Protein AF-A0A9N9LBV2-F1 (afdb_monomer)

Nearest PDB structures (foldseek):
  4kl0-assembly1_A  TM=8.426E-01  e=2.961E-15  Xanthomonas oryzae pv. oryzae KACC 10331
  4p5f-assembly1_A  TM=8.405E-01  e=2.815E-15  Xanthomonas oryzae pv. oryzae KACC 10331
  7jlu-assembly1_B  TM=8.138E-01  e=9.283E-14  Xanthomonas euvesicatoria
  7ehv-assembly1_A  TM=2.974E-01  e=4.743E+00  Homo sapiens
  9ita-assembly1_A  TM=1.921E-01  e=3.327E+00  Homo sapiens

Organism: NCBI:txid746836

Mean predicted aligned error: 8.31 Å

Secondary structure (DSSP, 8-state):
--------------PPPTT--HHHHHHHHS-TT--HHHHHHHHHHHHHHHHHHH-SS--PPPEEEEEE-TTSSSHHHHHHHHHHHHHHTTS-EEEEEEE-SSSHHHHHHHHHHHHHHTT-TT--EEE-----S-----GGGTB-TTTS-B-TTTGGGTTTGGG-TTEES-HHHHHHHHHHSTT--SEEEEE-S-SHHHHHHHHHHHHHHHHHHTT----HHHHHHHHHHHHH-HHHHT-THHHHTTTT--SSSGGGGEEEEEEES-EEEEEETTTTEEEEEE-S-HHHHHTHHHHHHHHHHHHHTT--EEEE-HHHHHHTPEETHHHHHHHTTTBHHHHHHHHHHHHHHHHHHHHHHSTTT-GGG--HHHHHHHHBSHHHHS-TTS-PPPP-GGGGGGGBEE--SHHHHHHHTT-HHHHHHTT-EEE-----TTS-----------SBTTB--------------S-----S-TT----EEE-HHHHHHHHHHHHHHHHHHHHHTT-SBGGGT-

Solvent-accessible surface area (backbone atoms only — not comparable to full-atom values): 28643 Å² total; per-residue (Å²): 140,81,84,76,79,81,77,70,79,66,77,86,78,72,72,72,71,89,84,67,51,74,68,53,52,50,57,74,70,50,45,73,95,58,53,73,71,32,46,48,47,53,53,50,52,52,48,48,51,51,49,34,74,68,36,92,65,74,56,74,61,30,32,33,41,38,35,32,42,45,48,69,61,64,34,51,54,53,19,50,43,35,47,52,31,38,32,75,69,56,39,23,41,77,68,31,39,26,19,28,40,68,63,17,71,61,34,27,45,41,51,48,29,53,34,43,32,58,68,42,68,80,56,32,31,14,25,36,46,49,51,53,90,81,79,82,73,56,69,68,42,66,36,46,85,91,67,81,48,63,45,58,60,53,59,83,43,78,92,60,60,94,67,45,87,38,58,38,92,37,22,58,62,52,50,49,53,48,66,68,35,84,88,46,61,48,32,28,40,37,35,55,23,55,32,40,52,59,30,50,46,50,46,53,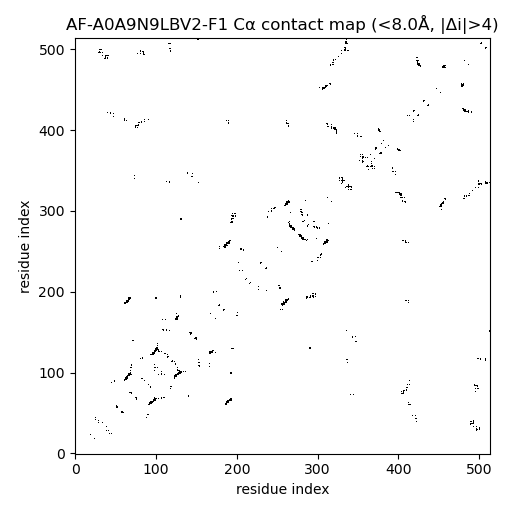46,50,52,53,49,52,47,62,70,71,68,62,90,70,57,75,65,56,54,52,50,54,50,45,51,45,66,75,33,69,80,66,57,66,50,66,68,63,54,62,76,43,54,86,54,64,80,78,44,67,54,72,34,42,55,30,38,31,27,31,28,58,60,44,79,42,77,40,84,88,80,72,42,75,44,46,40,67,42,89,32,69,27,32,60,56,23,46,71,31,28,33,48,40,42,42,50,33,62,58,58,60,37,27,37,39,46,40,35,74,48,52,21,57,70,45,44,34,60,50,62,57,39,54,55,32,26,73,45,45,17,41,67,22,43,47,48,39,55,51,48,53,56,51,54,48,50,54,49,52,24,17,63,40,83,93,56,22,68,93,72,39,38,45,66,52,45,39,69,73,42,30,48,48,54,80,79,48,50,94,84,74,76,75,78,80,68,58,79,75,59,44,55,87,32,31,37,48,62,49,55,31,37,58,31,45,57,53,58,42,31,68,69,53,42,58,70,56,42,28,52,34,70,51,86,68,62,45,97,81,75,43,74,68,71,76,81,80,67,82,58,66,62,55,101,85,57,46,66,57,60,50,54,55,88,88,85,88,82,89,88,76,95,72,95,69,74,76,73,91,81,81,72,56,56,27,39,72,27,42,70,42,40,48,45,47,51,52,32,38,40,40,32,33,39,32,42,20,35,75,74,73,18,36,43,36,86,83,64,113

Structure (mmCIF, N/CA/C/O backbone):
data_AF-A0A9N9LBV2-F1
#
_entry.id   AF-A0A9N9LBV2-F1
#
loop_
_atom_site.group_PDB
_atom_site.id
_atom_site.type_symbol
_atom_site.label_atom_id
_atom_site.label_alt_id
_atom_site.label_comp_id
_atom_site.label_asym_id
_atom_site.label_entity_id
_atom_site.label_seq_id
_atom_site.pdbx_PDB_ins_code
_atom_site.Cartn_x
_atom_site.Cartn_y
_atom_site.Cartn_z
_atom_site.occupancy
_atom_site.B_iso_or_equiv
_atom_site.auth_seq_id
_atom_site.auth_comp_id
_atom_site.auth_asym_id
_atom_site.auth_atom_id
_atom_site.pdbx_PDB_model_num
ATOM 1 N N . MET A 1 1 ? -40.713 15.749 5.839 1.00 37.59 1 MET A N 1
ATOM 2 C CA . MET A 1 1 ? -40.407 14.727 6.861 1.00 37.59 1 MET A CA 1
ATOM 3 C C . MET A 1 1 ? -40.162 13.405 6.146 1.00 37.59 1 MET A C 1
ATOM 5 O O . MET A 1 1 ? -41.070 12.594 6.047 1.00 37.59 1 MET A O 1
ATOM 9 N N . SER A 1 2 ? -38.978 13.228 5.556 1.00 34.62 2 SER A N 1
ATOM 10 C CA . SER A 1 2 ? -38.534 11.928 5.040 1.00 34.62 2 SER A CA 1
ATOM 11 C C . SER A 1 2 ? -37.669 11.291 6.120 1.00 34.62 2 SER A C 1
ATOM 13 O O . SER A 1 2 ? -36.619 11.825 6.469 1.00 34.62 2 SER A O 1
ATOM 15 N N . SER A 1 3 ? -38.153 10.195 6.690 1.00 34.09 3 SER A N 1
ATOM 16 C CA . SER A 1 3 ? -37.413 9.360 7.629 1.00 34.09 3 SER A CA 1
ATOM 17 C C . SER A 1 3 ? -36.220 8.736 6.904 1.00 34.09 3 SER A C 1
ATOM 19 O O . SER A 1 3 ? -36.395 7.786 6.141 1.00 34.09 3 SER A O 1
ATOM 21 N N . SER A 1 4 ? -35.021 9.282 7.114 1.00 36.53 4 SER A N 1
ATOM 22 C CA . SER A 1 4 ? -33.776 8.584 6.807 1.00 36.53 4 SER A CA 1
ATOM 23 C C . SER A 1 4 ? -33.725 7.355 7.706 1.00 36.53 4 SER A C 1
ATOM 25 O O . SER A 1 4 ? -33.626 7.480 8.927 1.00 36.53 4 SER A O 1
ATOM 27 N N . SER A 1 5 ? -33.890 6.178 7.110 1.00 38.62 5 SER A N 1
ATOM 28 C CA . SER A 1 5 ? -33.720 4.901 7.786 1.00 38.62 5 SER A CA 1
ATOM 29 C C . SER A 1 5 ? -32.302 4.838 8.330 1.00 38.62 5 SER A C 1
ATOM 31 O O . SER A 1 5 ? -31.339 4.751 7.569 1.00 38.62 5 SER A O 1
ATOM 33 N N . ASP A 1 6 ? -32.212 4.927 9.648 1.00 41.06 6 ASP A N 1
ATOM 34 C CA . ASP A 1 6 ? -31.010 4.730 10.433 1.00 41.06 6 ASP A CA 1
ATOM 35 C C . ASP A 1 6 ? -30.588 3.266 10.246 1.00 41.06 6 ASP A C 1
ATOM 37 O O . ASP A 1 6 ? -31.066 2.356 10.929 1.00 41.06 6 ASP A O 1
ATOM 41 N N . ALA A 1 7 ? -29.775 3.014 9.219 1.00 39.72 7 ALA A N 1
ATOM 42 C CA . ALA A 1 7 ? -29.123 1.736 8.982 1.00 39.72 7 ALA A CA 1
ATOM 43 C C . ALA A 1 7 ? -28.006 1.590 10.019 1.00 39.72 7 ALA A C 1
ATOM 45 O O . ALA A 1 7 ? -26.819 1.635 9.702 1.00 39.72 7 ALA A O 1
ATOM 46 N N . GLY A 1 8 ? -28.408 1.470 11.287 1.00 37.19 8 GLY A N 1
ATOM 47 C CA . GLY A 1 8 ? -27.522 1.125 12.380 1.00 37.19 8 GLY A CA 1
ATOM 48 C C . GLY A 1 8 ? -26.821 -0.167 12.002 1.00 37.19 8 GLY A C 1
ATOM 49 O O . GLY A 1 8 ? -27.459 -1.213 11.873 1.00 37.19 8 GLY A O 1
ATOM 50 N N . SER A 1 9 ? -25.517 -0.067 11.764 1.00 42.53 9 SER A N 1
ATOM 51 C CA . SER A 1 9 ? -24.643 -1.173 11.414 1.00 42.53 9 SER A CA 1
ATOM 52 C C . SER A 1 9 ? -24.706 -2.218 12.522 1.00 42.53 9 SER A C 1
ATOM 54 O O . SER A 1 9 ? -23.978 -2.130 13.516 1.00 42.53 9 SER A O 1
ATOM 56 N N . GLN A 1 10 ? -25.600 -3.198 12.382 1.00 42.84 10 GLN A N 1
ATOM 57 C CA . GLN A 1 10 ? -25.538 -4.380 13.219 1.00 42.84 10 GLN A CA 1
ATOM 58 C C . GLN A 1 10 ? -24.152 -5.003 13.009 1.00 42.84 10 GLN A C 1
ATOM 60 O O . GLN A 1 10 ? -23.660 -5.033 11.874 1.00 42.84 10 GLN A O 1
ATOM 65 N N . PRO A 1 11 ? -23.471 -5.445 14.082 1.00 46.94 11 PRO A N 1
ATOM 66 C CA . PRO A 1 11 ? -22.266 -6.243 13.915 1.00 46.94 11 PRO A CA 1
ATOM 67 C C . PRO A 1 11 ? -22.619 -7.381 12.958 1.00 46.94 11 PRO A C 1
ATOM 69 O O . PRO A 1 11 ? -23.676 -7.980 13.132 1.00 46.94 11 PRO A O 1
ATOM 72 N N . PHE A 1 12 ? -21.787 -7.614 11.936 1.00 49.03 12 PHE A N 1
ATOM 73 C CA . PHE A 1 12 ? -21.941 -8.693 10.954 1.00 49.03 12 PHE A CA 1
ATOM 74 C C . PHE A 1 12 ? -22.005 -10.045 11.685 1.00 49.03 12 PHE A C 1
ATOM 76 O O . PHE A 1 12 ? -21.015 -10.765 11.801 1.00 49.03 12 PHE A O 1
ATOM 83 N N . ALA A 1 13 ? -23.166 -10.378 12.235 1.00 49.78 13 ALA A N 1
ATOM 84 C CA . ALA A 1 13 ? -23.512 -11.696 12.711 1.00 49.78 13 ALA A CA 1
ATOM 85 C C . ALA A 1 13 ? -23.943 -12.462 11.469 1.00 49.78 13 ALA A C 1
ATOM 87 O O . ALA A 1 13 ? -25.122 -12.704 11.238 1.00 49.78 13 ALA A O 1
ATOM 88 N N . GLU A 1 14 ? -22.974 -12.748 10.606 1.00 57.75 14 GLU A N 1
ATOM 89 C CA . GLU A 1 14 ? -23.236 -13.651 9.507 1.00 57.75 14 GLU A CA 1
ATOM 90 C C . GLU A 1 14 ? -23.383 -15.055 10.071 1.00 57.75 14 GLU A C 1
ATOM 92 O O . GLU A 1 14 ? -22.428 -15.678 10.555 1.00 57.75 14 GLU A O 1
ATOM 97 N N . GLU A 1 15 ? -24.622 -15.526 10.029 1.00 65.06 15 GLU A N 1
ATOM 98 C CA . GLU A 1 15 ? -24.932 -16.930 10.184 1.00 65.06 15 GLU A CA 1
ATOM 99 C C . GLU A 1 15 ? -24.220 -17.680 9.061 1.00 65.06 15 GLU A C 1
ATOM 101 O O . GLU A 1 15 ? -24.372 -17.380 7.878 1.00 65.06 15 GLU A O 1
ATOM 106 N N . THR A 1 16 ? -23.369 -18.625 9.451 1.00 67.12 16 THR A N 1
ATOM 107 C CA . THR A 1 16 ? -22.731 -19.542 8.510 1.00 67.12 16 THR A CA 1
ATOM 108 C C . THR A 1 16 ? -23.841 -20.222 7.707 1.00 67.12 16 THR A C 1
ATOM 110 O O . THR A 1 16 ? -24.772 -20.720 8.350 1.00 67.12 16 THR A O 1
ATOM 113 N N . PRO A 1 17 ? -23.794 -20.225 6.356 1.00 72.75 17 PRO A N 1
ATOM 114 C CA . PRO A 1 17 ? -24.841 -20.832 5.546 1.00 72.75 17 PRO A CA 1
ATOM 115 C C . PRO A 1 17 ? -25.129 -22.243 6.072 1.00 72.75 17 PRO A C 1
ATOM 117 O O . PRO A 1 17 ? -24.198 -23.047 6.189 1.00 72.75 17 PRO A O 1
ATOM 120 N N . PRO A 1 18 ? -26.370 -22.549 6.484 1.00 81.19 18 PRO A N 1
ATOM 121 C CA . PRO A 1 18 ? -26.658 -23.822 7.119 1.00 81.19 18 PRO A CA 1
ATOM 122 C C . PRO A 1 18 ? -26.394 -24.960 6.129 1.00 81.19 18 PRO A C 1
ATOM 124 O O . PRO A 1 18 ? -27.080 -25.072 5.117 1.00 81.19 18 PRO A O 1
ATOM 127 N N . GLY A 1 19 ? -25.418 -25.817 6.443 1.00 83.75 19 GLY A N 1
ATOM 128 C CA . GLY A 1 19 ? -25.203 -27.088 5.746 1.00 83.75 19 GLY A CA 1
ATOM 129 C C . GLY A 1 19 ? -23.862 -27.277 5.036 1.00 83.75 19 GLY A C 1
ATOM 130 O O . GLY A 1 19 ? -23.616 -28.400 4.612 1.00 83.75 19 GLY A O 1
ATOM 131 N N . LEU A 1 20 ? -22.998 -26.261 4.940 1.00 84.50 20 LEU A N 1
ATOM 132 C CA . LEU A 1 20 ? -21.640 -26.448 4.411 1.00 84.50 20 LEU A CA 1
ATOM 133 C C . LEU A 1 20 ? -20.673 -26.887 5.515 1.00 84.50 20 LEU A C 1
ATOM 135 O O . LEU A 1 20 ? -20.678 -26.358 6.631 1.00 84.50 20 LEU A O 1
ATOM 139 N N . THR A 1 21 ? -19.835 -27.867 5.200 1.00 87.12 21 THR A N 1
ATOM 140 C CA . THR A 1 21 ? -18.676 -28.248 6.009 1.00 87.12 21 THR A CA 1
ATOM 141 C C . THR A 1 21 ? -17.603 -27.157 5.954 1.00 87.12 21 THR A C 1
ATOM 143 O O . THR A 1 21 ? -17.565 -26.340 5.036 1.00 87.12 21 THR A O 1
ATOM 146 N N . GLU A 1 22 ? -16.691 -27.139 6.932 1.00 80.75 22 GLU A N 1
ATOM 147 C CA . GLU A 1 22 ? -15.574 -26.179 6.924 1.00 80.75 22 GLU A CA 1
ATOM 148 C C . GLU A 1 22 ? -14.690 -26.319 5.673 1.00 80.75 22 GLU A C 1
ATOM 150 O O . GLU A 1 22 ? -14.146 -25.329 5.192 1.00 80.75 22 GLU A O 1
ATOM 155 N N . GLU A 1 23 ? -14.558 -27.539 5.151 1.00 84.38 23 GLU A N 1
ATOM 156 C CA . GLU A 1 23 ? -13.795 -27.833 3.938 1.00 84.38 23 GLU A CA 1
ATOM 157 C C . GLU A 1 23 ? -14.486 -27.265 2.694 1.00 84.38 23 GLU A C 1
ATOM 159 O O . GLU A 1 23 ? -13.830 -26.651 1.856 1.00 84.38 23 GLU A O 1
ATOM 164 N N . GLU A 1 24 ? -15.814 -27.379 2.611 1.00 88.00 24 GLU A N 1
ATOM 165 C CA . GLU A 1 24 ? -16.600 -26.779 1.528 1.00 88.00 24 GLU A CA 1
ATOM 166 C C . GLU A 1 24 ? -16.561 -25.248 1.581 1.00 88.00 24 GLU A C 1
ATOM 168 O O . GLU A 1 24 ? -16.383 -24.615 0.543 1.00 88.00 24 GLU A O 1
ATOM 173 N N . MET A 1 25 ? -16.634 -24.646 2.774 1.00 85.00 25 MET A N 1
ATOM 174 C CA . MET A 1 25 ? -16.474 -23.195 2.930 1.00 85.00 25 MET A CA 1
ATOM 175 C C . MET A 1 25 ? -15.091 -22.718 2.479 1.00 85.00 25 MET A C 1
ATOM 177 O O . MET A 1 25 ? -14.973 -21.708 1.791 1.00 85.00 25 MET A O 1
ATOM 181 N N . PHE A 1 26 ? -14.033 -23.435 2.867 1.00 88.88 26 PHE A N 1
ATOM 182 C CA . PHE A 1 26 ? -12.675 -23.104 2.445 1.00 88.88 26 PHE A CA 1
ATOM 183 C C . PHE A 1 26 ? -12.501 -23.247 0.927 1.00 88.88 26 PHE A C 1
ATOM 185 O O . PHE A 1 26 ? -11.902 -22.376 0.293 1.00 88.88 26 PHE A O 1
ATOM 192 N N . ALA A 1 27 ? -13.041 -24.317 0.340 1.00 88.12 27 ALA A N 1
ATOM 193 C CA . ALA A 1 27 ? -12.996 -24.550 -1.098 1.00 88.12 27 ALA A CA 1
ATOM 194 C C . ALA A 1 27 ? -13.757 -23.467 -1.881 1.00 88.12 27 ALA A C 1
ATOM 196 O O . ALA A 1 27 ? -13.264 -23.011 -2.907 1.00 88.12 27 ALA A O 1
ATOM 197 N N . GLU A 1 28 ? -14.913 -23.017 -1.386 1.00 90.50 28 GLU A N 1
ATOM 198 C CA . GLU A 1 28 ? -15.698 -21.937 -1.999 1.00 90.50 28 GLU A CA 1
ATOM 199 C C . GLU A 1 28 ? -14.993 -20.573 -1.909 1.00 90.50 28 GLU A C 1
ATOM 201 O O . GLU A 1 28 ? -15.086 -19.745 -2.823 1.00 90.50 28 GLU A O 1
ATOM 206 N N . GLU A 1 29 ? -14.273 -20.333 -0.810 1.00 90.06 29 GLU A N 1
ATOM 207 C CA . GLU A 1 29 ? -13.537 -19.092 -0.579 1.00 90.06 29 GLU A CA 1
ATOM 208 C C . GLU A 1 29 ? -12.185 -19.030 -1.295 1.00 90.06 29 GLU A C 1
ATOM 210 O O . GLU A 1 29 ? -11.678 -17.921 -1.495 1.00 90.06 29 GLU A O 1
ATOM 215 N N . THR A 1 30 ? -11.599 -20.172 -1.660 1.00 95.88 30 THR A N 1
ATOM 216 C CA . THR A 1 30 ? -10.292 -20.249 -2.323 1.00 95.88 30 THR A CA 1
ATOM 217 C C . THR A 1 30 ? -10.455 -20.063 -3.832 1.00 95.88 30 THR A C 1
ATOM 219 O O . THR A 1 30 ? -11.103 -20.889 -4.475 1.00 95.88 30 THR A O 1
ATOM 222 N N . PRO A 1 31 ? -9.855 -19.021 -4.433 1.00 96.25 31 PRO A N 1
ATOM 223 C CA . PRO A 1 31 ? -9.943 -18.807 -5.874 1.00 96.25 31 PRO A CA 1
ATOM 224 C C . PRO A 1 31 ? -9.320 -19.974 -6.661 1.00 96.25 31 PRO A C 1
ATOM 226 O O . PRO A 1 31 ? -8.301 -20.532 -6.235 1.00 96.25 31 PRO A O 1
ATOM 229 N N . PRO A 1 32 ? -9.876 -20.356 -7.822 1.00 95.25 32 PRO A N 1
ATOM 230 C CA . PRO A 1 32 ? -9.256 -21.373 -8.658 1.00 95.25 32 PRO A CA 1
ATOM 231 C C . PRO A 1 32 ? -8.016 -20.842 -9.382 1.00 95.25 32 PRO A C 1
ATOM 233 O O . PRO A 1 32 ? -7.650 -19.673 -9.300 1.00 95.25 32 PRO A O 1
ATOM 236 N N . GLY A 1 33 ? -7.314 -21.738 -10.079 1.00 95.06 33 GLY A N 1
ATOM 237 C CA . GLY A 1 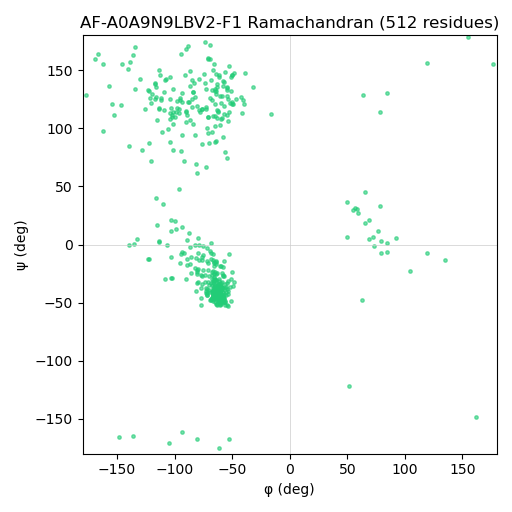33 ? -6.103 -21.389 -10.833 1.00 95.06 33 GLY A CA 1
ATOM 238 C C . GLY A 1 33 ? -4.863 -21.103 -9.973 1.00 95.06 33 GLY A C 1
ATOM 239 O O . GLY A 1 33 ? -3.788 -20.860 -10.520 1.00 95.06 33 GLY A O 1
ATOM 240 N N . LEU A 1 34 ? -4.985 -21.170 -8.644 1.00 97.31 34 LEU A N 1
ATOM 241 C CA . LEU A 1 34 ? -3.860 -21.084 -7.715 1.00 97.31 34 LEU A CA 1
ATOM 242 C C . LEU A 1 34 ? -3.033 -22.381 -7.705 1.00 97.31 34 LEU A C 1
ATOM 244 O O . LEU A 1 34 ? -3.580 -23.484 -7.857 1.00 97.31 34 LEU A O 1
ATOM 248 N N . THR A 1 35 ? -1.717 -22.255 -7.506 1.00 97.50 35 THR A N 1
ATOM 249 C CA . THR A 1 35 ? -0.837 -23.406 -7.239 1.00 97.50 35 THR A CA 1
ATOM 250 C C . THR A 1 35 ? -1.115 -23.995 -5.856 1.00 97.50 35 THR A C 1
ATOM 252 O O . THR A 1 35 ? -1.870 -23.437 -5.062 1.00 97.50 35 THR A O 1
ATOM 255 N N . GLU A 1 36 ? -0.508 -25.139 -5.545 1.00 97.12 36 GLU A N 1
ATOM 256 C CA . GLU A 1 36 ? -0.695 -25.765 -4.235 1.00 97.12 36 GLU A CA 1
ATOM 257 C C . GLU A 1 36 ? -0.101 -24.926 -3.098 1.00 97.12 36 GLU A C 1
ATOM 259 O O . GLU A 1 36 ? -0.720 -24.757 -2.050 1.00 97.12 36 GLU A O 1
ATOM 264 N N . GLU A 1 37 ? 1.062 -24.323 -3.328 1.00 97.62 37 GLU A N 1
ATOM 265 C CA . GLU A 1 37 ? 1.708 -23.415 -2.384 1.00 97.62 37 GLU A CA 1
ATOM 266 C C . GLU A 1 37 ? 0.867 -22.150 -2.163 1.00 97.62 37 GLU A C 1
ATOM 268 O O . GLU A 1 37 ? 0.699 -21.704 -1.029 1.00 97.62 37 GLU A O 1
ATOM 273 N N . GLU A 1 38 ? 0.284 -21.598 -3.233 1.00 97.88 38 GLU A N 1
ATOM 274 C CA . GLU A 1 38 ? -0.621 -20.447 -3.153 1.00 97.88 38 GLU A CA 1
ATOM 275 C C . GLU A 1 38 ? -1.918 -20.802 -2.408 1.00 97.88 38 GLU A C 1
ATOM 277 O O . GLU A 1 38 ? -2.385 -20.017 -1.583 1.00 97.88 38 GLU A O 1
ATOM 282 N N . ARG A 1 39 ? -2.477 -22.003 -2.608 1.00 96.94 39 ARG A N 1
ATOM 283 C CA . ARG A 1 39 ? -3.605 -22.506 -1.800 1.00 96.94 39 ARG A CA 1
ATOM 284 C C . ARG A 1 39 ? -3.240 -22.650 -0.321 1.00 96.94 39 ARG A C 1
ATOM 286 O O . ARG A 1 39 ? -4.063 -22.335 0.540 1.00 96.94 39 ARG A O 1
ATOM 293 N N . GLY A 1 40 ? -2.004 -23.045 -0.020 1.00 97.00 40 GLY A N 1
ATOM 294 C CA . GLY A 1 40 ? -1.474 -23.081 1.344 1.00 97.00 40 GLY A CA 1
ATOM 295 C C . GLY A 1 40 ? -1.530 -21.718 2.046 1.00 97.00 40 GLY A C 1
ATOM 296 O O . GLY A 1 40 ? -1.886 -21.649 3.223 1.00 97.00 40 GLY A O 1
ATOM 297 N N . VAL A 1 41 ? -1.281 -20.617 1.324 1.00 97.81 41 VAL A N 1
ATOM 298 C CA . VAL A 1 41 ? -1.453 -19.247 1.853 1.00 97.81 41 VAL A CA 1
ATOM 299 C C . VAL A 1 41 ? -2.901 -19.017 2.290 1.00 97.81 41 VAL A C 1
ATOM 301 O O . VAL A 1 41 ? -3.141 -18.575 3.414 1.00 97.81 41 VAL A O 1
ATOM 304 N N . TYR A 1 42 ? -3.876 -19.358 1.443 1.00 97.94 42 TYR A N 1
ATOM 305 C CA . TYR A 1 42 ? -5.299 -19.208 1.769 1.00 97.94 42 TYR A CA 1
ATOM 306 C C . TYR A 1 42 ? -5.704 -20.055 2.973 1.00 97.94 42 TYR A C 1
ATOM 308 O O . TYR A 1 42 ? -6.447 -19.577 3.832 1.00 97.94 42 TYR A O 1
ATOM 316 N N . GLN A 1 43 ? -5.194 -21.283 3.076 1.00 96.31 43 GLN A N 1
ATOM 317 C CA . GLN A 1 43 ? -5.468 -22.159 4.215 1.00 96.31 43 GLN A CA 1
ATOM 318 C C . GLN A 1 43 ? -4.975 -21.539 5.527 1.00 96.31 43 GLN A C 1
ATOM 320 O O . GLN A 1 43 ? -5.716 -21.489 6.514 1.00 96.31 43 GLN A O 1
ATOM 325 N N . THR A 1 44 ? -3.758 -20.994 5.525 1.00 96.81 44 THR A N 1
ATOM 326 C CA . THR A 1 44 ? -3.193 -20.269 6.670 1.00 96.81 44 THR A CA 1
ATOM 327 C C . THR A 1 44 ? -4.050 -19.061 7.046 1.00 96.81 44 THR A C 1
ATOM 329 O O . THR A 1 44 ? -4.394 -18.872 8.214 1.00 96.81 44 THR A O 1
ATOM 332 N N . LEU A 1 45 ? -4.465 -18.259 6.065 1.00 96.56 45 LEU A N 1
ATOM 333 C CA . LEU A 1 45 ? -5.306 -17.081 6.290 1.00 96.56 45 LEU A CA 1
ATOM 334 C C . LEU A 1 45 ? -6.699 -17.430 6.829 1.00 96.56 45 LEU A C 1
ATOM 336 O O . LEU A 1 45 ? -7.211 -16.755 7.730 1.00 96.56 45 LEU A O 1
ATOM 340 N N . TYR A 1 46 ? -7.296 -18.509 6.326 1.00 95.31 46 TYR A N 1
ATOM 341 C CA . TYR A 1 46 ? -8.556 -19.042 6.831 1.00 95.31 46 TYR A CA 1
ATOM 342 C C . TYR A 1 46 ? -8.429 -19.450 8.304 1.00 95.31 46 TYR A C 1
ATOM 344 O O . TYR A 1 46 ? -9.298 -19.115 9.118 1.00 95.31 46 TYR A O 1
ATOM 352 N N . GLN A 1 47 ? -7.317 -20.092 8.678 1.00 94.75 47 GLN A N 1
ATOM 353 C CA . GLN A 1 47 ? -7.047 -20.449 10.068 1.00 94.75 47 GLN A CA 1
ATOM 354 C C . GLN A 1 47 ? -6.910 -19.207 10.960 1.00 94.75 47 GLN A C 1
ATOM 356 O O . GLN A 1 47 ? -7.543 -19.154 12.014 1.00 94.75 47 GLN A O 1
ATOM 361 N N . VAL A 1 48 ? -6.198 -18.161 10.519 1.00 94.62 48 VAL A N 1
ATOM 362 C CA . VAL A 1 48 ? -6.107 -16.890 11.269 1.00 94.62 48 VAL A CA 1
ATOM 363 C C . VAL A 1 48 ? -7.494 -16.292 11.511 1.00 94.62 48 VAL A C 1
ATOM 365 O O . VAL A 1 48 ? -7.822 -15.876 12.627 1.00 94.62 48 VAL A O 1
ATOM 368 N N . ARG A 1 49 ? -8.351 -16.275 10.487 1.00 93.75 49 ARG A N 1
ATOM 369 C CA . ARG A 1 49 ? -9.732 -15.789 10.610 1.00 93.75 49 ARG A CA 1
ATOM 370 C C . ARG A 1 49 ? -10.542 -16.617 11.613 1.00 93.75 49 ARG A C 1
ATOM 372 O O . ARG A 1 49 ? -11.264 -16.044 12.435 1.00 93.75 49 ARG A O 1
ATOM 379 N N . LYS A 1 50 ? -10.406 -17.946 11.583 1.00 91.94 50 LYS A N 1
ATOM 380 C CA . LYS A 1 50 ? -11.044 -18.865 12.539 1.00 91.94 50 LYS A CA 1
ATOM 381 C C . LYS A 1 50 ? -10.577 -18.588 13.969 1.00 91.94 50 LYS A C 1
ATOM 383 O O . LYS A 1 50 ? -11.404 -18.472 14.876 1.00 91.94 50 LYS A O 1
ATOM 388 N N . ASP A 1 51 ? -9.279 -18.391 14.161 1.00 92.44 51 ASP A N 1
ATOM 389 C CA . ASP A 1 51 ? -8.691 -18.095 15.467 1.00 92.44 51 ASP A CA 1
ATOM 390 C C . ASP A 1 51 ? -9.181 -16.753 16.022 1.00 92.44 51 ASP A C 1
ATOM 392 O O . ASP A 1 51 ? -9.477 -16.647 17.214 1.00 92.44 51 ASP A O 1
ATOM 396 N N . ARG A 1 52 ? -9.363 -15.734 15.171 1.00 92.81 52 ARG A N 1
ATOM 397 C CA . ARG A 1 52 ? -9.974 -14.454 15.577 1.00 92.81 52 ARG A CA 1
ATOM 398 C C . ARG A 1 52 ? -11.406 -14.626 16.073 1.00 92.81 52 ARG A C 1
ATOM 400 O O . ARG A 1 52 ? -11.756 -14.027 17.089 1.00 92.81 52 ARG A O 1
ATOM 407 N N . LYS A 1 53 ? -12.210 -15.447 15.388 1.00 89.88 53 LYS A N 1
ATOM 408 C CA . LYS A 1 53 ? -13.605 -15.740 15.765 1.00 89.88 53 LYS A CA 1
ATOM 409 C C . LYS A 1 53 ? -13.693 -16.506 17.090 1.00 89.88 53 LYS A C 1
ATOM 411 O O . LYS A 1 53 ? -14.602 -16.257 17.874 1.00 89.88 53 LYS A O 1
ATOM 416 N N . ASN A 1 54 ? -12.742 -17.405 17.344 1.00 89.81 54 ASN A N 1
ATOM 417 C CA . ASN A 1 54 ? -12.721 -18.265 18.532 1.00 89.81 54 ASN A CA 1
ATOM 418 C C . ASN A 1 54 ? -11.986 -17.655 19.739 1.00 89.81 54 ASN A C 1
ATOM 420 O O . ASN A 1 54 ? -12.071 -18.187 20.850 1.00 89.81 54 ASN A O 1
ATOM 424 N N . SER A 1 55 ? -11.244 -16.564 19.547 1.00 88.06 55 SER A N 1
ATOM 425 C CA . SER A 1 55 ? -10.494 -15.911 20.617 1.00 88.06 55 SER A CA 1
ATOM 426 C C . SER A 1 55 ? -11.427 -15.351 21.697 1.00 88.06 55 SER A C 1
ATOM 428 O O . SER A 1 55 ? -12.377 -14.627 21.411 1.00 88.06 55 SER A O 1
ATOM 430 N N . ARG A 1 56 ? -11.109 -15.634 22.971 1.00 79.06 56 ARG A N 1
ATOM 431 C CA . ARG A 1 56 ? -11.843 -15.100 24.139 1.00 79.06 56 ARG A CA 1
ATOM 432 C C . ARG A 1 56 ? -11.789 -13.577 24.231 1.00 79.06 56 ARG A C 1
ATOM 434 O O . ARG A 1 56 ? -12.697 -12.969 24.785 1.00 79.06 56 ARG A O 1
ATOM 441 N N . ILE A 1 57 ? -10.709 -12.986 23.724 1.00 68.75 57 ILE A N 1
ATOM 442 C CA . ILE A 1 57 ? -10.581 -11.546 23.518 1.00 68.75 57 ILE A CA 1
ATOM 443 C C . ILE A 1 57 ? -10.878 -11.330 22.036 1.00 68.75 57 ILE A C 1
ATOM 445 O O . ILE A 1 57 ? -10.059 -11.776 21.224 1.00 68.75 57 ILE A O 1
ATOM 449 N N . PRO A 1 58 ? -12.018 -10.721 21.662 1.00 64.06 58 PRO A N 1
ATOM 450 C CA . PRO A 1 58 ? -12.348 -10.486 20.265 1.00 64.06 58 PRO A CA 1
ATOM 451 C C . PRO A 1 58 ? -11.196 -9.743 19.590 1.00 64.06 58 PRO A C 1
ATOM 453 O O . PRO A 1 58 ? -10.958 -8.563 19.843 1.00 64.06 58 PRO A O 1
ATOM 456 N N . LYS A 1 59 ? -10.434 -10.446 18.749 1.00 73.56 59 LYS A N 1
ATOM 457 C CA . LYS A 1 59 ? -9.433 -9.793 17.913 1.00 73.56 59 LYS A CA 1
ATOM 458 C C . LYS A 1 59 ? -10.212 -9.038 16.847 1.00 73.56 59 LYS A C 1
ATOM 460 O O . LYS A 1 59 ? -10.710 -9.637 15.897 1.00 73.56 59 LYS A O 1
ATOM 465 N N . HIS A 1 60 ? -10.369 -7.731 17.038 1.00 84.56 60 HIS A N 1
ATOM 466 C CA . HIS A 1 60 ? -11.094 -6.900 16.088 1.00 84.56 60 HIS A CA 1
ATOM 467 C C . HIS A 1 60 ? -10.412 -6.945 14.721 1.00 84.56 60 HIS A C 1
ATOM 469 O O . HIS A 1 60 ? -9.209 -6.681 14.619 1.00 84.56 60 HIS A O 1
ATOM 475 N N . VAL A 1 61 ? -11.200 -7.252 13.688 1.00 92.94 61 VAL A N 1
ATOM 476 C CA . VAL A 1 61 ? -10.809 -7.107 12.284 1.00 92.94 61 VAL A CA 1
ATOM 477 C C . VAL A 1 61 ? -10.417 -5.639 12.056 1.00 92.94 61 VAL A C 1
ATOM 479 O O . VAL A 1 61 ? -11.255 -4.763 12.303 1.00 92.94 61 VAL A O 1
ATOM 482 N N . PRO A 1 62 ? -9.168 -5.345 11.649 1.00 94.81 62 PRO A N 1
ATOM 483 C CA . PRO A 1 62 ? -8.719 -3.981 11.397 1.00 94.81 62 PRO A CA 1
ATOM 484 C C . PRO A 1 62 ? -9.629 -3.260 10.406 1.00 94.81 62 PRO A C 1
ATOM 486 O O . PRO A 1 62 ? -10.006 -3.823 9.379 1.00 94.81 62 PRO A O 1
ATOM 489 N N . ARG A 1 63 ? -9.977 -2.010 10.710 1.00 96.31 63 ARG A N 1
ATOM 490 C CA . ARG A 1 63 ? -10.780 -1.155 9.832 1.00 96.31 63 ARG A CA 1
ATOM 491 C C . ARG A 1 63 ? -9.855 -0.167 9.154 1.00 96.31 63 ARG A C 1
ATOM 493 O O . ARG A 1 63 ? -9.204 0.597 9.854 1.00 96.31 63 ARG A O 1
ATOM 500 N N . VAL A 1 64 ? -9.751 -0.223 7.837 1.00 98.06 64 VAL A N 1
ATOM 501 C CA . VAL A 1 64 ? -8.652 0.402 7.101 1.00 98.06 64 VAL A CA 1
ATOM 502 C C . VAL A 1 64 ? -9.162 1.575 6.273 1.00 98.06 64 VAL A C 1
ATOM 504 O O . VAL A 1 64 ? -10.061 1.402 5.449 1.00 98.06 64 VAL A O 1
ATOM 507 N N . ILE A 1 65 ? -8.576 2.753 6.490 1.00 98.25 65 ILE A N 1
ATOM 508 C CA . ILE A 1 65 ? -8.631 3.892 5.562 1.00 98.25 65 ILE A CA 1
ATOM 509 C C . ILE A 1 65 ? -7.302 3.928 4.816 1.00 98.25 65 ILE A C 1
ATOM 511 O O . ILE A 1 65 ? -6.246 3.824 5.442 1.00 98.25 65 ILE A O 1
ATOM 515 N N . VAL A 1 66 ? -7.354 4.084 3.497 1.00 98.62 66 VAL A N 1
ATOM 516 C CA . VAL A 1 66 ? -6.164 4.129 2.638 1.00 98.62 66 VAL A CA 1
ATOM 517 C C . VAL A 1 66 ? -5.968 5.547 2.116 1.00 98.62 66 VAL A C 1
ATOM 519 O O . VAL A 1 66 ? -6.919 6.127 1.600 1.00 98.62 66 VAL A O 1
ATOM 522 N N . ILE A 1 67 ? -4.756 6.093 2.219 1.00 98.50 67 ILE A N 1
ATOM 523 C CA . ILE A 1 67 ? -4.358 7.357 1.584 1.00 98.50 67 ILE A CA 1
ATOM 524 C C . ILE A 1 67 ? -3.299 7.053 0.518 1.00 98.50 67 ILE A C 1
ATOM 526 O O . ILE A 1 67 ? -2.222 6.553 0.850 1.00 98.50 67 ILE A O 1
ATOM 530 N N . THR A 1 68 ? -3.601 7.342 -0.748 1.00 98.19 68 THR A N 1
ATOM 531 C CA . THR A 1 68 ? -2.881 6.840 -1.940 1.00 98.19 68 THR A CA 1
ATOM 532 C C . THR A 1 68 ? -2.726 7.917 -3.023 1.00 98.19 68 THR A C 1
ATOM 534 O O . THR A 1 68 ? -3.594 8.784 -3.145 1.00 98.19 68 THR A O 1
ATOM 537 N N . ASP A 1 69 ? -1.664 7.849 -3.831 1.00 96.38 69 ASP A N 1
ATOM 538 C CA . ASP A 1 69 ? -1.426 8.676 -5.025 1.00 96.38 69 ASP A CA 1
ATOM 539 C C . ASP A 1 69 ? -1.540 7.865 -6.328 1.00 96.38 69 ASP A C 1
ATOM 541 O O . ASP A 1 69 ? -0.886 8.160 -7.334 1.00 96.38 69 ASP A O 1
ATOM 545 N N . ILE A 1 70 ? -2.460 6.892 -6.320 1.00 95.62 70 ILE A N 1
ATOM 546 C CA . ILE A 1 70 ? -2.754 5.957 -7.411 1.00 95.62 70 ILE A CA 1
ATOM 547 C C . ILE A 1 70 ? -2.703 6.565 -8.820 1.00 95.62 70 ILE A C 1
ATOM 549 O O . ILE A 1 70 ? -3.071 7.721 -9.054 1.00 95.62 70 ILE A O 1
ATOM 553 N N . ALA A 1 71 ? -2.289 5.727 -9.776 1.00 92.38 71 ALA A N 1
ATOM 554 C CA . ALA A 1 71 ? -2.024 6.022 -11.189 1.00 92.38 71 ALA A CA 1
ATOM 555 C C . ALA A 1 71 ? -0.677 6.705 -11.479 1.00 92.38 71 ALA A C 1
ATOM 557 O O . ALA A 1 71 ? -0.284 6.810 -12.640 1.00 92.38 71 ALA A O 1
ATOM 558 N N . LYS A 1 72 ? 0.075 7.120 -10.454 1.00 91.19 72 LYS A N 1
ATOM 559 C CA . LYS A 1 72 ? 1.438 7.636 -10.639 1.00 91.19 72 LYS A CA 1
ATOM 560 C C . LYS A 1 72 ? 2.360 6.545 -11.184 1.00 91.19 72 LYS A C 1
ATOM 562 O O . LYS A 1 72 ? 2.984 6.703 -12.234 1.00 91.19 72 LYS A O 1
ATOM 567 N N . ASP A 1 73 ? 2.354 5.394 -10.530 1.00 92.50 73 ASP A N 1
ATOM 568 C CA . ASP A 1 73 ? 2.984 4.156 -10.974 1.00 92.50 73 ASP A CA 1
ATOM 569 C C . ASP A 1 73 ? 2.031 2.969 -10.731 1.00 92.50 73 ASP A C 1
ATOM 571 O O . ASP A 1 73 ? 0.814 3.154 -10.614 1.00 92.50 73 ASP A O 1
ATOM 575 N N . TYR A 1 74 ? 2.548 1.741 -10.782 1.00 95.25 74 TYR A N 1
ATOM 576 C CA . TYR A 1 74 ? 1.747 0.535 -10.586 1.00 95.25 74 TYR A CA 1
ATOM 577 C C . TYR A 1 74 ? 1.573 0.130 -9.111 1.00 95.25 74 TYR A C 1
ATOM 579 O O . TYR A 1 74 ? 0.754 -0.751 -8.841 1.00 95.25 74 TYR A O 1
ATOM 587 N N . ASP A 1 75 ? 2.300 0.726 -8.162 1.00 95.94 75 ASP A N 1
ATOM 588 C CA . ASP A 1 75 ? 2.411 0.198 -6.795 1.00 95.94 75 ASP A CA 1
ATOM 589 C C . ASP A 1 75 ? 1.103 0.316 -6.009 1.00 95.94 75 ASP A C 1
ATOM 591 O O . ASP A 1 75 ? 0.613 -0.686 -5.470 1.00 95.94 75 ASP A O 1
ATOM 595 N N . ASP A 1 76 ? 0.469 1.490 -6.036 1.00 97.81 76 ASP A N 1
ATOM 596 C CA . ASP A 1 76 ? -0.825 1.729 -5.391 1.00 97.81 76 ASP A CA 1
ATOM 597 C C . ASP A 1 76 ? -1.933 0.813 -5.930 1.00 97.81 76 ASP A C 1
ATOM 599 O O . ASP A 1 76 ? -2.786 0.333 -5.177 1.00 97.81 76 ASP A O 1
ATOM 603 N N . LEU A 1 77 ? -1.941 0.557 -7.247 1.00 97.94 77 LEU A N 1
ATOM 604 C CA . LEU A 1 77 ? -2.946 -0.309 -7.865 1.00 97.94 77 LEU A CA 1
ATOM 605 C C . LEU A 1 77 ? -2.763 -1.759 -7.405 1.00 97.94 77 LEU A C 1
ATOM 607 O O . LEU A 1 77 ? -3.741 -2.439 -7.089 1.00 97.94 77 LEU A O 1
ATOM 611 N N . VAL A 1 78 ? -1.518 -2.230 -7.315 1.00 98.38 78 VAL A N 1
ATOM 612 C CA . VAL A 1 78 ? -1.217 -3.561 -6.777 1.00 98.38 78 VAL A CA 1
ATOM 613 C C . VAL A 1 78 ? -1.624 -3.655 -5.304 1.00 98.38 78 VAL A C 1
ATOM 615 O O . VAL A 1 78 ? -2.264 -4.631 -4.903 1.00 98.38 78 VAL A O 1
ATOM 618 N N . ALA A 1 79 ? -1.334 -2.627 -4.501 1.00 98.56 79 ALA A N 1
ATOM 619 C CA . ALA A 1 79 ? -1.781 -2.554 -3.113 1.00 98.56 79 ALA A CA 1
ATOM 620 C C . ALA A 1 79 ? -3.316 -2.606 -3.004 1.00 98.56 79 ALA A C 1
ATOM 622 O O . ALA A 1 79 ? -3.847 -3.358 -2.186 1.00 98.56 79 ALA A O 1
ATOM 623 N N . MET A 1 80 ? -4.042 -1.882 -3.860 1.00 98.62 80 MET A N 1
ATOM 624 C CA . MET A 1 80 ? -5.509 -1.896 -3.915 1.00 98.62 80 MET A CA 1
ATOM 625 C C . MET A 1 80 ? -6.076 -3.291 -4.218 1.00 98.62 80 MET A C 1
ATOM 627 O O . MET A 1 80 ? -7.011 -3.725 -3.539 1.00 98.62 80 MET A O 1
ATOM 631 N N . ILE A 1 81 ? -5.504 -4.012 -5.188 1.00 98.69 81 ILE A N 1
ATOM 632 C CA . ILE A 1 81 ? -5.918 -5.385 -5.531 1.00 98.69 81 ILE A CA 1
ATOM 633 C C . ILE A 1 81 ? -5.714 -6.321 -4.332 1.00 98.69 81 ILE A C 1
ATOM 635 O O . ILE A 1 81 ? -6.617 -7.084 -3.981 1.00 98.69 81 ILE A O 1
ATOM 639 N N . LEU A 1 82 ? -4.567 -6.227 -3.650 1.00 98.69 82 LEU A N 1
ATOM 640 C CA . LEU A 1 82 ? -4.300 -7.020 -2.447 1.00 98.69 82 LEU A CA 1
ATOM 641 C C . LEU A 1 82 ? -5.295 -6.693 -1.323 1.00 98.69 82 LEU A C 1
ATOM 643 O O . LEU A 1 82 ? -5.831 -7.597 -0.678 1.00 98.69 82 LEU A O 1
ATOM 647 N N . LEU A 1 83 ? -5.576 -5.409 -1.090 1.00 98.69 83 LEU A N 1
ATOM 648 C CA . LEU A 1 83 ? -6.517 -4.962 -0.060 1.00 98.69 83 LEU A CA 1
ATOM 649 C C . LEU A 1 83 ? -7.943 -5.448 -0.327 1.00 98.69 83 LEU A C 1
ATOM 651 O O . LEU A 1 83 ? -8.630 -5.834 0.622 1.00 98.69 83 LEU A O 1
ATOM 655 N N . LYS A 1 84 ? -8.381 -5.478 -1.594 1.00 98.19 84 LYS A N 1
ATOM 656 C CA . LYS A 1 84 ? -9.666 -6.082 -1.981 1.00 98.19 84 LYS A CA 1
ATOM 657 C C . LYS A 1 84 ? -9.751 -7.525 -1.504 1.00 98.19 84 LYS A C 1
ATOM 659 O O . LYS A 1 84 ? -10.771 -7.929 -0.948 1.00 98.19 84 LYS A O 1
ATOM 664 N N . GLU A 1 85 ? -8.682 -8.294 -1.669 1.00 98.31 85 GLU A N 1
ATOM 665 C CA . GLU A 1 85 ? -8.689 -9.702 -1.289 1.00 98.31 85 GLU A CA 1
ATOM 666 C C . GLU A 1 85 ? -8.653 -9.907 0.223 1.00 98.31 85 GLU A C 1
ATOM 668 O O . GLU A 1 85 ? -9.437 -10.691 0.759 1.00 98.31 85 GLU A O 1
ATOM 673 N N . LEU A 1 86 ? -7.840 -9.133 0.948 1.00 98.12 86 LEU A N 1
ATOM 674 C CA . LEU A 1 86 ? -7.873 -9.133 2.413 1.00 98.12 86 LEU A CA 1
ATOM 675 C C . LEU A 1 86 ? -9.255 -8.732 2.957 1.00 98.12 86 LEU A C 1
ATOM 677 O O . LEU A 1 86 ? -9.691 -9.251 3.991 1.00 98.12 86 LEU A O 1
ATOM 681 N N . HIS A 1 87 ? -9.943 -7.813 2.274 1.00 97.31 87 HIS A N 1
ATOM 682 C CA . HIS A 1 87 ? -11.294 -7.394 2.620 1.00 97.31 87 HIS A CA 1
ATOM 683 C C . HIS A 1 87 ? -12.317 -8.509 2.389 1.00 97.31 87 HIS A C 1
ATOM 685 O O . HIS A 1 87 ? -13.084 -8.823 3.303 1.00 97.31 87 HIS A O 1
ATOM 691 N N . ARG A 1 88 ? -12.277 -9.163 1.220 1.00 96.69 88 ARG A N 1
ATOM 692 C CA . ARG A 1 88 ? -13.123 -10.322 0.887 1.00 96.69 88 ARG A CA 1
ATOM 693 C C . ARG A 1 88 ? -12.942 -11.457 1.895 1.00 96.69 88 ARG A C 1
ATOM 695 O O . ARG A 1 88 ? -13.920 -12.011 2.391 1.00 96.69 88 ARG A O 1
ATOM 702 N N . LEU A 1 89 ? -11.693 -11.740 2.267 1.00 96.12 89 LEU A N 1
ATOM 703 C CA . LEU A 1 89 ? -11.333 -12.739 3.277 1.00 96.12 89 LEU A CA 1
ATOM 704 C C . LEU A 1 89 ? -11.671 -12.308 4.714 1.00 96.12 89 LEU A C 1
ATOM 706 O O . LEU A 1 89 ? -11.486 -13.091 5.644 1.00 96.12 89 LEU A O 1
ATOM 710 N N . ARG A 1 90 ? -12.181 -11.086 4.931 1.00 95.94 90 ARG A N 1
ATOM 711 C CA . ARG A 1 90 ? -12.527 -10.523 6.254 1.00 95.94 90 ARG A CA 1
ATOM 712 C C . ARG A 1 90 ? -11.344 -10.459 7.214 1.00 95.94 90 ARG A C 1
ATOM 714 O O . ARG A 1 90 ? -11.505 -10.485 8.437 1.00 95.94 90 ARG A O 1
ATOM 721 N N . LEU A 1 91 ? -10.143 -10.360 6.660 1.00 95.94 91 LEU A N 1
ATOM 722 C CA . LEU A 1 91 ? -8.931 -10.092 7.421 1.00 95.94 91 LEU A CA 1
ATOM 723 C C . LEU A 1 91 ? -8.798 -8.603 7.722 1.00 95.94 91 LEU A C 1
ATOM 725 O O . LEU A 1 91 ? -8.201 -8.258 8.740 1.00 95.94 91 LEU A O 1
ATOM 729 N N . ILE A 1 92 ? -9.413 -7.756 6.891 1.00 96.81 92 ILE A N 1
ATOM 730 C CA . ILE A 1 92 ? -9.619 -6.324 7.114 1.00 96.81 92 ILE A CA 1
ATOM 731 C C . ILE A 1 92 ? -11.050 -5.916 6.737 1.00 96.81 92 ILE A C 1
ATOM 733 O O . ILE A 1 92 ? -11.754 -6.608 5.999 1.00 96.81 92 ILE A O 1
ATOM 737 N N . LYS A 1 93 ? -11.475 -4.743 7.200 1.00 96.56 93 LYS A N 1
ATOM 738 C CA . LYS A 1 93 ? -12.650 -4.030 6.699 1.00 96.56 93 LYS A CA 1
ATOM 739 C C . LYS A 1 93 ? -12.189 -2.726 6.062 1.00 96.56 93 LYS A C 1
ATOM 741 O O . LYS A 1 93 ? -11.812 -1.809 6.787 1.00 96.56 93 LYS A O 1
ATOM 746 N N . LEU A 1 94 ? -12.227 -2.634 4.738 1.00 97.88 94 LEU A N 1
ATOM 747 C CA . LEU A 1 94 ? -11.977 -1.368 4.054 1.00 97.88 94 LEU A CA 1
ATOM 748 C C . LEU A 1 94 ? -13.114 -0.387 4.359 1.00 97.88 94 LEU A C 1
ATOM 750 O O . LEU A 1 94 ? -14.287 -0.763 4.340 1.00 97.88 94 LEU A O 1
ATOM 754 N N . LEU A 1 95 ? -12.753 0.846 4.705 1.00 97.25 95 LEU A N 1
ATOM 755 C CA . LEU A 1 95 ? -13.698 1.937 4.949 1.00 97.25 95 LEU A CA 1
ATOM 756 C C . LEU A 1 95 ? -13.781 2.902 3.763 1.00 97.25 95 LEU A C 1
ATOM 758 O O . LEU A 1 95 ? -14.824 3.517 3.566 1.00 97.25 95 LEU A O 1
ATOM 762 N N . GLY A 1 96 ? -12.699 3.027 2.996 1.00 97.44 96 GLY A N 1
ATOM 763 C CA . GLY A 1 96 ? -12.620 3.825 1.777 1.00 97.44 96 GLY A CA 1
ATOM 764 C C . GLY A 1 96 ? -11.194 4.273 1.469 1.00 97.44 96 GLY A C 1
ATOM 765 O O . GLY A 1 96 ? -10.254 3.988 2.221 1.00 97.44 96 GLY A O 1
ATOM 766 N N . PHE A 1 97 ? -11.062 4.985 0.356 1.00 98.31 97 PHE A N 1
ATOM 767 C CA . PHE A 1 97 ? -9.802 5.504 -0.169 1.00 98.31 97 PHE A CA 1
ATOM 768 C C . PHE A 1 97 ? -9.832 7.033 -0.200 1.00 98.31 97 PHE A C 1
ATOM 770 O O . PHE A 1 97 ? -10.837 7.630 -0.580 1.00 98.31 97 PHE A O 1
ATOM 777 N N . VAL A 1 98 ? -8.723 7.666 0.171 1.00 98.12 98 VAL A N 1
ATOM 778 C CA . VAL A 1 98 ? -8.463 9.096 -0.010 1.00 98.12 98 VAL A CA 1
ATOM 779 C C . VAL A 1 98 ? -7.327 9.232 -1.012 1.00 98.12 98 VAL A C 1
ATOM 781 O O . VAL A 1 98 ? -6.217 8.767 -0.765 1.00 98.12 98 VAL A O 1
ATOM 784 N N . VAL A 1 99 ? -7.618 9.841 -2.154 1.00 97.00 99 VAL A N 1
ATOM 785 C CA . VAL A 1 99 ? -6.678 9.937 -3.269 1.00 97.00 99 VAL A CA 1
ATOM 786 C C . VAL A 1 99 ? -6.053 11.321 -3.311 1.00 97.00 99 VAL A C 1
ATOM 788 O O . VAL A 1 99 ? -6.736 12.292 -3.642 1.00 97.00 99 VAL A O 1
ATOM 791 N N . ASN A 1 100 ? -4.771 11.412 -2.985 1.00 95.38 100 ASN A N 1
ATOM 792 C CA . ASN A 1 100 ? -4.018 12.661 -3.000 1.00 95.38 100 ASN A CA 1
ATOM 793 C C . ASN A 1 100 ? -3.080 12.730 -4.213 1.00 95.38 100 ASN A C 1
ATOM 795 O O . ASN A 1 100 ? -3.212 11.930 -5.139 1.00 95.38 100 ASN A O 1
ATOM 799 N N . LEU A 1 101 ? -2.208 13.744 -4.234 1.00 91.94 101 LEU A N 1
ATOM 800 C CA . LEU A 1 101 ? -1.350 14.119 -5.360 1.00 91.94 101 LEU A CA 1
ATOM 801 C C . LEU A 1 101 ? -2.140 14.574 -6.595 1.00 91.94 101 LEU A C 1
ATOM 803 O O . LEU A 1 101 ? -3.049 13.921 -7.107 1.00 91.94 101 LEU A O 1
ATOM 807 N N . GLN A 1 102 ? -1.785 15.732 -7.137 1.00 90.56 102 GLN A N 1
ATOM 808 C CA . GLN A 1 102 ? -2.448 16.226 -8.340 1.00 90.56 102 GLN A CA 1
ATOM 809 C C . GLN A 1 102 ? -2.209 15.315 -9.564 1.00 90.56 102 GLN A C 1
ATOM 811 O O . GLN A 1 102 ? -1.139 14.715 -9.690 1.00 90.56 102 GLN A O 1
ATOM 816 N N . PRO A 1 103 ? -3.192 15.196 -10.480 1.00 92.06 103 PRO A N 1
ATOM 817 C CA . PRO A 1 103 ? -4.555 15.732 -10.428 1.00 92.06 103 PRO A CA 1
ATOM 818 C C . PRO A 1 103 ? -5.499 14.810 -9.633 1.00 92.06 103 PRO A C 1
ATOM 820 O O . PRO A 1 103 ? -5.984 13.801 -10.147 1.00 92.06 103 PRO A O 1
ATOM 823 N N . THR A 1 104 ? -5.828 15.190 -8.394 1.00 91.06 104 THR A N 1
ATOM 824 C CA . THR A 1 104 ? -6.520 14.312 -7.427 1.00 91.06 104 THR A CA 1
ATOM 825 C C . THR A 1 104 ? -7.877 13.817 -7.919 1.00 91.06 104 THR A C 1
ATOM 827 O O . THR A 1 104 ? -8.214 12.655 -7.724 1.00 91.06 104 THR A O 1
ATOM 830 N N . LYS A 1 105 ? -8.635 14.659 -8.634 1.00 90.19 105 LYS A N 1
ATOM 831 C CA . LYS A 1 105 ? -9.927 14.279 -9.234 1.00 90.19 105 LYS A CA 1
ATOM 832 C C . LYS A 1 105 ? -9.795 13.211 -10.321 1.00 90.19 105 LYS A C 1
ATOM 834 O O . LYS A 1 105 ? -10.645 12.335 -10.437 1.00 90.19 105 LYS A O 1
ATOM 839 N N . THR A 1 106 ? -8.756 13.282 -11.149 1.00 89.00 106 THR A N 1
ATOM 840 C CA . THR A 1 106 ? -8.529 12.269 -12.191 1.00 89.00 106 THR A CA 1
ATOM 841 C C . THR A 1 106 ? -8.070 10.962 -11.555 1.00 89.00 106 THR A C 1
ATOM 843 O O . THR A 1 106 ? -8.584 9.901 -11.903 1.00 89.00 106 THR A O 1
ATOM 846 N N . ARG A 1 107 ? -7.175 11.031 -10.562 1.00 92.38 107 ARG A N 1
ATOM 847 C CA . ARG A 1 107 ? -6.742 9.854 -9.797 1.00 92.38 107 ARG A CA 1
ATOM 848 C C . ARG A 1 107 ? -7.893 9.212 -9.020 1.00 92.38 107 ARG A C 1
ATOM 850 O O . ARG A 1 107 ? -7.995 7.991 -8.986 1.00 92.38 107 ARG A O 1
ATOM 857 N N . SER A 1 108 ? -8.811 9.997 -8.450 1.00 92.69 108 SER A N 1
ATOM 858 C CA . SER A 1 108 ? -9.987 9.453 -7.759 1.00 92.69 108 SER A CA 1
ATOM 859 C C . SER A 1 108 ? -10.922 8.718 -8.719 1.00 92.69 108 SER A C 1
ATOM 861 O O . SER A 1 108 ? -11.446 7.665 -8.368 1.00 92.69 108 SER A O 1
ATOM 863 N N . LYS A 1 109 ? -11.086 9.212 -9.953 1.00 90.56 109 LYS A N 1
ATOM 864 C CA . LYS A 1 109 ? -11.810 8.485 -11.010 1.00 90.56 109 LYS A CA 1
ATOM 865 C C . LYS A 1 109 ? -11.100 7.196 -11.411 1.00 90.56 109 LYS A C 1
ATOM 867 O O . LYS A 1 109 ? -11.754 6.174 -11.581 1.00 90.56 109 LYS A O 1
ATOM 872 N N . TYR A 1 110 ? -9.770 7.221 -11.498 1.00 92.38 110 TYR A N 1
ATOM 873 C CA . TYR A 1 110 ? -8.971 6.018 -11.732 1.00 92.38 110 TYR A CA 1
ATOM 874 C C . TYR A 1 110 ? -9.184 4.974 -10.630 1.00 92.38 110 TYR A C 1
ATOM 876 O O . TYR A 1 110 ? -9.513 3.829 -10.937 1.00 92.38 110 TYR A O 1
ATOM 884 N N . ALA A 1 111 ? -9.087 5.372 -9.357 1.00 94.56 111 ALA A N 1
ATOM 885 C CA . ALA A 1 111 ? -9.388 4.501 -8.222 1.00 94.56 111 ALA A CA 1
ATOM 886 C C . ALA A 1 111 ? -10.815 3.949 -8.290 1.00 94.56 111 ALA A C 1
ATOM 888 O O . ALA A 1 111 ? -11.022 2.751 -8.106 1.00 94.56 111 ALA A O 1
ATOM 889 N N . ARG A 1 112 ? -11.799 4.806 -8.584 1.00 94.25 112 ARG A N 1
ATOM 890 C CA . ARG A 1 112 ? -13.204 4.409 -8.692 1.00 94.25 112 ARG A CA 1
ATOM 891 C C . ARG A 1 112 ? -13.413 3.361 -9.784 1.00 94.25 112 ARG A C 1
ATOM 893 O O . ARG A 1 112 ? -14.037 2.334 -9.515 1.00 94.25 112 ARG A O 1
ATOM 900 N N . GLY A 1 113 ? -12.860 3.593 -10.975 1.00 92.56 113 GLY A N 1
ATOM 901 C CA . GLY A 1 113 ? -12.901 2.653 -12.095 1.00 92.56 113 GLY A CA 1
ATOM 902 C C . GLY A 1 113 ? -12.252 1.316 -11.741 1.00 92.56 113 GLY A C 1
ATOM 903 O O . GLY A 1 113 ? -12.878 0.273 -11.915 1.00 92.56 113 GLY A O 1
ATOM 90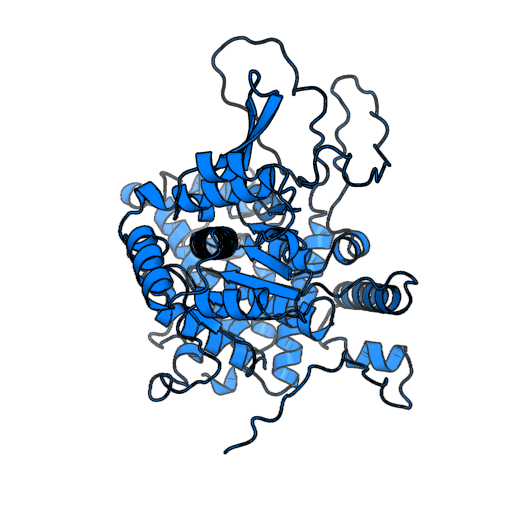4 N N . ALA A 1 114 ? -11.052 1.337 -11.151 1.00 95.06 114 ALA A N 1
ATOM 905 C CA . ALA A 1 114 ? -10.362 0.126 -10.706 1.00 95.06 114 ALA A CA 1
ATOM 906 C C . ALA A 1 114 ? -11.189 -0.667 -9.679 1.00 95.06 114 ALA A C 1
ATOM 908 O O . ALA A 1 114 ? -11.415 -1.863 -9.858 1.00 95.06 114 ALA A O 1
ATOM 909 N N . LEU A 1 115 ? -11.730 -0.006 -8.652 1.00 96.12 115 LEU A N 1
ATOM 910 C CA . LEU A 1 115 ? -12.585 -0.648 -7.650 1.00 96.12 115 LEU A CA 1
ATOM 911 C C . LEU A 1 115 ? -13.879 -1.217 -8.253 1.00 96.12 115 LEU A C 1
ATOM 913 O O . LEU A 1 115 ? -14.321 -2.279 -7.822 1.00 96.12 115 LEU A O 1
ATOM 917 N N . ASN A 1 116 ? -14.468 -0.560 -9.258 1.00 94.06 116 ASN A N 1
ATOM 918 C CA . ASN A 1 116 ? -15.637 -1.088 -9.972 1.00 94.06 116 ASN A CA 1
ATOM 919 C C . ASN A 1 116 ? -15.294 -2.382 -10.716 1.00 94.06 116 ASN A C 1
ATOM 921 O O . ASN A 1 116 ? -16.057 -3.342 -10.648 1.00 94.06 116 ASN A O 1
ATOM 925 N N . THR A 1 117 ? -14.125 -2.443 -11.365 1.00 95.38 117 THR A N 1
ATOM 926 C CA . THR A 1 117 ? -13.664 -3.682 -12.019 1.00 95.38 117 THR A CA 1
ATOM 927 C C . THR A 1 117 ? -13.387 -4.806 -11.020 1.00 95.38 117 THR A C 1
ATOM 929 O O . THR A 1 117 ? -13.491 -5.968 -11.373 1.00 95.38 117 THR A O 1
ATOM 932 N N . LEU A 1 118 ? -13.112 -4.468 -9.757 1.00 96.69 118 LEU A N 1
ATOM 933 C CA . LEU A 1 118 ? -12.892 -5.417 -8.664 1.00 96.69 118 LEU A CA 1
ATOM 934 C C . LEU A 1 118 ? -14.176 -5.828 -7.914 1.00 96.69 118 LEU A C 1
ATOM 936 O O . LEU A 1 118 ? -14.077 -6.528 -6.903 1.00 96.69 118 LEU A O 1
ATOM 940 N N . GLY A 1 119 ? -15.356 -5.368 -8.348 1.00 96.19 119 GLY A N 1
ATOM 941 C CA . GLY A 1 119 ? -16.640 -5.641 -7.683 1.00 96.19 119 GLY A CA 1
ATOM 942 C C . GLY A 1 119 ? -16.895 -4.822 -6.409 1.00 96.19 119 GLY A C 1
ATOM 943 O O . GLY A 1 119 ? -17.827 -5.101 -5.660 1.00 96.19 119 GLY A O 1
ATOM 944 N N . LEU A 1 120 ? -16.085 -3.795 -6.131 1.00 96.56 120 LEU A N 1
ATOM 945 C CA . LEU A 1 120 ? -16.184 -2.951 -4.932 1.00 96.56 120 LEU A CA 1
ATOM 946 C C . LEU A 1 120 ? -16.978 -1.660 -5.190 1.00 96.56 120 LEU A C 1
ATOM 948 O O . LEU A 1 120 ? -16.540 -0.570 -4.817 1.00 96.56 120 LEU A O 1
ATOM 952 N N . TYR A 1 121 ? -18.148 -1.768 -5.823 1.00 94.19 121 TYR A N 1
ATOM 953 C CA . TYR A 1 121 ? -18.961 -0.629 -6.282 1.00 94.19 121 TYR A CA 1
ATOM 954 C C . TYR A 1 121 ? -19.300 0.385 -5.182 1.00 94.19 121 TYR A C 1
ATOM 956 O O . TYR A 1 121 ? -19.242 1.589 -5.416 1.00 94.19 121 TYR A O 1
ATOM 964 N N . ASP A 1 122 ? -19.571 -0.098 -3.968 1.00 94.69 122 ASP A N 1
ATOM 965 C CA . ASP A 1 122 ? -19.990 0.731 -2.830 1.00 94.69 122 ASP A CA 1
ATOM 966 C C . ASP A 1 122 ? -18.824 1.322 -2.025 1.00 94.69 122 ASP A C 1
ATOM 968 O O . ASP A 1 122 ? -19.034 2.041 -1.049 1.00 94.69 122 ASP A O 1
ATOM 972 N N . MET A 1 123 ? -17.578 1.002 -2.385 1.00 96.44 123 MET A N 1
ATOM 973 C CA . MET A 1 123 ? -16.408 1.427 -1.617 1.00 96.44 123 MET A CA 1
ATOM 974 C C . MET A 1 123 ? -16.151 2.928 -1.796 1.00 96.44 123 MET A C 1
ATOM 976 O O . MET A 1 123 ? -15.820 3.321 -2.909 1.00 96.44 123 MET A O 1
ATOM 980 N N . PRO A 1 124 ? -16.231 3.783 -0.764 1.00 96.50 124 PRO A N 1
ATOM 981 C CA . PRO A 1 124 ? -16.060 5.219 -0.952 1.00 96.50 124 PRO A CA 1
ATOM 982 C C . PRO A 1 124 ? -14.664 5.592 -1.462 1.00 96.50 124 PRO A C 1
ATOM 984 O O . P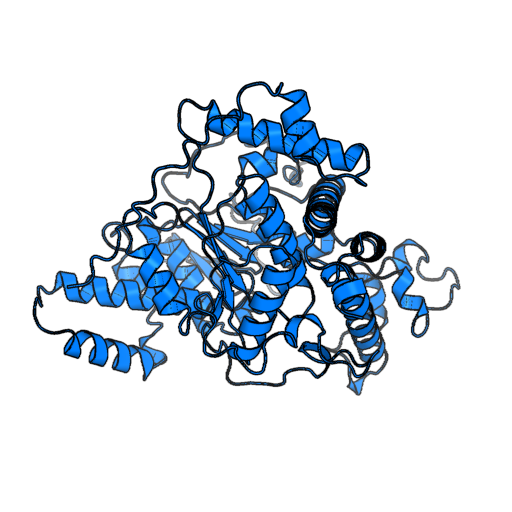RO A 1 124 ? -13.653 5.085 -0.967 1.00 96.50 124 PRO A O 1
ATOM 987 N N . VAL A 1 125 ? -14.611 6.531 -2.406 1.00 96.31 125 VAL A N 1
ATOM 988 C CA . VAL A 1 125 ? -13.377 7.150 -2.899 1.00 96.31 125 VAL A CA 1
ATOM 989 C C . VAL A 1 125 ? -13.509 8.655 -2.759 1.00 96.31 125 VAL A C 1
ATOM 991 O O . VAL A 1 125 ? -14.353 9.274 -3.394 1.00 96.31 125 VAL A O 1
ATOM 994 N N . ALA A 1 126 ? -12.665 9.264 -1.943 1.00 96.38 126 ALA A 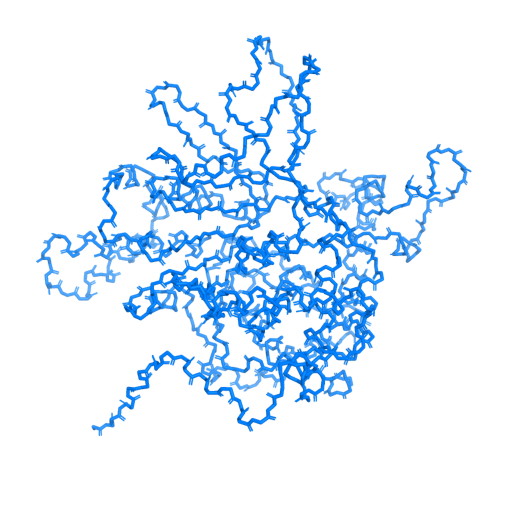N 1
ATOM 995 C CA . ALA A 1 126 ? -12.623 10.703 -1.782 1.00 96.38 126 ALA A CA 1
ATOM 996 C C . ALA A 1 126 ? -11.373 11.278 -2.451 1.00 96.38 126 ALA A C 1
ATOM 998 O O . ALA A 1 126 ? -10.305 10.675 -2.366 1.00 96.38 126 ALA A O 1
ATOM 999 N N . TRP A 1 127 ? -11.464 12.448 -3.086 1.00 94.19 127 TRP A N 1
ATOM 1000 C CA . TRP A 1 127 ? -10.250 13.158 -3.501 1.00 94.19 127 TRP A CA 1
ATOM 1001 C C . TRP A 1 127 ? -9.696 13.982 -2.329 1.00 94.19 127 TRP A C 1
ATOM 1003 O O . TRP A 1 127 ? -10.431 14.683 -1.626 1.00 94.19 127 TRP A O 1
ATOM 1013 N N . GLY A 1 128 ? -8.400 13.840 -2.090 1.00 95.25 128 GLY A N 1
ATOM 1014 C CA . GLY A 1 128 ? -7.647 14.484 -1.024 1.00 95.25 128 GLY A CA 1
ATOM 1015 C C . GLY A 1 128 ? -6.981 15.787 -1.455 1.00 95.25 128 GLY A C 1
ATOM 1016 O O . GLY A 1 128 ? -7.343 16.410 -2.464 1.00 95.25 128 GLY A O 1
ATOM 1017 N N . GLU A 1 129 ? -5.996 16.190 -0.663 1.00 91.25 129 GLU A N 1
ATOM 1018 C CA . GLU A 1 129 ? -5.199 17.395 -0.859 1.00 91.25 129 GLU A CA 1
ATOM 1019 C C . GLU A 1 129 ? -4.234 17.273 -2.050 1.00 91.25 129 GLU A C 1
ATOM 1021 O O . GLU A 1 129 ? -3.887 16.192 -2.533 1.00 91.25 129 GLU A O 1
ATOM 1026 N N . LYS A 1 130 ? -3.771 18.422 -2.552 1.00 88.38 130 LYS A N 1
ATOM 1027 C CA . LYS A 1 130 ? -2.872 18.475 -3.718 1.00 88.38 130 LYS A CA 1
ATOM 1028 C C . LYS A 1 130 ? -1.494 17.854 -3.472 1.00 88.38 130 LYS A C 1
ATOM 1030 O O . LYS A 1 130 ? -0.856 17.435 -4.435 1.00 88.38 130 LYS A O 1
ATOM 1035 N N . ALA A 1 131 ? -1.055 17.822 -2.213 1.00 83.69 131 ALA A N 1
ATOM 1036 C CA . ALA A 1 131 ? 0.289 17.487 -1.741 1.00 83.69 131 ALA A CA 1
ATOM 1037 C C . ALA A 1 131 ? 1.417 18.433 -2.219 1.00 83.69 131 ALA A C 1
ATOM 1039 O O . ALA A 1 131 ? 2.188 18.903 -1.390 1.00 83.69 131 ALA A O 1
ATOM 1040 N N . THR A 1 132 ? 1.499 18.778 -3.509 1.00 78.62 132 THR A N 1
ATOM 1041 C CA . THR A 1 132 ? 2.473 19.745 -4.060 1.00 78.62 132 THR A CA 1
ATOM 1042 C C . THR A 1 132 ? 1.859 20.680 -5.098 1.00 78.62 132 THR A C 1
ATOM 1044 O O . THR A 1 132 ? 0.877 20.342 -5.753 1.00 78.62 132 THR A O 1
ATOM 1047 N N . GLU A 1 133 ? 2.484 21.847 -5.291 1.00 65.81 133 GLU A N 1
ATOM 1048 C CA . GLU A 1 133 ? 2.154 22.794 -6.374 1.00 65.81 133 GLU A CA 1
ATOM 1049 C C . GLU A 1 133 ? 2.779 22.399 -7.730 1.00 65.81 133 GLU A C 1
ATOM 1051 O O . GLU A 1 133 ? 2.282 22.800 -8.782 1.00 65.81 133 GLU A O 1
ATOM 1056 N N . ALA A 1 134 ? 3.873 21.623 -7.730 1.00 59.81 134 ALA A N 1
ATOM 1057 C CA . ALA A 1 134 ? 4.564 21.203 -8.949 1.00 59.81 134 ALA A CA 1
ATOM 1058 C C . ALA A 1 134 ? 3.824 20.034 -9.626 1.00 59.81 134 ALA A C 1
ATOM 1060 O O . ALA A 1 134 ? 3.730 18.950 -9.055 1.00 59.81 134 ALA A O 1
ATOM 1061 N N . ASN A 1 135 ? 3.314 20.278 -10.837 1.00 59.03 135 ASN A N 1
ATOM 1062 C CA . ASN A 1 135 ? 2.474 19.363 -11.613 1.00 59.03 135 ASN A CA 1
ATOM 1063 C C . ASN A 1 135 ? 3.109 19.019 -12.963 1.00 59.03 135 ASN A C 1
ATOM 1065 O O . ASN A 1 135 ? 2.597 19.430 -14.005 1.00 59.03 135 ASN A O 1
ATOM 1069 N N . ASP A 1 136 ? 4.170 18.221 -12.953 1.00 67.00 136 ASP A N 1
ATOM 1070 C CA . ASP A 1 136 ? 4.562 17.495 -14.160 1.00 67.00 136 ASP A CA 1
ATOM 1071 C C . ASP A 1 136 ? 3.936 16.103 -14.081 1.00 67.00 136 ASP A C 1
ATOM 1073 O O . ASP A 1 136 ? 4.573 15.140 -13.661 1.00 67.00 136 ASP A O 1
ATOM 1077 N N . VAL A 1 137 ? 2.645 16.023 -14.428 1.00 77.19 137 VAL A N 1
ATOM 1078 C CA . VAL A 1 137 ? 1.984 14.734 -14.664 1.00 77.19 137 VAL A CA 1
ATOM 1079 C C . VAL A 1 137 ? 2.696 14.103 -15.838 1.00 77.19 137 VAL A C 1
ATOM 1081 O O . VAL A 1 137 ? 2.657 14.641 -16.951 1.00 77.19 137 VAL A O 1
ATOM 1084 N N . ALA A 1 138 ? 3.376 12.991 -15.603 1.00 76.44 138 ALA A N 1
ATOM 1085 C CA . ALA A 1 138 ? 4.071 12.355 -16.696 1.00 76.44 138 ALA A CA 1
ATOM 1086 C C . ALA A 1 138 ? 3.039 11.776 -17.684 1.00 76.44 138 ALA A C 1
ATOM 1088 O O . ALA A 1 138 ? 2.022 11.238 -17.240 1.00 76.44 138 ALA A O 1
ATOM 1089 N N . PRO A 1 139 ? 3.273 11.844 -19.011 1.00 73.00 139 PRO A N 1
ATOM 1090 C CA . PRO A 1 139 ? 2.300 11.374 -20.005 1.00 73.00 139 PRO A CA 1
ATOM 1091 C C . PRO A 1 139 ? 1.825 9.942 -19.737 1.00 73.00 139 PRO A C 1
ATOM 1093 O O . PRO A 1 139 ? 0.642 9.633 -19.845 1.00 73.00 139 PRO A O 1
ATOM 1096 N N . TYR A 1 140 ? 2.745 9.094 -19.267 1.00 74.44 140 TYR A N 1
ATOM 1097 C CA . TYR A 1 140 ? 2.464 7.702 -18.970 1.00 74.44 140 TYR A CA 1
ATOM 1098 C C . TYR A 1 140 ? 1.435 7.522 -17.831 1.00 74.44 140 TYR A C 1
ATOM 1100 O O . TYR A 1 140 ? 0.772 6.496 -17.816 1.00 74.44 140 TYR A O 1
ATOM 1108 N N . GLU A 1 141 ? 1.253 8.456 -16.889 1.00 79.19 141 GLU A N 1
ATOM 1109 C CA . GLU A 1 141 ? 0.350 8.299 -15.722 1.00 79.19 141 GLU A CA 1
ATOM 1110 C C . GLU A 1 141 ? -1.099 7.953 -16.075 1.00 79.19 141 GLU A C 1
ATOM 1112 O O . GLU A 1 141 ? -1.703 7.083 -15.448 1.00 79.19 141 GLU A O 1
ATOM 1117 N N . PHE A 1 142 ? -1.647 8.581 -17.113 1.00 76.81 142 PHE A N 1
ATOM 1118 C CA . PHE A 1 142 ? -3.038 8.359 -17.525 1.00 76.81 142 PHE A CA 1
ATOM 1119 C C . PHE A 1 142 ? -3.175 7.903 -18.981 1.00 76.81 142 PHE A C 1
ATOM 1121 O O . PHE A 1 142 ? -4.252 7.442 -19.377 1.00 76.81 142 PHE A O 1
ATOM 1128 N N . GLU A 1 143 ? -2.105 7.999 -19.772 1.00 67.75 143 GLU A N 1
ATOM 1129 C CA . GLU A 1 143 ? -2.083 7.598 -21.175 1.00 67.75 143 GLU A CA 1
ATOM 1130 C C . GLU A 1 143 ? -1.190 6.366 -21.356 1.00 67.75 143 GLU A C 1
ATOM 1132 O O . GLU A 1 143 ? -0.020 6.356 -20.975 1.00 67.75 143 GLU A O 1
ATOM 1137 N N . SER A 1 144 ? -1.724 5.305 -21.968 1.00 57.09 144 SER A N 1
ATOM 1138 C CA . SER A 1 144 ? -0.878 4.226 -22.478 1.00 57.09 144 SER A CA 1
ATOM 1139 C C . SER A 1 144 ? -0.424 4.589 -23.893 1.00 57.09 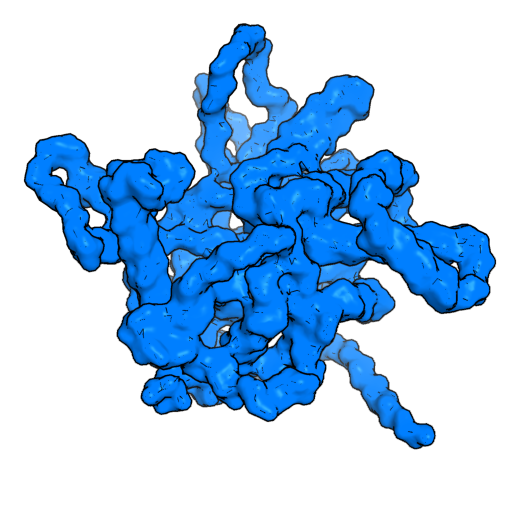144 SER A C 1
ATOM 1141 O O . SER A 1 144 ? -1.215 4.515 -24.840 1.00 57.09 144 SER A O 1
ATOM 1143 N N . GLU A 1 145 ? 0.852 4.944 -24.062 1.00 48.59 145 GLU A N 1
ATOM 1144 C CA . GLU A 1 145 ? 1.440 5.209 -25.387 1.00 48.59 145 GLU A CA 1
ATOM 1145 C C . GLU A 1 145 ? 1.303 4.002 -26.331 1.00 48.59 145 GLU A C 1
ATOM 1147 O O . GLU A 1 145 ? 1.200 4.163 -27.546 1.00 48.59 145 GLU A O 1
ATOM 1152 N N . PHE A 1 146 ? 1.231 2.787 -25.777 1.00 43.19 146 PHE A N 1
ATOM 1153 C CA . PHE A 1 146 ? 1.244 1.550 -26.554 1.00 43.19 146 PHE A CA 1
ATOM 1154 C C . PHE A 1 146 ? -0.071 1.234 -27.288 1.00 43.19 146 PHE A C 1
ATOM 1156 O O . PHE A 1 146 ? -0.085 0.337 -28.126 1.00 43.19 146 PHE A O 1
ATOM 1163 N N . ASN A 1 147 ? -1.164 1.971 -27.039 1.00 43.88 147 ASN A N 1
ATOM 1164 C CA . ASN A 1 147 ? -2.443 1.703 -27.713 1.00 43.88 147 ASN A CA 1
ATOM 1165 C C . ASN A 1 147 ? -3.257 2.928 -28.154 1.00 43.88 147 ASN A C 1
ATOM 1167 O O . ASN A 1 147 ? -4.334 2.737 -28.716 1.00 43.88 147 ASN A O 1
ATOM 1171 N N . ALA A 1 148 ? -2.809 4.169 -27.909 1.00 51.50 148 ALA A N 1
ATOM 1172 C CA . ALA A 1 148 ? -3.587 5.402 -28.159 1.00 51.50 148 ALA A CA 1
ATOM 1173 C C . ALA A 1 148 ? -5.027 5.399 -27.577 1.00 51.50 148 ALA A C 1
ATOM 1175 O O . ALA A 1 148 ? -5.808 6.321 -27.814 1.00 51.50 148 ALA A O 1
ATOM 1176 N N . LYS A 1 149 ? -5.390 4.366 -26.807 1.00 59.22 149 LYS A N 1
ATOM 1177 C CA . LYS A 1 149 ? -6.650 4.219 -26.099 1.00 59.22 149 LYS A CA 1
ATOM 1178 C C . LYS A 1 149 ? -6.409 4.725 -24.685 1.00 59.22 149 LYS A C 1
ATOM 1180 O O . LYS A 1 149 ? -5.481 4.301 -24.001 1.00 59.22 149 LYS A O 1
ATOM 1185 N N . LYS A 1 150 ? -7.254 5.661 -24.267 1.00 66.38 150 LYS A N 1
ATOM 1186 C CA . LYS A 1 150 ? -7.379 6.093 -22.876 1.00 66.38 150 LYS A CA 1
ATOM 1187 C C . LYS A 1 150 ? -7.540 4.861 -21.983 1.00 66.38 150 LYS A C 1
ATOM 1189 O O . LYS A 1 150 ? -8.167 3.898 -22.423 1.00 66.38 150 LYS A O 1
ATOM 1194 N N . CYS A 1 151 ? -6.994 4.899 -20.764 1.00 72.62 151 CYS A N 1
ATOM 1195 C CA . CYS A 1 151 ? -7.157 3.834 -19.773 1.00 72.62 151 CYS A CA 1
ATOM 1196 C C . CYS A 1 151 ? -8.610 3.320 -19.787 1.00 72.62 151 CYS A C 1
ATOM 1198 O O . CYS A 1 151 ? -9.547 4.076 -19.520 1.00 72.62 151 CYS A O 1
ATOM 1200 N N . THR A 1 152 ? -8.812 2.067 -20.201 1.00 70.25 152 THR A N 1
ATOM 1201 C CA . THR A 1 152 ? -10.128 1.584 -20.655 1.00 70.25 152 THR A CA 1
ATOM 1202 C C . THR A 1 152 ? -11.154 1.592 -19.527 1.00 70.25 152 THR A C 1
ATOM 1204 O O . THR A 1 152 ? -12.303 1.977 -19.743 1.00 70.25 152 THR A O 1
ATOM 1207 N N . PHE A 1 153 ? -10.721 1.315 -18.295 1.00 80.06 153 PHE A N 1
ATOM 1208 C CA . PHE A 1 153 ? -11.559 1.407 -17.097 1.00 80.06 153 PHE A CA 1
ATOM 1209 C C . PHE A 1 153 ? -11.703 2.830 -16.528 1.00 80.06 153 PHE A C 1
ATOM 1211 O O . PHE A 1 153 ? -12.577 3.055 -15.695 1.00 80.06 153 PHE A O 1
ATOM 1218 N N . LEU A 1 154 ? -10.910 3.806 -16.991 1.00 77.50 154 LEU A N 1
ATOM 1219 C CA . LEU A 1 154 ? -11.118 5.233 -16.694 1.00 77.50 154 LEU A CA 1
ATOM 1220 C C . LEU A 1 154 ? -12.283 5.812 -17.521 1.00 77.50 154 LEU A C 1
ATOM 1222 O O . LEU A 1 154 ? -12.908 6.789 -17.122 1.00 77.50 154 LEU A O 1
ATOM 1226 N N . SER A 1 155 ? -12.556 5.222 -18.692 1.00 54.12 155 SER A N 1
ATOM 1227 C CA . SER A 1 155 ? -13.429 5.800 -19.723 1.00 54.12 155 SER A CA 1
ATOM 1228 C C . SER A 1 155 ? -14.924 5.503 -19.574 1.00 54.12 155 SER A C 1
ATOM 1230 O O . SER A 1 155 ? -15.738 6.209 -20.164 1.00 54.12 155 SER A O 1
ATOM 1232 N N . LEU A 1 156 ? -15.318 4.510 -18.769 1.00 56.53 156 LEU A N 1
ATOM 1233 C CA . LEU A 1 156 ? -16.722 4.081 -18.694 1.00 56.53 156 LEU A CA 1
ATOM 1234 C C . LEU A 1 156 ? -17.679 5.131 -18.102 1.00 56.53 156 LEU A C 1
ATOM 1236 O O . LEU A 1 156 ? -18.893 4.976 -18.238 1.00 56.53 156 LEU A O 1
ATOM 1240 N N . HIS A 1 157 ? -17.172 6.196 -17.474 1.00 55.00 157 HIS A N 1
ATOM 1241 C CA . HIS A 1 157 ? -18.019 7.093 -16.687 1.00 55.00 157 HIS A CA 1
ATOM 1242 C C . HIS A 1 157 ? -17.839 8.603 -16.941 1.00 55.00 157 HIS A C 1
ATOM 1244 O O . HIS A 1 157 ? -18.534 9.422 -16.332 1.00 55.00 157 HIS A O 1
ATOM 1250 N N . GLU A 1 158 ? -17.010 9.006 -17.913 1.00 58.22 158 GLU A N 1
ATOM 1251 C CA . GLU A 1 158 ? -16.642 10.420 -18.102 1.00 58.22 158 GLU A CA 1
ATOM 1252 C C . GLU A 1 158 ? -17.813 11.381 -18.360 1.00 58.22 158 GLU A C 1
ATOM 1254 O O . GLU A 1 158 ? -17.697 12.565 -18.047 1.00 58.22 158 GLU A O 1
ATOM 1259 N N . GLU A 1 159 ? -18.945 10.894 -18.874 1.00 56.53 159 GLU A N 1
ATOM 1260 C CA . GLU A 1 159 ? -20.103 11.737 -19.198 1.00 56.53 159 GLU A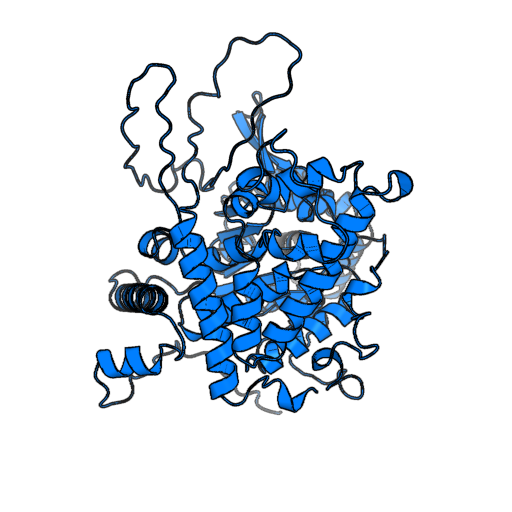 CA 1
ATOM 1261 C C . GLU A 1 159 ? -21.156 11.845 -18.075 1.00 56.53 159 GLU A C 1
ATOM 1263 O O . GLU A 1 159 ? -22.088 12.639 -18.210 1.00 56.53 159 GLU A O 1
ATOM 1268 N N . LYS A 1 160 ? -21.039 11.093 -16.964 1.00 55.09 160 LYS A N 1
ATOM 1269 C CA . LYS A 1 160 ? -22.033 11.108 -15.856 1.00 55.09 160 LYS A CA 1
ATOM 1270 C C . LYS A 1 160 ? -21.453 11.158 -14.432 1.00 55.09 160 LYS A C 1
ATOM 1272 O O . LYS A 1 160 ? -22.207 11.212 -13.467 1.00 55.09 160 LYS A O 1
ATOM 1277 N N . ASP A 1 161 ? -20.132 11.187 -14.292 1.00 53.34 161 ASP A N 1
ATOM 1278 C CA . ASP A 1 161 ? -19.410 11.025 -13.019 1.00 53.34 161 ASP A CA 1
ATOM 1279 C C . ASP A 1 161 ? -19.577 12.117 -11.953 1.00 53.34 161 ASP A C 1
ATOM 1281 O O . ASP A 1 161 ? -19.093 11.936 -10.838 1.00 53.34 161 ASP A O 1
ATOM 1285 N N . SER A 1 162 ? -20.229 13.252 -12.234 1.00 57.16 162 SER A N 1
ATOM 1286 C CA . SER A 1 162 ? -20.574 14.176 -11.138 1.00 57.16 162 SER A CA 1
ATOM 1287 C C . SER A 1 162 ? -21.553 13.557 -10.139 1.00 57.16 162 SER A C 1
ATOM 1289 O O . SER A 1 162 ? -21.702 14.088 -9.042 1.00 57.16 162 SER A O 1
ATOM 1291 N N . ASP A 1 163 ? -22.200 12.450 -10.517 1.00 68.25 163 ASP A N 1
ATOM 1292 C CA . ASP A 1 163 ? -23.325 11.880 -9.789 1.00 68.25 163 ASP A CA 1
ATOM 1293 C C . ASP A 1 163 ? -23.012 10.512 -9.158 1.00 68.25 163 ASP A C 1
ATOM 1295 O O . ASP A 1 163 ? -23.919 9.924 -8.568 1.00 68.25 163 ASP A O 1
ATOM 1299 N N . ASP A 1 164 ? -21.781 9.979 -9.259 1.00 77.25 164 ASP A N 1
ATOM 1300 C CA . ASP A 1 164 ? -21.431 8.754 -8.522 1.00 77.25 164 ASP A CA 1
ATOM 1301 C C . ASP A 1 164 ? -21.445 9.065 -7.013 1.00 77.25 164 ASP A C 1
ATOM 1303 O O . ASP A 1 164 ? -20.571 9.790 -6.525 1.00 77.25 164 ASP A O 1
ATOM 1307 N N . PRO A 1 165 ? -22.415 8.530 -6.243 1.00 79.69 165 PRO A N 1
ATOM 1308 C CA . PRO A 1 165 ? -22.570 8.866 -4.830 1.00 79.69 165 PRO A CA 1
ATOM 1309 C C . PRO A 1 165 ? -21.395 8.383 -3.971 1.00 79.69 165 PRO A C 1
ATOM 1311 O O . PRO A 1 165 ? -21.247 8.827 -2.829 1.00 79.69 165 PRO A O 1
ATOM 1314 N N . ASN A 1 166 ? -20.567 7.480 -4.501 1.00 83.12 166 ASN A N 1
ATOM 1315 C CA . ASN A 1 166 ? -19.411 6.925 -3.816 1.00 83.12 166 ASN A CA 1
ATOM 1316 C C . ASN A 1 166 ? -18.127 7.717 -4.102 1.00 83.12 166 ASN A C 1
ATOM 1318 O O . ASN A 1 166 ? -17.114 7.456 -3.448 1.00 83.12 166 ASN A O 1
ATOM 1322 N N . VAL A 1 167 ? -18.154 8.695 -5.019 1.00 80.44 167 VAL A N 1
ATOM 1323 C CA . VAL A 1 167 ? -17.072 9.674 -5.188 1.00 80.44 167 VAL A CA 1
ATOM 1324 C C . VAL A 1 167 ? -17.344 10.881 -4.291 1.00 80.44 167 VAL A C 1
ATOM 1326 O O . VAL A 1 167 ? -18.210 11.710 -4.556 1.00 80.44 167 VAL A O 1
ATOM 1329 N N . ILE A 1 168 ? -16.596 10.985 -3.194 1.00 83.44 168 ILE A N 1
ATOM 1330 C CA . ILE A 1 168 ? -16.792 12.021 -2.178 1.00 83.44 168 ILE A CA 1
ATOM 1331 C C . ILE A 1 168 ? -15.884 13.217 -2.464 1.00 83.44 168 ILE A C 1
ATOM 1333 O O . ILE A 1 168 ? -14.669 13.092 -2.603 1.00 83.44 168 ILE A O 1
ATOM 1337 N N . GLU A 1 169 ? -16.462 14.416 -2.457 1.00 81.81 169 GLU A N 1
ATOM 1338 C CA . GLU A 1 169 ? -15.749 15.636 -2.848 1.00 81.81 169 GLU A CA 1
ATOM 1339 C C . GLU A 1 169 ? -14.650 16.111 -1.881 1.00 81.81 169 GLU A C 1
ATOM 1341 O O . GLU A 1 169 ? -13.995 17.123 -2.121 1.00 81.81 169 GLU A O 1
ATOM 1346 N N . SER A 1 170 ? -14.475 15.479 -0.725 1.00 92.38 170 SER A N 1
ATOM 1347 C CA . SER A 1 170 ? -13.465 15.914 0.239 1.00 92.38 170 SER A CA 1
ATOM 1348 C C . SER A 1 170 ? -12.994 14.752 1.097 1.00 92.38 170 SER A C 1
ATOM 1350 O O . SER A 1 170 ? -13.733 14.272 1.962 1.00 92.38 170 SER A O 1
ATOM 1352 N N . GLY A 1 171 ? -11.737 14.351 0.891 1.00 94.06 171 GLY A N 1
ATOM 1353 C CA . GLY A 1 171 ? -11.039 13.343 1.692 1.00 94.06 171 GLY A CA 1
ATOM 1354 C C . GLY A 1 171 ? -11.071 13.651 3.181 1.00 94.06 171 GLY A C 1
ATOM 1355 O O . GLY A 1 171 ? -11.394 12.788 3.994 1.00 94.06 171 GLY A O 1
ATOM 1356 N N . ILE A 1 172 ? -10.854 14.914 3.538 1.00 94.81 172 ILE A N 1
ATOM 1357 C CA . ILE A 1 172 ? -10.914 15.376 4.924 1.00 94.81 172 ILE A CA 1
ATOM 1358 C C . ILE A 1 172 ? -12.311 15.207 5.521 1.00 94.81 172 ILE A C 1
ATOM 1360 O O . ILE A 1 172 ? -12.439 14.585 6.573 1.00 94.81 172 ILE A O 1
ATOM 1364 N N . LYS A 1 173 ? -13.372 15.694 4.860 1.00 93.62 173 LYS A N 1
ATOM 1365 C CA . LYS A 1 173 ? -14.747 15.533 5.376 1.00 93.62 173 LYS A CA 1
ATOM 1366 C C . LYS A 1 173 ? -15.129 14.058 5.507 1.00 93.62 173 LYS A C 1
ATOM 1368 O O . LYS A 1 173 ? -15.801 13.681 6.465 1.00 93.62 173 LYS A O 1
ATOM 1373 N N . PHE A 1 174 ? -14.687 13.228 4.565 1.00 95.50 174 PHE A N 1
ATOM 1374 C CA . PHE A 1 174 ? -14.877 11.783 4.615 1.00 95.50 174 PHE A CA 1
ATOM 1375 C C . PHE A 1 174 ? -14.215 11.159 5.854 1.00 95.50 174 PHE A C 1
ATOM 1377 O O . PHE A 1 174 ? -14.890 10.480 6.630 1.00 95.50 174 PHE A O 1
ATOM 1384 N N . MET A 1 175 ? -12.932 11.439 6.095 1.00 96.38 175 MET A N 1
ATOM 1385 C CA . MET A 1 175 ? -12.219 10.916 7.264 1.00 96.38 175 MET A CA 1
ATOM 1386 C C . MET A 1 175 ? -12.784 11.459 8.583 1.00 96.38 175 MET A C 1
ATOM 1388 O O . MET A 1 175 ? -12.941 10.701 9.537 1.00 96.38 175 MET A O 1
ATOM 1392 N N . GLU A 1 176 ? -13.154 12.740 8.642 1.00 94.00 176 GLU A N 1
ATOM 1393 C CA . GLU A 1 176 ? -13.796 13.344 9.815 1.00 94.00 176 GLU A CA 1
ATOM 1394 C C . GLU A 1 176 ? -15.139 12.682 10.138 1.00 94.00 176 GLU A C 1
ATOM 1396 O O . GLU A 1 176 ? -15.433 12.429 11.308 1.00 94.00 176 GLU A O 1
ATOM 1401 N N . LYS A 1 177 ? -15.941 12.351 9.118 1.00 93.69 177 LYS A N 1
ATOM 1402 C CA . LYS A 1 177 ? -17.193 11.607 9.299 1.00 93.69 177 LYS A CA 1
ATOM 1403 C C . LYS A 1 177 ? -16.931 10.236 9.919 1.00 93.69 177 LYS A C 1
ATOM 1405 O O . LYS A 1 177 ? -17.633 9.864 10.850 1.00 93.69 177 LYS A O 1
ATOM 1410 N N . ILE A 1 178 ? -15.913 9.512 9.450 1.00 93.69 178 ILE A N 1
ATOM 1411 C CA . ILE A 1 178 ? -15.568 8.198 10.012 1.00 93.69 178 ILE A CA 1
ATOM 1412 C C . ILE A 1 178 ? -15.097 8.340 11.462 1.00 93.69 178 ILE A C 1
ATOM 1414 O O . ILE A 1 178 ? -15.590 7.639 12.333 1.00 93.69 178 ILE A O 1
ATOM 1418 N N . VAL A 1 179 ? -14.165 9.254 11.732 1.00 91.81 179 VAL A N 1
ATOM 1419 C CA . VAL A 1 179 ? -13.579 9.452 13.070 1.00 91.81 179 VAL A CA 1
ATOM 1420 C C . VAL A 1 179 ? -14.604 9.969 14.090 1.00 91.81 179 VAL A C 1
ATOM 1422 O O . VAL A 1 179 ? -14.491 9.694 15.284 1.00 91.81 179 VAL A O 1
ATOM 1425 N N . SER A 1 180 ? -15.590 10.752 13.649 1.00 89.00 180 SER A N 1
ATOM 1426 C CA . SER A 1 180 ? -16.634 11.291 14.533 1.00 89.00 180 SER A CA 1
ATOM 1427 C C . SER A 1 180 ? -17.738 10.288 14.858 1.00 89.00 180 SER A C 1
ATOM 1429 O O . SER A 1 180 ? -18.415 10.442 15.877 1.00 89.00 180 SER A O 1
ATOM 1431 N N . ASP A 1 181 ? -17.908 9.259 14.036 1.00 88.19 181 ASP A N 1
ATOM 1432 C CA . ASP A 1 181 ? -18.886 8.210 14.264 1.00 88.19 181 ASP A CA 1
ATOM 1433 C C . ASP A 1 181 ? -18.361 7.223 15.323 1.00 88.19 181 ASP A C 1
ATOM 1435 O O . ASP A 1 181 ? -17.378 6.506 15.140 1.00 88.19 181 ASP A O 1
ATOM 1439 N N . SER A 1 182 ? -19.043 7.196 16.472 1.00 77.50 182 SER A N 1
ATOM 1440 C CA . SER A 1 182 ? -18.667 6.403 17.649 1.00 77.50 182 SER A CA 1
ATOM 1441 C C . SER A 1 182 ? -18.699 4.893 17.418 1.00 77.50 182 SER A C 1
ATOM 1443 O O . SER A 1 182 ? -18.142 4.137 18.221 1.00 77.50 182 SER A O 1
ATOM 1445 N N . THR A 1 183 ? -19.322 4.439 16.328 1.00 82.56 183 THR A N 1
ATOM 1446 C CA . THR A 1 183 ? -19.256 3.041 15.909 1.00 82.56 183 THR A CA 1
ATOM 1447 C C . THR A 1 183 ? -17.871 2.683 15.373 1.00 82.56 183 THR A C 1
ATOM 1449 O O . THR A 1 183 ? -17.508 1.502 15.414 1.00 82.56 183 THR A O 1
ATOM 1452 N N . PHE A 1 184 ? -17.072 3.665 14.931 1.00 77.56 184 PHE A N 1
ATOM 1453 C CA . PHE A 1 184 ? -15.705 3.527 14.427 1.00 77.56 184 PHE A CA 1
ATOM 1454 C C . PHE A 1 184 ? -14.656 3.929 15.465 1.00 77.56 184 PHE A C 1
ATOM 1456 O O . PHE A 1 184 ? -14.051 4.993 15.413 1.00 77.56 184 PHE A O 1
ATOM 1463 N N . ASN A 1 185 ? -14.368 2.997 16.370 1.00 82.44 185 ASN A N 1
ATOM 1464 C CA . ASN A 1 185 ? -13.106 2.999 17.106 1.00 82.44 185 ASN A CA 1
ATOM 1465 C C . ASN A 1 185 ? -12.095 2.083 16.395 1.00 82.44 185 ASN A C 1
ATOM 1467 O O . ASN A 1 185 ? -12.477 1.250 15.565 1.00 82.44 185 ASN A O 1
ATOM 1471 N N . ASP A 1 186 ? -10.816 2.227 16.737 1.00 89.31 186 ASP A N 1
ATOM 1472 C CA . ASP A 1 186 ? -9.726 1.349 16.299 1.00 89.31 186 ASP A CA 1
ATOM 1473 C C . ASP A 1 186 ? -9.416 1.350 14.786 1.00 89.31 186 ASP A C 1
ATOM 1475 O O . ASP A 1 186 ? -9.193 0.304 14.162 1.00 89.31 186 ASP A O 1
ATOM 1479 N N . ILE A 1 187 ? -9.362 2.538 14.185 1.00 95.25 187 ILE A N 1
ATOM 1480 C CA . ILE A 1 187 ? -9.059 2.736 12.764 1.00 95.25 187 ILE A CA 1
ATOM 1481 C C . ILE A 1 187 ? -7.568 2.484 12.500 1.00 95.25 187 ILE A C 1
ATOM 1483 O O . ILE A 1 187 ? -6.692 2.953 13.224 1.00 95.25 187 ILE A O 1
ATOM 1487 N N . THR A 1 188 ? -7.274 1.732 11.447 1.00 96.25 188 THR A N 1
ATOM 1488 C CA . THR A 1 188 ? -5.941 1.590 10.862 1.00 96.25 188 THR A CA 1
ATOM 1489 C C . THR A 1 188 ? -5.830 2.524 9.663 1.00 96.25 188 THR A C 1
ATOM 1491 O O . THR A 1 188 ? -6.633 2.431 8.737 1.00 96.25 188 THR A O 1
ATOM 1494 N N . PHE A 1 189 ? -4.838 3.407 9.664 1.00 97.69 189 PHE A N 1
ATOM 1495 C CA . PHE A 1 189 ? -4.514 4.215 8.487 1.00 97.69 189 PHE A CA 1
ATOM 1496 C C . PHE A 1 189 ? -3.394 3.536 7.702 1.00 97.69 189 PHE A C 1
ATOM 1498 O O . PHE A 1 189 ? -2.341 3.254 8.270 1.00 97.69 189 PHE A O 1
ATOM 1505 N N . LEU A 1 190 ? -3.624 3.274 6.417 1.00 98.25 190 LEU A N 1
ATOM 1506 C CA . LEU A 1 190 ? -2.591 2.882 5.463 1.00 98.25 190 LEU A CA 1
ATOM 1507 C C . LEU A 1 190 ? -2.173 4.118 4.669 1.00 98.25 190 LEU A C 1
ATOM 1509 O O . LEU A 1 190 ? -2.977 4.675 3.924 1.00 98.25 190 LEU A O 1
ATOM 1513 N N . LEU A 1 191 ? -0.931 4.547 4.851 1.00 98.00 191 LEU A N 1
ATOM 1514 C CA . LEU A 1 191 ? -0.364 5.752 4.259 1.00 98.00 191 LEU A CA 1
ATOM 1515 C C . LEU A 1 191 ? 0.680 5.327 3.224 1.00 98.00 191 LEU A C 1
ATOM 1517 O O . LEU A 1 191 ? 1.808 4.992 3.582 1.00 98.00 191 LEU A O 1
ATOM 1521 N N . ILE A 1 192 ? 0.282 5.285 1.957 1.00 97.88 192 ILE A N 1
ATOM 1522 C CA . ILE A 1 192 ? 1.129 4.846 0.833 1.00 97.88 192 ILE A CA 1
ATOM 1523 C C . ILE A 1 192 ? 1.409 5.983 -0.155 1.00 97.88 192 ILE A C 1
ATOM 1525 O O . ILE A 1 192 ? 1.864 5.761 -1.258 1.00 97.88 192 ILE A O 1
ATOM 1529 N N . SER A 1 193 ? 1.181 7.221 0.280 1.00 97.12 193 SER A N 1
ATOM 1530 C CA . SER A 1 193 ? 1.382 8.444 -0.497 1.00 97.12 193 SER A CA 1
ATOM 1531 C C . SER A 1 193 ? 1.796 9.597 0.423 1.00 97.12 193 SER A C 1
ATOM 1533 O O . SER A 1 193 ? 2.156 9.380 1.585 1.00 97.12 193 SER A O 1
ATOM 1535 N N . SER A 1 194 ? 1.733 10.842 -0.064 1.00 95.81 194 SER A N 1
ATOM 1536 C CA . SER A 1 194 ? 1.975 12.039 0.754 1.00 95.81 194 SER A CA 1
ATOM 1537 C C . SER A 1 194 ? 1.169 12.044 2.063 1.00 95.81 194 SER A C 1
ATOM 1539 O O . SER A 1 194 ? 0.016 11.622 2.121 1.00 95.81 194 SER A O 1
ATOM 1541 N N . LEU A 1 195 ? 1.756 12.606 3.124 1.00 96.06 195 LEU A N 1
ATOM 1542 C CA . LEU A 1 195 ? 1.141 12.687 4.454 1.00 96.06 195 LEU A CA 1
ATOM 1543 C C . LEU A 1 195 ? 0.265 13.936 4.666 1.00 96.06 195 LEU A C 1
ATOM 1545 O O . LEU A 1 195 ? -0.168 14.200 5.788 1.00 96.06 195 LEU A O 1
ATOM 1549 N N . SER A 1 196 ? -0.018 14.693 3.602 1.00 95.12 196 SER A N 1
ATOM 1550 C CA . SER A 1 196 ? -0.747 15.971 3.645 1.00 95.12 196 SER A CA 1
ATOM 1551 C C . SER A 1 196 ? -2.188 15.850 4.166 1.00 95.12 196 SER A C 1
ATOM 1553 O O . SER A 1 196 ? -2.585 16.599 5.065 1.00 95.12 196 SER A O 1
ATOM 1555 N N . ASP A 1 197 ? -2.963 14.873 3.689 1.00 96.44 197 ASP A N 1
ATOM 1556 C CA . ASP A 1 197 ? -4.330 14.630 4.175 1.00 96.44 197 ASP A CA 1
ATOM 1557 C C . ASP A 1 197 ? -4.361 14.189 5.646 1.00 96.44 197 ASP A C 1
ATOM 1559 O O . ASP A 1 197 ? -5.208 14.644 6.419 1.00 96.44 197 ASP A O 1
ATOM 1563 N N . MET A 1 198 ? -3.411 13.344 6.064 1.00 96.56 198 MET A N 1
ATOM 1564 C CA . MET A 1 198 ? -3.298 12.910 7.460 1.00 96.56 198 MET A CA 1
ATOM 1565 C C . MET A 1 198 ? -2.912 14.079 8.377 1.00 96.56 198 MET A C 1
ATOM 1567 O O . MET A 1 198 ? -3.517 14.253 9.437 1.00 96.56 198 MET A O 1
ATOM 1571 N N . ALA A 1 199 ? -1.955 14.918 7.964 1.00 95.06 199 ALA A N 1
ATOM 1572 C CA . ALA A 1 199 ? -1.579 16.127 8.697 1.00 95.06 199 ALA A CA 1
ATOM 1573 C C . ALA A 1 199 ? -2.779 17.069 8.868 1.00 95.06 199 ALA A C 1
ATOM 1575 O O . ALA A 1 199 ? -3.068 17.525 9.977 1.00 95.06 199 ALA A O 1
ATOM 1576 N N . THR A 1 200 ? -3.528 17.290 7.787 1.00 93.38 200 THR A N 1
ATOM 1577 C CA . THR A 1 200 ? -4.724 18.140 7.786 1.00 93.38 200 THR A CA 1
ATOM 1578 C C . THR A 1 200 ? -5.816 17.578 8.701 1.00 93.38 200 THR A C 1
ATOM 1580 O O . THR A 1 200 ? -6.414 18.324 9.480 1.00 93.38 200 THR A O 1
ATOM 1583 N N . LEU A 1 201 ? -6.053 16.260 8.686 1.00 94.88 201 LEU A N 1
ATOM 1584 C CA . LEU A 1 201 ? -7.004 15.605 9.589 1.00 94.88 201 LEU A CA 1
ATOM 1585 C C . LEU A 1 201 ? -6.616 15.790 11.065 1.00 94.88 201 LEU A C 1
ATOM 1587 O O . LEU A 1 201 ? -7.474 16.109 11.897 1.00 94.88 201 LEU A O 1
ATOM 1591 N N . VAL A 1 202 ? -5.331 15.616 11.395 1.00 93.44 202 VAL A N 1
ATOM 1592 C CA . VAL A 1 202 ? -4.798 15.832 12.750 1.00 93.44 202 VAL A CA 1
ATOM 1593 C C . VAL A 1 202 ? -5.041 17.278 13.189 1.00 93.44 202 VAL A C 1
ATOM 1595 O O . VAL A 1 202 ? -5.644 17.496 14.243 1.00 93.44 202 VAL A O 1
ATOM 1598 N N . GLN A 1 203 ? -4.653 18.257 12.368 1.00 89.81 203 GLN A N 1
ATOM 1599 C CA . GLN A 1 203 ? -4.803 19.689 12.664 1.00 89.81 203 GLN A CA 1
ATOM 1600 C C . GLN A 1 203 ? -6.264 20.081 12.896 1.00 89.81 203 GLN A C 1
ATOM 1602 O O . GLN A 1 203 ? -6.593 20.720 13.897 1.00 89.81 203 GLN A O 1
ATOM 1607 N N . ARG A 1 204 ? -7.173 19.659 12.010 1.00 89.50 204 ARG A N 1
ATOM 1608 C CA . ARG A 1 204 ? -8.602 19.998 12.117 1.00 89.50 204 ARG A CA 1
ATOM 1609 C C . ARG A 1 204 ? -9.250 19.364 13.339 1.00 89.50 204 ARG A C 1
ATOM 1611 O O . ARG A 1 204 ? -10.013 20.018 14.051 1.00 89.50 204 ARG A O 1
ATOM 1618 N N . THR A 1 205 ? -8.895 18.116 13.641 1.00 89.81 205 THR A N 1
ATOM 1619 C CA . THR A 1 205 ? -9.365 17.446 14.860 1.00 89.81 205 THR A CA 1
ATOM 1620 C C . THR A 1 205 ? -8.872 18.179 16.112 1.00 89.81 205 THR A C 1
ATOM 1622 O O . THR A 1 205 ? -9.633 18.378 17.059 1.00 89.81 205 THR A O 1
ATOM 1625 N N . GLN A 1 206 ? -7.618 18.637 16.122 1.00 85.69 206 GLN A N 1
ATOM 1626 C CA . GLN A 1 206 ? -7.053 19.420 17.225 1.00 85.69 206 GLN A CA 1
ATOM 1627 C C . GLN A 1 206 ? -7.740 20.777 17.398 1.00 85.69 206 GLN A C 1
ATOM 1629 O O . GLN A 1 206 ? -8.117 21.121 18.521 1.00 85.69 206 GLN A O 1
ATOM 1634 N N . ALA A 1 207 ? -7.954 21.516 16.307 1.00 84.69 207 ALA A N 1
ATOM 1635 C CA . ALA A 1 207 ? -8.639 22.806 16.327 1.00 84.69 207 ALA A CA 1
ATOM 1636 C C . ALA A 1 207 ? -10.044 22.686 16.942 1.00 84.69 207 ALA A C 1
ATOM 1638 O O . ALA A 1 207 ? -10.384 23.421 17.871 1.00 84.69 207 ALA A O 1
ATOM 1639 N N . ARG A 1 208 ? -10.823 21.678 16.525 1.00 85.06 208 ARG A N 1
ATOM 1640 C CA . ARG A 1 208 ? -12.157 21.402 17.089 1.00 85.06 208 ARG A CA 1
ATOM 1641 C C . ARG A 1 208 ? -12.134 21.087 18.578 1.00 85.06 208 ARG A C 1
ATOM 1643 O O . ARG A 1 208 ? -12.985 21.563 19.326 1.00 85.06 208 ARG A O 1
ATOM 1650 N N . ASN A 1 209 ? -11.160 20.304 19.032 1.00 84.12 209 ASN A N 1
ATOM 1651 C CA . ASN A 1 209 ? -11.029 19.988 20.453 1.00 84.12 209 ASN A CA 1
ATOM 1652 C C . ASN A 1 209 ? -10.686 21.219 21.296 1.00 84.12 209 ASN A C 1
ATOM 1654 O O . ASN A 1 209 ? -11.212 21.359 22.400 1.00 84.12 209 ASN A O 1
ATOM 1658 N N . ARG A 1 210 ? -9.841 22.121 20.778 1.00 82.12 210 ARG A N 1
ATOM 1659 C CA . ARG A 1 210 ? -9.540 23.400 21.435 1.00 82.12 210 ARG A CA 1
ATOM 1660 C C . ARG A 1 210 ? -10.802 24.249 21.556 1.00 82.12 210 ARG A C 1
ATOM 1662 O O . ARG A 1 210 ? -11.111 24.689 22.659 1.00 82.12 210 ARG A O 1
ATOM 1669 N N . MET A 1 211 ? -11.575 24.390 20.478 1.00 80.81 211 MET A N 1
ATOM 1670 C CA . MET A 1 211 ? -12.835 25.146 20.498 1.00 80.81 211 MET A CA 1
ATOM 1671 C C . MET A 1 211 ? -13.829 24.598 21.532 1.00 80.81 211 MET A C 1
ATOM 1673 O O . MET A 1 211 ? -14.363 25.365 22.331 1.00 80.81 211 MET A O 1
ATOM 1677 N N . ARG A 1 212 ? -13.992 23.269 21.611 1.00 83.06 212 ARG A N 1
ATOM 1678 C CA . ARG A 1 212 ? -14.843 22.624 22.631 1.00 83.06 212 ARG A CA 1
ATOM 1679 C C . ARG A 1 212 ? -14.370 22.882 24.063 1.00 83.06 212 ARG A C 1
ATOM 1681 O O . ARG A 1 212 ? -15.194 22.984 24.965 1.00 83.06 212 ARG A O 1
ATOM 1688 N N . HIS A 1 213 ? -13.060 22.981 24.291 1.00 81.62 213 HIS A N 1
ATOM 1689 C CA . HIS A 1 213 ? -12.513 23.230 25.626 1.00 81.62 213 HIS A CA 1
ATOM 1690 C C . HIS A 1 213 ? -12.779 24.659 26.125 1.00 81.62 213 HIS A C 1
ATOM 1692 O O . HIS A 1 213 ? -12.975 24.853 27.322 1.00 81.62 213 HIS A O 1
ATOM 1698 N N . TYR A 1 214 ? -12.834 25.647 25.227 1.00 80.81 214 TYR A N 1
ATOM 1699 C CA . TYR A 1 214 ? -13.080 27.048 25.589 1.00 80.81 214 TYR A CA 1
ATOM 1700 C C . TYR A 1 214 ? -14.558 27.389 25.846 1.00 80.81 214 TYR A C 1
ATOM 1702 O O . TYR A 1 214 ? -14.872 28.549 26.099 1.00 80.81 214 TYR A O 1
ATOM 1710 N N . GLY A 1 215 ? -15.466 26.403 25.836 1.00 70.81 215 GLY A N 1
ATOM 1711 C CA . GLY A 1 215 ? -16.870 26.599 26.225 1.00 70.81 215 GLY A CA 1
ATOM 1712 C C . GLY A 1 215 ? -17.660 27.526 25.297 1.00 70.81 215 GLY A C 1
ATOM 1713 O O . GLY A 1 215 ? -18.697 28.053 25.694 1.00 70.81 215 GLY A O 1
ATOM 1714 N N . SER A 1 216 ? -17.168 27.745 24.075 1.00 60.72 216 SER A N 1
ATOM 1715 C CA . SER A 1 216 ? -17.907 28.446 23.031 1.00 60.72 216 SER A CA 1
ATOM 1716 C C . SER A 1 216 ? -18.956 27.497 22.460 1.00 60.72 216 SER A C 1
ATOM 1718 O O . SER A 1 216 ? -18.711 26.825 21.463 1.00 60.72 216 SER A O 1
ATOM 1720 N N . ASP A 1 217 ? -20.132 27.453 23.086 1.00 62.59 217 ASP A N 1
ATOM 1721 C CA . ASP A 1 217 ? -21.338 26.856 22.492 1.00 62.59 217 ASP A CA 1
ATOM 1722 C C . ASP A 1 217 ? -21.868 27.693 21.297 1.00 62.59 217 ASP A C 1
ATOM 1724 O O . ASP A 1 217 ? -22.896 27.357 20.713 1.00 62.59 217 ASP A O 1
ATOM 1728 N N . SER A 1 218 ? -21.189 28.792 20.931 1.00 54.59 218 SER A N 1
ATOM 1729 C CA . SER A 1 218 ? -21.614 29.751 19.907 1.00 54.59 218 SER A CA 1
ATOM 1730 C C . SER A 1 218 ? -20.853 29.624 18.576 1.00 54.59 218 SER A C 1
ATOM 1732 O O . SER A 1 218 ? -19.673 29.973 18.481 1.00 54.59 218 SER A O 1
ATOM 1734 N N . ASP A 1 219 ? -21.634 29.210 17.576 1.00 58.88 219 ASP A N 1
ATOM 1735 C CA . ASP A 1 219 ? -21.583 29.498 16.136 1.00 58.88 219 ASP A CA 1
ATOM 1736 C C . ASP A 1 219 ? -20.558 28.756 15.254 1.00 58.88 219 ASP A C 1
ATOM 1738 O O . ASP A 1 219 ? -19.353 29.002 15.294 1.00 58.88 219 ASP A O 1
ATOM 1742 N N . ASP A 1 220 ? -21.094 27.919 14.347 1.00 67.94 220 ASP A N 1
ATOM 1743 C CA . ASP A 1 220 ? -20.406 27.276 13.209 1.00 67.94 220 ASP A CA 1
ATOM 1744 C C . ASP A 1 220 ? -19.597 28.279 12.351 1.00 67.94 220 ASP A C 1
ATOM 1746 O O . ASP A 1 220 ? -18.634 27.902 11.678 1.00 67.94 220 ASP A O 1
ATOM 1750 N N . GLU A 1 221 ? -19.959 29.569 12.386 1.00 71.56 221 GLU A N 1
ATOM 1751 C CA . GLU A 1 221 ? -19.241 30.652 11.701 1.00 71.56 221 GLU A CA 1
ATOM 1752 C C . GLU A 1 221 ? -17.809 30.831 12.237 1.00 71.56 221 GLU A C 1
ATOM 1754 O O . GLU A 1 221 ? -16.880 30.971 11.439 1.00 71.56 221 GLU A O 1
ATOM 1759 N N . ASN A 1 222 ? -17.594 30.708 13.555 1.00 70.69 222 ASN A N 1
ATOM 1760 C CA . ASN A 1 222 ? -16.258 30.808 14.158 1.00 70.69 222 ASN A CA 1
ATOM 1761 C C . ASN A 1 222 ? -15.374 29.604 13.802 1.00 70.69 222 ASN A C 1
ATOM 1763 O O . ASN A 1 222 ? -14.165 29.754 13.620 1.00 70.69 222 ASN A O 1
ATOM 1767 N N . GLU A 1 223 ? -15.962 28.405 13.679 1.00 71.75 223 GLU A N 1
ATOM 1768 C CA . GLU A 1 223 ? -15.226 27.226 13.209 1.00 71.75 223 GLU A CA 1
ATOM 1769 C C . GLU A 1 223 ? -14.756 27.439 11.768 1.00 71.75 223 GLU A C 1
ATOM 1771 O O . GLU A 1 223 ? -13.599 27.157 11.458 1.00 71.75 223 GLU A O 1
ATOM 1776 N N . SER A 1 224 ? -15.615 27.971 10.896 1.00 73.94 224 SER A N 1
ATOM 1777 C CA . SER A 1 224 ? -15.239 28.228 9.506 1.00 73.94 224 SER A CA 1
ATOM 1778 C C . SER A 1 224 ? -14.144 29.289 9.381 1.00 73.94 224 SER A C 1
ATOM 1780 O O . SER A 1 224 ? -13.261 29.118 8.544 1.00 73.94 224 SER A O 1
ATOM 1782 N N . GLU A 1 225 ? -14.175 30.354 10.184 1.00 78.81 225 GLU A N 1
ATOM 1783 C CA . GLU A 1 225 ? -13.171 31.427 10.142 1.00 78.81 225 GLU A CA 1
ATOM 1784 C C . GLU A 1 225 ? -11.820 30.970 10.709 1.00 78.81 225 GLU A C 1
ATOM 1786 O O . GLU A 1 225 ? -10.793 31.168 10.065 1.00 78.81 225 GLU A O 1
ATOM 1791 N N . LEU A 1 226 ? -11.805 30.249 11.836 1.00 72.50 226 LEU A N 1
ATOM 1792 C CA . LEU A 1 226 ? -10.572 29.683 12.399 1.00 72.50 226 LEU A CA 1
ATOM 1793 C C . LEU A 1 226 ? -9.970 28.610 11.481 1.00 72.50 226 LEU A C 1
ATOM 1795 O O . LEU A 1 226 ? -8.753 28.526 11.311 1.00 72.50 226 LEU A O 1
ATOM 1799 N N . LEU A 1 227 ? -10.815 27.766 10.882 1.00 71.00 227 LEU A N 1
ATOM 1800 C CA . LEU A 1 227 ? -10.366 26.803 9.881 1.00 71.00 227 LEU A CA 1
ATOM 1801 C C . LEU A 1 227 ? -9.846 27.515 8.635 1.00 71.00 227 LEU A C 1
ATOM 1803 O O . LEU A 1 227 ? -8.839 27.072 8.096 1.00 71.00 227 LEU A O 1
ATOM 1807 N N . ALA A 1 228 ? -10.486 28.597 8.188 1.00 76.94 228 ALA A N 1
ATOM 1808 C CA . ALA A 1 228 ? -9.992 29.406 7.079 1.00 76.94 228 ALA A CA 1
ATOM 1809 C C . ALA A 1 228 ? -8.635 30.035 7.419 1.00 76.94 228 ALA A C 1
ATOM 1811 O O . ALA A 1 228 ? -7.713 29.901 6.626 1.00 76.94 228 ALA A O 1
ATOM 1812 N N . GLU A 1 229 ? -8.455 30.589 8.619 1.00 77.81 229 GLU A N 1
ATOM 1813 C CA . GLU A 1 229 ? -7.179 31.146 9.088 1.00 77.81 229 GLU A CA 1
ATOM 1814 C C . GLU A 1 229 ? -6.070 30.080 9.123 1.00 77.81 229 GLU A C 1
ATOM 1816 O O . GLU A 1 229 ? -4.988 30.274 8.560 1.00 77.81 229 GLU A O 1
ATOM 1821 N N . LEU A 1 230 ? -6.363 28.906 9.699 1.00 67.50 230 LEU A N 1
ATOM 1822 C CA . LEU A 1 230 ? -5.464 27.749 9.663 1.00 67.50 230 LEU A CA 1
ATOM 1823 C C . LEU A 1 230 ? -5.184 27.302 8.224 1.00 67.50 230 LEU A C 1
ATOM 1825 O O . LEU A 1 230 ? -4.098 26.809 7.926 1.00 67.50 230 LEU A O 1
ATOM 1829 N N . MET A 1 231 ? -6.141 27.440 7.308 1.00 65.19 231 MET A N 1
ATOM 1830 C CA . MET A 1 231 ? -5.952 27.049 5.916 1.00 65.19 231 MET A CA 1
ATOM 1831 C C . MET A 1 231 ? -5.179 28.082 5.092 1.00 65.19 231 MET A C 1
ATOM 1833 O O . MET A 1 231 ? -4.438 27.663 4.204 1.00 65.19 231 MET A O 1
ATOM 1837 N N . GLU A 1 232 ? -5.304 29.370 5.394 1.00 72.12 232 GLU A N 1
ATOM 1838 C CA . GLU A 1 232 ? -4.678 30.483 4.673 1.00 72.12 232 GLU A CA 1
ATOM 1839 C C . GLU A 1 232 ? -3.227 30.733 5.092 1.00 72.12 232 GLU A C 1
ATOM 1841 O O . GLU A 1 232 ? -2.464 31.322 4.325 1.00 72.12 232 GLU A O 1
ATOM 1846 N N . ASN A 1 233 ? -2.810 30.261 6.271 1.00 66.19 233 ASN A N 1
ATOM 1847 C CA . ASN A 1 233 ? -1.473 30.521 6.790 1.00 66.19 233 ASN A CA 1
ATOM 1848 C C . ASN A 1 233 ? -0.705 29.209 7.068 1.00 66.19 233 ASN A C 1
ATOM 1850 O O . ASN A 1 233 ? -0.718 28.705 8.195 1.00 66.19 233 ASN A O 1
ATOM 1854 N N . PRO A 1 234 ? 0.008 28.645 6.068 1.00 57.47 234 PRO A N 1
ATOM 1855 C CA . PRO A 1 234 ? 0.753 27.383 6.189 1.00 57.47 234 PRO A CA 1
ATOM 1856 C C . PRO A 1 234 ? 1.734 27.353 7.370 1.00 57.47 234 PRO A C 1
ATOM 1858 O O . PRO A 1 234 ? 1.940 26.314 7.989 1.00 57.47 234 PRO A O 1
ATOM 1861 N N . SER A 1 235 ? 2.283 28.515 7.729 1.00 51.44 235 SER A N 1
ATOM 1862 C CA . SER A 1 235 ? 3.148 28.734 8.894 1.00 51.44 235 SER A CA 1
ATOM 1863 C C . SER A 1 235 ? 2.451 28.432 10.229 1.00 51.44 235 SER A C 1
ATOM 1865 O O . SER A 1 235 ? 3.099 27.997 11.175 1.00 51.44 235 SER A O 1
ATOM 1867 N N . THR A 1 236 ? 1.134 28.650 10.311 1.00 58.12 236 THR A N 1
ATOM 1868 C CA . THR A 1 236 ? 0.318 28.321 11.494 1.00 58.12 236 THR A CA 1
ATOM 1869 C C . THR A 1 236 ? -0.182 26.874 11.498 1.00 58.12 236 THR A C 1
ATOM 1871 O O . THR A 1 236 ? -0.394 26.329 12.579 1.00 58.12 236 THR A O 1
ATOM 1874 N N . ARG A 1 237 ? -0.300 26.216 10.327 1.00 57.19 237 ARG A N 1
ATOM 1875 C CA . ARG A 1 237 ? -0.729 24.803 10.217 1.00 57.19 237 ARG A CA 1
ATOM 1876 C C . ARG A 1 237 ? 0.167 23.853 11.005 1.00 57.19 237 ARG A C 1
ATOM 1878 O O . ARG A 1 237 ? -0.319 22.914 11.624 1.00 57.19 237 ARG A O 1
ATOM 1885 N N . LEU A 1 238 ? 1.477 24.079 10.967 1.00 61.00 238 LEU A N 1
ATOM 1886 C CA . LEU A 1 238 ? 2.481 23.109 11.410 1.00 61.00 238 LEU A CA 1
ATOM 1887 C C . LEU A 1 238 ? 3.282 23.627 12.604 1.00 61.00 238 LEU A C 1
ATOM 1889 O O . LEU A 1 238 ? 4.497 23.445 12.668 1.00 61.00 238 LEU A O 1
ATOM 1893 N N . ASN A 1 239 ? 2.620 24.292 13.554 1.00 71.75 239 ASN A N 1
ATOM 1894 C CA . ASN A 1 239 ? 3.300 24.677 14.782 1.00 71.75 239 ASN A CA 1
ATOM 1895 C C . ASN A 1 239 ? 3.579 23.423 15.628 1.00 71.75 239 ASN A C 1
ATOM 1897 O O . ASN A 1 239 ? 2.716 22.954 16.369 1.00 71.75 239 ASN A O 1
ATOM 1901 N N . LEU A 1 240 ? 4.787 22.874 15.507 1.00 70.00 240 LEU A N 1
ATOM 1902 C CA . LEU A 1 240 ? 5.232 21.692 16.243 1.00 70.00 240 LEU A CA 1
ATOM 1903 C C . LEU A 1 240 ? 5.155 21.887 17.766 1.00 70.00 240 LEU A C 1
ATOM 1905 O O . LEU A 1 240 ? 4.968 20.892 18.466 1.00 70.00 240 LEU A O 1
ATOM 1909 N N . ASP A 1 241 ? 5.232 23.122 18.268 1.00 74.75 241 ASP A N 1
ATOM 1910 C CA . ASP A 1 241 ? 5.122 23.429 19.702 1.00 74.75 241 ASP A CA 1
ATOM 1911 C C . ASP A 1 241 ? 3.726 23.073 20.235 1.00 74.75 241 ASP A C 1
ATOM 1913 O O . ASP A 1 241 ? 3.565 22.640 21.375 1.00 74.75 241 ASP A O 1
ATOM 1917 N N . THR A 1 242 ? 2.697 23.164 19.382 1.00 72.12 242 THR A N 1
ATOM 1918 C CA . THR A 1 242 ? 1.328 22.791 19.768 1.00 72.12 242 THR A CA 1
ATOM 1919 C C . THR A 1 242 ? 1.162 21.298 20.025 1.00 72.12 242 THR A C 1
ATOM 1921 O O . THR A 1 242 ? 0.282 20.926 20.799 1.00 72.12 242 THR A O 1
ATOM 1924 N N . LEU A 1 243 ? 1.992 20.443 19.413 1.00 76.44 243 LEU A N 1
ATOM 1925 C CA . LEU A 1 243 ? 1.985 19.008 19.700 1.00 76.44 243 LEU A CA 1
ATOM 1926 C C . LEU A 1 243 ? 2.586 18.727 21.079 1.00 76.44 243 LEU A C 1
ATOM 1928 O O . LEU A 1 243 ? 2.039 17.907 21.812 1.00 76.44 243 LEU A O 1
ATOM 1932 N N . ASP A 1 244 ? 3.638 19.442 21.474 1.00 75.12 244 ASP A N 1
ATOM 1933 C CA . ASP A 1 244 ? 4.310 19.219 22.761 1.00 75.12 244 ASP A CA 1
ATOM 1934 C C . ASP A 1 244 ? 3.407 19.589 23.943 1.00 75.12 244 ASP A C 1
ATOM 1936 O O . ASP A 1 244 ? 3.327 18.851 24.926 1.00 75.12 244 ASP A O 1
ATOM 1940 N N . GLU A 1 245 ? 2.612 20.657 23.807 1.00 75.81 245 GLU A N 1
ATOM 1941 C CA . GLU A 1 245 ? 1.567 21.025 24.778 1.00 75.81 245 GLU A CA 1
ATOM 1942 C C . GLU A 1 245 ? 0.514 19.919 24.996 1.00 75.81 245 GLU A C 1
ATOM 1944 O O . GLU A 1 245 ? -0.221 19.930 25.992 1.00 75.81 245 GLU A O 1
ATOM 1949 N N . MET A 1 246 ? 0.401 18.975 24.056 1.00 66.62 246 MET A N 1
ATOM 1950 C CA . MET A 1 246 ? -0.572 17.885 24.093 1.00 66.62 246 MET A CA 1
ATOM 1951 C C . MET A 1 246 ? -0.031 16.595 24.703 1.00 66.62 246 MET A C 1
ATOM 1953 O O . MET A 1 246 ? -0.826 15.679 24.947 1.00 66.62 246 MET A O 1
ATOM 1957 N N . LYS A 1 247 ? 1.270 16.508 24.991 1.00 71.38 247 LYS A N 1
ATOM 1958 C CA . LYS A 1 247 ? 1.866 15.312 25.588 1.00 71.38 247 LYS A CA 1
ATOM 1959 C C . LYS A 1 247 ? 1.116 14.930 26.874 1.00 71.38 247 LYS A C 1
ATOM 1961 O O . LYS A 1 247 ? 0.893 15.749 27.764 1.00 71.38 247 LYS A O 1
ATOM 1966 N N . GLY A 1 248 ? 0.636 13.686 26.939 1.00 68.12 248 GLY A N 1
ATOM 1967 C CA . GLY A 1 248 ? -0.144 13.158 28.069 1.00 68.12 248 GLY A CA 1
ATOM 1968 C C . GLY A 1 248 ? -1.655 13.451 28.055 1.00 68.12 248 GLY A C 1
ATOM 1969 O O . GLY A 1 248 ? -2.389 12.879 28.864 1.00 68.12 248 GLY A O 1
ATOM 1970 N N . ARG A 1 249 ? -2.179 14.260 27.124 1.00 69.12 249 ARG A N 1
ATOM 1971 C CA . ARG A 1 249 ? -3.628 14.511 26.984 1.00 69.12 249 ARG A CA 1
ATOM 1972 C C . ARG A 1 249 ? -4.266 13.529 25.995 1.00 69.12 249 ARG A C 1
ATOM 1974 O O . ARG A 1 249 ? -4.671 13.917 24.908 1.00 69.12 249 ARG A O 1
ATOM 1981 N N . LYS A 1 250 ? -4.404 12.248 26.366 1.00 63.44 250 LYS A N 1
ATOM 1982 C CA . LYS A 1 250 ? -5.049 11.235 25.488 1.00 63.44 250 LYS A CA 1
ATOM 1983 C C . LYS A 1 250 ? -6.553 11.483 25.273 1.00 63.44 250 LYS A C 1
ATOM 1985 O O . LYS A 1 250 ? -7.130 11.033 24.285 1.00 63.44 250 LYS A O 1
ATOM 1990 N N . GLN A 1 251 ? -7.218 12.206 26.179 1.00 57.84 251 GLN A N 1
ATOM 1991 C CA . GLN A 1 251 ? -8.649 12.487 26.051 1.00 57.84 251 GLN A CA 1
ATOM 1992 C C . GLN A 1 251 ? -8.916 13.569 24.997 1.00 57.84 251 GLN A C 1
ATOM 1994 O O . GLN A 1 251 ? -8.523 14.720 25.148 1.00 57.84 251 GLN A O 1
ATOM 1999 N N . GLY A 1 252 ? -9.630 13.182 23.938 1.00 65.00 252 GLY A N 1
ATOM 2000 C CA . GLY A 1 252 ? -10.136 14.084 22.900 1.00 65.00 252 GLY A CA 1
ATOM 2001 C C . GLY A 1 252 ? -9.367 14.040 21.583 1.00 65.00 252 GLY A C 1
ATOM 2002 O O . GLY A 1 252 ? -9.958 14.329 20.552 1.00 65.00 252 GLY A O 1
ATOM 2003 N N . THR A 1 253 ? -8.106 13.613 21.567 1.00 80.00 253 THR A N 1
ATOM 2004 C CA . THR A 1 253 ? -7.263 13.664 20.360 1.00 80.00 253 THR A CA 1
ATOM 2005 C C . THR A 1 253 ? -7.681 12.646 19.298 1.00 80.00 253 THR A C 1
ATOM 2007 O O . THR A 1 253 ? -8.341 11.654 19.604 1.00 80.00 253 THR A O 1
ATOM 2010 N N . LEU A 1 254 ? -7.273 12.872 18.042 1.00 89.88 254 LEU A N 1
ATOM 2011 C CA . LEU A 1 254 ? -7.447 11.902 16.952 1.00 89.88 254 LEU A CA 1
ATOM 2012 C C . LEU A 1 254 ? -6.839 10.531 17.309 1.00 89.88 254 LEU A C 1
ATOM 2014 O O . LEU A 1 254 ? -7.387 9.498 16.938 1.00 89.88 254 LEU A O 1
ATOM 2018 N N . ALA A 1 255 ? -5.745 10.526 18.079 1.00 90.00 255 ALA A N 1
ATOM 2019 C CA . ALA A 1 255 ? -5.001 9.327 18.454 1.00 90.00 255 ALA A CA 1
ATOM 2020 C C . ALA A 1 255 ? -5.861 8.262 19.148 1.00 90.00 255 ALA A C 1
ATOM 2022 O O . ALA A 1 255 ? -5.660 7.081 18.902 1.00 90.00 255 ALA A O 1
ATOM 2023 N N . LYS A 1 256 ? -6.874 8.646 19.939 1.00 90.19 256 LYS A N 1
ATOM 2024 C CA . LYS A 1 256 ? -7.756 7.673 20.614 1.00 90.19 256 LYS A CA 1
ATOM 2025 C C . LYS A 1 256 ? -8.610 6.835 19.649 1.00 90.19 256 LYS A C 1
ATOM 2027 O O . LYS A 1 256 ? -9.153 5.817 20.060 1.00 90.19 256 LYS A O 1
ATOM 2032 N N . TYR A 1 257 ? -8.777 7.292 18.406 1.00 92.56 257 TYR A N 1
ATOM 2033 C CA . TYR A 1 257 ? -9.505 6.574 17.357 1.00 92.56 257 TYR A CA 1
ATOM 2034 C C . TYR A 1 257 ? -8.573 5.757 16.461 1.00 92.56 257 TYR A C 1
ATOM 2036 O O . TYR A 1 257 ? -9.042 4.892 15.722 1.00 92.56 257 TYR A O 1
ATOM 2044 N N . ILE A 1 258 ? -7.266 6.028 16.505 1.00 92.25 258 ILE A N 1
ATOM 2045 C CA . ILE A 1 258 ? -6.270 5.346 15.686 1.00 92.25 258 ILE A CA 1
ATOM 2046 C C . ILE A 1 258 ? -5.764 4.136 16.460 1.00 92.25 258 ILE A C 1
ATOM 2048 O O . ILE A 1 258 ? -5.088 4.266 17.476 1.00 92.25 258 ILE A O 1
ATOM 2052 N N . ARG A 1 259 ?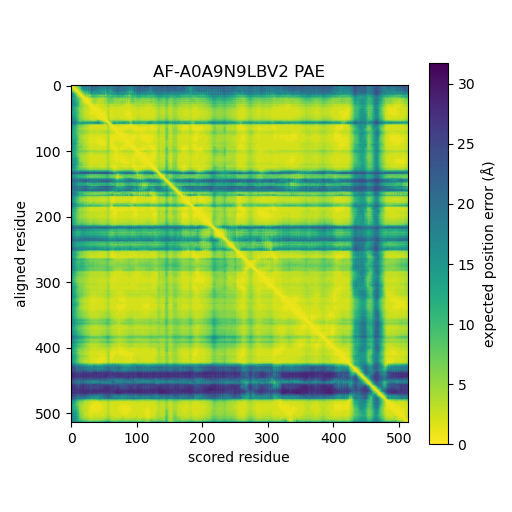 -6.035 2.941 15.938 1.00 92.44 259 ARG A N 1
ATOM 2053 C CA . ARG A 1 259 ? -5.411 1.713 16.437 1.00 92.44 259 ARG A CA 1
ATOM 2054 C C . ARG A 1 259 ? -3.944 1.644 16.051 1.00 92.44 259 ARG A C 1
ATOM 2056 O O . ARG A 1 259 ? -3.126 1.196 16.846 1.00 92.44 259 ARG A O 1
ATOM 2063 N N . ARG A 1 260 ? -3.643 1.989 14.797 1.00 93.12 260 ARG A N 1
ATOM 2064 C CA . ARG A 1 260 ? -2.286 1.995 14.248 1.00 93.12 260 ARG A CA 1
ATOM 2065 C C . ARG A 1 260 ? -2.203 2.730 12.917 1.00 93.12 260 ARG A C 1
ATOM 2067 O O . ARG A 1 260 ? -3.206 2.897 12.221 1.00 93.12 260 ARG A O 1
ATOM 2074 N N . VAL A 1 261 ? -0.984 3.066 12.532 1.00 93.19 261 VAL A N 1
ATOM 2075 C CA . VAL A 1 261 ? -0.619 3.556 11.206 1.00 93.19 261 VAL A CA 1
ATOM 2076 C C . VAL A 1 261 ? 0.319 2.553 10.543 1.00 93.19 261 VAL A C 1
ATOM 2078 O O . VAL A 1 261 ? 1.242 2.051 11.174 1.00 93.19 261 VAL A O 1
ATOM 2081 N N . VAL A 1 262 ? 0.089 2.246 9.273 1.00 94.69 262 VAL A N 1
ATOM 2082 C CA . VAL A 1 262 ? 1.033 1.501 8.437 1.00 94.69 262 VAL A CA 1
ATOM 2083 C C . VAL A 1 262 ? 1.451 2.423 7.301 1.00 94.69 262 VAL A C 1
ATOM 2085 O O . VAL A 1 262 ? 0.595 2.980 6.621 1.00 94.69 262 VAL A O 1
ATOM 2088 N N . LEU A 1 263 ? 2.750 2.632 7.134 1.00 94.00 263 LEU A N 1
ATOM 2089 C CA . LEU A 1 263 ? 3.320 3.645 6.251 1.00 94.00 263 LEU A CA 1
ATOM 2090 C C . LEU A 1 263 ? 4.262 2.990 5.241 1.00 94.00 263 LEU A C 1
ATOM 2092 O O . LEU A 1 263 ? 5.158 2.246 5.644 1.00 94.00 263 LEU A O 1
ATOM 2096 N N . GLN A 1 264 ? 4.132 3.333 3.961 1.00 94.81 264 GLN A N 1
ATOM 2097 C CA . GLN A 1 264 ? 5.240 3.224 3.016 1.00 94.81 264 GLN A CA 1
ATOM 2098 C C . GLN A 1 264 ? 6.004 4.552 3.019 1.00 94.81 264 GLN A C 1
ATOM 2100 O O . GLN A 1 264 ? 5.460 5.607 2.691 1.00 94.81 264 GLN A O 1
ATOM 2105 N N . GLY A 1 265 ? 7.253 4.514 3.478 1.00 91.69 265 GLY A N 1
ATOM 2106 C CA . GLY A 1 265 ? 8.046 5.715 3.722 1.00 91.69 265 GLY A CA 1
ATOM 2107 C C . GLY A 1 265 ? 9.229 5.437 4.640 1.00 91.69 265 GLY A C 1
ATOM 2108 O O . GLY A 1 265 ? 9.786 4.338 4.650 1.00 91.69 265 GLY A O 1
ATOM 2109 N N . GLY A 1 266 ? 9.629 6.423 5.431 1.00 86.56 266 GLY A N 1
ATOM 2110 C CA . GLY A 1 266 ? 10.700 6.244 6.404 1.00 86.56 266 GLY A CA 1
ATOM 2111 C C . GLY A 1 266 ? 10.807 7.415 7.360 1.00 86.56 266 GLY A C 1
ATOM 2112 O O . GLY A 1 266 ? 10.373 8.515 7.071 1.00 86.56 266 GLY A O 1
ATOM 2113 N N . PHE A 1 267 ? 11.427 7.207 8.505 1.00 84.50 267 PHE A N 1
ATOM 2114 C CA . PHE A 1 267 ? 11.893 8.308 9.333 1.00 84.50 267 PHE A CA 1
ATOM 2115 C C . PHE A 1 267 ? 13.187 7.890 10.012 1.00 84.50 267 PHE A C 1
ATOM 2117 O O . PHE A 1 267 ? 13.476 6.701 10.173 1.00 84.50 267 PHE A O 1
ATOM 2124 N N . THR A 1 268 ? 13.994 8.876 10.364 1.00 83.88 268 THR A N 1
ATOM 2125 C CA . THR A 1 268 ? 15.244 8.688 11.086 1.00 83.88 268 THR A CA 1
ATOM 2126 C C . THR A 1 268 ? 14.979 9.034 12.545 1.00 83.88 268 THR A C 1
ATOM 2128 O O . THR A 1 268 ? 14.675 10.192 12.829 1.00 83.88 268 THR A O 1
ATOM 2131 N N . PRO A 1 269 ? 15.054 8.073 13.482 1.00 80.31 269 PRO A N 1
ATOM 2132 C CA . PRO A 1 269 ? 14.988 8.411 14.890 1.00 80.31 269 PRO A CA 1
ATOM 2133 C C . PRO A 1 269 ? 16.251 9.193 15.263 1.00 80.31 269 PRO A C 1
ATOM 2135 O O . PRO A 1 269 ? 17.370 8.713 15.061 1.00 80.31 269 PRO A O 1
ATOM 2138 N N . THR A 1 270 ? 16.080 10.387 15.812 1.00 82.06 270 THR A N 1
ATOM 2139 C CA . THR A 1 270 ? 17.158 11.198 16.373 1.00 82.06 270 THR A CA 1
ATOM 2140 C C . THR A 1 270 ? 16.920 11.360 17.866 1.00 82.06 270 THR A C 1
ATOM 2142 O O . THR A 1 270 ? 15.828 11.697 18.306 1.00 82.06 270 THR A O 1
ATOM 2145 N N . PHE A 1 271 ? 17.927 11.031 18.674 1.00 81.50 271 PHE A N 1
ATOM 2146 C CA . PHE A 1 271 ? 17.833 11.170 20.124 1.00 81.50 271 PHE A CA 1
ATOM 2147 C C . PHE A 1 271 ? 18.263 12.578 20.518 1.00 81.50 271 PHE A C 1
ATOM 2149 O O . PHE A 1 271 ? 19.388 12.983 20.212 1.00 81.50 271 PHE A O 1
ATOM 2156 N N . ASP A 1 272 ? 17.381 13.301 21.196 1.00 80.19 272 ASP A N 1
ATOM 2157 C CA . ASP A 1 272 ? 17.696 14.595 21.780 1.00 80.19 272 ASP A CA 1
ATOM 2158 C C . ASP A 1 272 ? 18.241 14.388 23.207 1.00 80.19 272 ASP A C 1
ATOM 2160 O O . ASP A 1 272 ? 17.505 13.957 24.100 1.00 80.19 272 ASP A O 1
ATOM 2164 N N . PRO A 1 273 ? 19.536 14.668 23.447 1.00 84.12 273 PRO A N 1
ATOM 2165 C CA . PRO A 1 273 ? 20.152 14.445 24.748 1.00 84.12 273 PRO A CA 1
ATOM 2166 C C . PRO A 1 273 ? 19.621 15.378 25.844 1.00 84.12 273 PRO A C 1
ATOM 2168 O O . PRO A 1 273 ? 19.727 15.016 27.018 1.00 84.12 273 PRO A O 1
ATOM 2171 N N . ASP A 1 274 ? 19.072 16.543 25.488 1.00 84.31 274 ASP A N 1
ATOM 2172 C CA . ASP A 1 274 ? 18.604 17.539 26.455 1.00 84.31 274 ASP A CA 1
ATOM 2173 C C . ASP A 1 274 ? 17.213 17.182 26.988 1.00 84.31 274 ASP A C 1
ATOM 2175 O O . ASP A 1 274 ? 16.951 17.307 28.187 1.00 84.31 274 ASP A O 1
ATOM 2179 N N . THR A 1 275 ? 16.331 16.693 26.114 1.00 82.00 275 THR A N 1
ATOM 2180 C CA . THR A 1 275 ? 14.978 16.244 26.489 1.00 82.00 275 THR A CA 1
ATOM 2181 C C . THR A 1 275 ? 14.927 14.768 26.886 1.00 82.00 275 THR A C 1
ATOM 2183 O O . THR A 1 275 ? 14.000 14.353 27.576 1.00 82.00 275 THR A O 1
ATOM 2186 N N . GLN A 1 276 ? 15.945 13.985 26.514 1.00 80.88 276 GLN A N 1
ATOM 2187 C CA . GLN A 1 276 ? 15.957 12.519 26.590 1.00 80.88 276 GLN A CA 1
ATOM 2188 C C . GLN A 1 276 ? 14.821 11.858 25.800 1.00 80.88 276 GLN A C 1
ATOM 2190 O O . GLN A 1 276 ? 14.348 10.777 26.157 1.00 80.88 276 GLN A O 1
ATOM 2195 N N . GLU A 1 277 ? 14.397 12.495 24.710 1.00 77.25 277 GLU A N 1
ATOM 2196 C CA . GLU A 1 277 ? 13.315 12.021 23.853 1.00 77.25 277 GLU A CA 1
ATOM 2197 C C . GLU A 1 277 ? 13.835 11.635 22.466 1.00 77.25 277 GLU A C 1
ATOM 2199 O O . GLU A 1 277 ? 14.820 12.178 21.959 1.00 77.25 277 GLU A O 1
ATOM 2204 N N . TYR A 1 278 ? 13.157 10.675 21.836 1.00 75.50 278 TYR A N 1
ATOM 2205 C CA . TYR A 1 278 ? 13.379 10.361 20.430 1.00 75.50 278 TYR A CA 1
ATOM 2206 C C . TYR A 1 278 ? 12.477 11.230 19.557 1.00 75.50 278 TYR A C 1
ATOM 2208 O O . TYR A 1 278 ? 11.252 11.167 19.647 1.00 75.50 278 TYR A O 1
ATOM 2216 N N . ASN A 1 279 ? 13.096 11.986 18.661 1.00 78.38 279 ASN A N 1
ATOM 2217 C CA . ASN A 1 279 ? 12.436 12.667 17.565 1.00 78.38 279 ASN A CA 1
ATOM 2218 C C . ASN A 1 279 ? 12.421 11.765 16.333 1.00 78.38 279 ASN A C 1
ATOM 2220 O O . ASN A 1 279 ? 13.347 10.994 16.090 1.00 78.38 279 ASN A O 1
ATOM 2224 N N . LEU A 1 280 ? 11.356 11.859 15.543 1.00 82.19 280 LEU A N 1
ATOM 2225 C CA . LEU A 1 280 ? 11.244 11.160 14.269 1.00 82.19 280 LEU A CA 1
ATOM 2226 C C . LEU A 1 280 ? 11.437 12.185 13.155 1.00 82.19 280 LEU A C 1
ATOM 2228 O O . LEU A 1 280 ? 10.522 12.947 12.842 1.00 82.19 280 LEU A O 1
ATOM 2232 N N . GLU A 1 281 ? 12.640 12.247 12.596 1.00 84.12 281 GLU A N 1
ATOM 2233 C CA . GLU A 1 281 ? 12.953 13.143 11.485 1.00 84.12 281 GLU A CA 1
ATOM 2234 C C . GLU A 1 281 ? 12.568 12.508 10.156 1.00 84.12 281 GLU A C 1
ATOM 2236 O O . GLU A 1 281 ? 12.776 11.313 9.939 1.00 84.12 281 GLU A O 1
ATOM 2241 N N . ASN A 1 282 ? 12.046 13.310 9.233 1.00 85.38 282 ASN A N 1
ATOM 2242 C CA . ASN A 1 282 ? 11.774 12.834 7.884 1.00 85.38 282 ASN A CA 1
ATOM 2243 C C . ASN A 1 282 ? 13.012 12.217 7.238 1.00 85.38 282 ASN A C 1
ATOM 2245 O O . ASN A 1 282 ? 14.094 12.810 7.199 1.00 85.38 282 ASN A O 1
ATOM 2249 N N . ASP A 1 283 ? 12.826 11.048 6.640 1.00 87.44 283 ASP A N 1
ATOM 2250 C CA . ASP A 1 283 ? 13.831 10.488 5.755 1.00 87.44 283 ASP A CA 1
ATOM 2251 C C . ASP A 1 283 ? 13.759 11.106 4.342 1.00 87.44 283 ASP A C 1
ATOM 2253 O O . ASP A 1 283 ? 13.112 12.121 4.079 1.00 87.44 283 ASP A O 1
ATOM 2257 N N . GLN A 1 284 ? 14.464 10.479 3.402 1.00 88.88 284 GLN A N 1
ATOM 2258 C CA . GLN A 1 284 ? 14.518 10.894 2.005 1.00 88.88 284 GLN A CA 1
ATOM 2259 C C . GLN A 1 284 ? 13.585 10.071 1.093 1.00 88.88 284 GLN A C 1
ATOM 2261 O O . GLN A 1 284 ? 13.836 10.015 -0.121 1.00 88.88 284 GLN A O 1
ATOM 2266 N N . SER A 1 285 ? 12.564 9.409 1.651 1.00 90.69 285 SER A N 1
ATOM 2267 C CA . SER A 1 285 ? 11.551 8.658 0.897 1.00 90.69 285 SER A CA 1
ATOM 2268 C C . SER A 1 285 ? 10.692 9.580 0.028 1.00 90.69 285 SER A C 1
ATOM 2270 O O . SER A 1 285 ? 10.585 10.780 0.281 1.00 90.69 285 SER A O 1
ATOM 2272 N N . ALA A 1 286 ? 10.119 9.028 -1.047 1.00 92.12 286 ALA A N 1
ATOM 2273 C CA . ALA A 1 286 ? 9.345 9.806 -2.013 1.00 92.12 286 ALA A CA 1
ATOM 2274 C C . ALA A 1 286 ? 8.111 10.450 -1.360 1.00 92.12 286 ALA A C 1
ATOM 2276 O O . ALA A 1 286 ? 7.945 11.661 -1.459 1.00 92.12 286 ALA A O 1
ATOM 2277 N N . ASN A 1 287 ? 7.337 9.663 -0.610 1.00 94.75 287 ASN A N 1
ATOM 2278 C CA . ASN A 1 287 ? 6.111 10.101 0.060 1.00 94.75 287 ASN A CA 1
ATOM 2279 C C . ASN A 1 287 ? 6.349 11.244 1.057 1.00 94.75 287 ASN A C 1
ATOM 2281 O O . ASN A 1 287 ? 5.590 12.215 1.086 1.00 94.75 287 ASN A O 1
ATOM 2285 N N . ASN A 1 288 ? 7.456 11.190 1.803 1.00 94.06 288 ASN A N 1
ATOM 2286 C CA . ASN A 1 288 ? 7.845 12.273 2.704 1.00 94.06 288 ASN A CA 1
ATOM 2287 C C . ASN A 1 288 ? 8.356 13.506 1.966 1.00 94.06 288 ASN A C 1
ATOM 2289 O O . ASN A 1 288 ? 8.096 14.627 2.387 1.00 94.06 288 ASN A O 1
ATOM 2293 N N . LYS A 1 289 ? 9.095 13.330 0.868 1.00 93.12 289 LYS A N 1
ATOM 2294 C CA . LYS A 1 289 ? 9.614 14.454 0.078 1.00 93.12 289 LYS A CA 1
ATOM 2295 C C . LYS A 1 289 ? 8.520 15.259 -0.600 1.00 93.12 289 LYS A C 1
ATOM 2297 O O . LYS A 1 289 ? 8.720 16.455 -0.790 1.00 93.12 289 LYS A O 1
ATOM 2302 N N . THR A 1 290 ? 7.413 14.617 -0.968 1.00 91.62 290 THR A N 1
ATOM 2303 C CA . THR A 1 290 ? 6.279 15.290 -1.604 1.00 91.62 290 THR A CA 1
ATOM 2304 C C . THR A 1 290 ? 5.768 16.430 -0.725 1.00 91.62 290 THR A C 1
ATOM 2306 O O . THR A 1 290 ? 5.672 17.552 -1.194 1.00 91.62 290 THR A O 1
ATOM 2309 N N . ASP A 1 291 ? 5.535 16.193 0.566 1.00 92.81 291 ASP A N 1
ATOM 2310 C CA . ASP A 1 291 ? 5.212 17.262 1.518 1.00 92.81 291 ASP A CA 1
ATOM 2311 C C . ASP A 1 291 ? 5.937 17.006 2.839 1.00 92.81 291 ASP A C 1
ATOM 2313 O O . ASP A 1 291 ? 5.406 16.397 3.772 1.00 92.81 291 ASP A O 1
ATOM 2317 N N . SER A 1 292 ? 7.191 17.455 2.897 1.00 91.62 292 SER A N 1
ATOM 2318 C CA . SER A 1 292 ? 8.061 17.213 4.047 1.00 91.62 292 SER A CA 1
ATOM 2319 C C . SER A 1 292 ? 7.540 17.888 5.311 1.00 91.62 292 SER A C 1
ATOM 2321 O O . SER A 1 292 ? 7.676 17.350 6.407 1.00 91.62 292 SER A O 1
ATOM 2323 N N . ALA A 1 293 ? 6.885 19.036 5.189 1.00 91.50 293 ALA A N 1
ATOM 2324 C CA . ALA A 1 293 ? 6.357 19.745 6.340 1.00 91.50 293 ALA A CA 1
ATOM 2325 C C . ALA A 1 293 ? 5.208 18.940 6.984 1.00 91.50 293 ALA A C 1
ATOM 2327 O O . ALA A 1 293 ? 5.226 18.691 8.194 1.00 91.50 293 ALA A O 1
ATOM 2328 N N . SER A 1 294 ? 4.277 18.430 6.168 1.00 92.56 294 SER A N 1
ATOM 2329 C CA . SER A 1 294 ? 3.218 17.522 6.627 1.00 92.56 294 SER A CA 1
ATOM 2330 C C . SER A 1 294 ? 3.766 16.198 7.156 1.00 92.56 294 SER A C 1
ATOM 2332 O O . SER A 1 294 ? 3.309 15.725 8.197 1.00 92.56 294 SER A O 1
ATOM 2334 N N . ALA A 1 295 ? 4.771 15.613 6.497 1.00 93.62 295 ALA A N 1
ATOM 2335 C CA . ALA A 1 295 ? 5.381 14.367 6.954 1.00 93.62 295 ALA A CA 1
ATOM 2336 C C . ALA A 1 295 ? 6.036 14.509 8.335 1.00 93.62 295 ALA A C 1
ATOM 2338 O O . ALA A 1 295 ? 5.760 13.707 9.231 1.00 93.62 295 ALA A O 1
ATOM 2339 N N . GLN A 1 296 ? 6.788 15.594 8.553 1.00 91.94 296 GLN A N 1
ATOM 2340 C CA . GLN A 1 296 ? 7.464 15.853 9.828 1.00 91.94 296 GLN A CA 1
ATOM 2341 C C . GLN A 1 296 ? 6.445 16.015 10.956 1.00 91.94 296 GLN A C 1
ATOM 2343 O O . GLN A 1 296 ? 6.630 15.510 12.066 1.00 91.94 296 GLN A O 1
ATOM 2348 N N . PHE A 1 297 ? 5.348 16.711 10.662 1.00 91.44 297 PHE A N 1
ATOM 2349 C CA . PHE A 1 297 ? 4.262 16.915 11.606 1.00 91.44 297 PHE A CA 1
ATOM 2350 C C . PHE A 1 297 ? 3.533 15.615 11.943 1.00 91.44 297 PHE A C 1
ATOM 2352 O O . PHE A 1 297 ? 3.289 15.353 13.120 1.00 91.44 297 PHE A O 1
ATOM 2359 N N . VAL A 1 298 ? 3.226 14.772 10.951 1.00 93.00 298 VAL A N 1
ATOM 2360 C CA . VAL A 1 298 ? 2.594 13.466 11.195 1.00 93.00 298 VAL A CA 1
ATOM 2361 C C . VAL A 1 298 ? 3.520 12.568 12.008 1.00 93.00 298 VAL A C 1
ATOM 2363 O O . VAL A 1 298 ? 3.071 11.997 12.996 1.00 93.00 298 VAL A O 1
ATOM 2366 N N . HIS A 1 299 ? 4.810 12.479 11.679 1.00 90.94 299 HIS A N 1
ATOM 2367 C CA . HIS A 1 299 ? 5.763 11.688 12.463 1.00 90.94 299 HIS A CA 1
ATOM 2368 C C . HIS A 1 299 ? 5.863 12.173 13.915 1.00 90.94 299 HIS A C 1
ATOM 2370 O O . HIS A 1 299 ? 5.770 11.356 14.834 1.00 90.94 299 HIS A O 1
ATOM 2376 N N . LYS A 1 300 ? 5.941 13.492 14.143 1.00 87.94 300 LYS A N 1
ATOM 2377 C CA . LYS A 1 300 ? 5.901 14.059 15.500 1.00 87.94 300 LYS A CA 1
ATOM 2378 C C . LYS A 1 300 ? 4.585 13.734 16.211 1.00 87.94 300 LYS A C 1
ATOM 2380 O O . LYS A 1 300 ? 4.603 13.343 17.373 1.00 87.94 300 LYS A O 1
ATOM 2385 N N . PHE A 1 301 ? 3.446 13.845 15.524 1.00 89.62 301 PHE A N 1
ATOM 2386 C CA . PHE A 1 301 ? 2.139 13.488 16.080 1.00 89.62 301 PHE A CA 1
ATOM 2387 C C . PHE A 1 301 ? 2.097 12.027 16.542 1.00 89.62 301 PHE A C 1
ATOM 2389 O O . PHE A 1 301 ? 1.629 11.774 17.654 1.00 89.62 301 PHE A O 1
ATOM 2396 N N . LEU A 1 302 ? 2.604 11.091 15.731 1.00 88.25 302 LEU A N 1
ATOM 2397 C CA . LEU A 1 302 ? 2.641 9.666 16.075 1.00 88.25 302 LEU A CA 1
ATOM 2398 C C . LEU A 1 302 ? 3.495 9.412 17.321 1.00 88.25 302 LEU A C 1
ATOM 2400 O O . LEU A 1 302 ? 3.033 8.723 18.229 1.00 88.25 302 LEU A O 1
ATOM 2404 N N . ALA A 1 303 ? 4.684 10.021 17.388 1.00 84.38 303 ALA A N 1
ATOM 2405 C CA . ALA A 1 303 ? 5.590 9.901 18.528 1.00 84.38 303 ALA A CA 1
ATOM 2406 C C . ALA A 1 303 ? 4.987 10.477 19.817 1.00 84.38 303 ALA A C 1
ATOM 2408 O O . ALA A 1 303 ? 4.899 9.784 20.824 1.00 84.38 303 ALA A O 1
ATOM 2409 N N . VAL A 1 304 ? 4.502 11.722 19.781 1.00 83.25 304 VAL A N 1
ATOM 2410 C CA . VAL A 1 304 ? 3.974 12.419 20.968 1.00 83.25 304 VAL A CA 1
ATOM 2411 C C . VAL A 1 304 ? 2.698 11.770 21.516 1.00 83.25 304 VAL A C 1
ATOM 2413 O O . VAL A 1 304 ? 2.412 11.870 22.711 1.00 83.25 304 VAL A O 1
ATOM 2416 N N . ASN A 1 305 ? 1.901 11.134 20.652 1.00 83.75 305 ASN A N 1
ATOM 2417 C CA . ASN A 1 305 ? 0.613 10.552 21.030 1.00 83.75 305 ASN A CA 1
ATOM 2418 C C . ASN A 1 305 ? 0.646 9.034 21.193 1.00 83.75 305 ASN A C 1
ATOM 2420 O O . ASN A 1 305 ? -0.431 8.443 21.314 1.00 83.75 305 ASN A O 1
ATOM 2424 N N . ASP A 1 306 ? 1.826 8.408 21.221 1.00 84.31 306 ASP A N 1
ATOM 2425 C CA . ASP A 1 306 ? 1.946 6.965 21.434 1.00 84.31 306 ASP A CA 1
ATOM 2426 C C . ASP A 1 306 ? 1.152 6.145 20.399 1.00 84.31 306 ASP A C 1
ATOM 2428 O O . ASP A 1 306 ? 0.602 5.089 20.720 1.00 84.31 306 ASP A O 1
ATOM 2432 N N . VAL A 1 307 ? 1.020 6.647 19.165 1.00 85.19 307 VAL A N 1
ATOM 2433 C CA . VAL A 1 307 ? 0.242 5.962 18.127 1.00 85.19 307 VAL A CA 1
ATOM 2434 C C . VAL A 1 307 ? 1.109 4.858 17.527 1.00 85.19 307 VAL A C 1
ATOM 2436 O O . VAL A 1 307 ? 2.141 5.177 16.929 1.00 85.19 307 VAL A O 1
ATOM 2439 N N . PRO A 1 308 ? 0.702 3.576 17.613 1.00 87.94 308 PRO A N 1
ATOM 2440 C CA . PRO A 1 308 ? 1.478 2.494 17.028 1.00 87.94 308 PRO A CA 1
ATOM 2441 C C . PRO A 1 308 ? 1.643 2.710 15.527 1.00 87.94 308 PRO A C 1
ATOM 2443 O O . PRO A 1 308 ? 0.658 2.910 14.810 1.00 87.94 308 PRO A O 1
ATOM 2446 N N . ALA A 1 309 ? 2.877 2.659 15.043 1.00 88.06 309 ALA A N 1
ATOM 2447 C CA . ALA A 1 309 ? 3.189 2.830 13.634 1.00 88.06 309 ALA A CA 1
ATOM 2448 C C . ALA A 1 309 ? 4.101 1.705 13.152 1.00 88.06 309 ALA A C 1
ATOM 2450 O O . ALA A 1 309 ? 4.989 1.284 13.886 1.00 88.06 309 ALA A O 1
ATOM 2451 N N . ILE A 1 310 ? 3.877 1.242 11.923 1.00 88.19 310 ILE A N 1
ATOM 2452 C CA . ILE A 1 310 ? 4.757 0.313 11.214 1.00 88.19 310 ILE A CA 1
ATOM 2453 C C . ILE A 1 310 ? 5.177 0.975 9.912 1.00 88.19 310 ILE A C 1
ATOM 2455 O O . ILE A 1 310 ? 4.333 1.497 9.182 1.00 88.19 310 ILE A O 1
ATOM 2459 N N . VAL A 1 311 ? 6.472 0.942 9.611 1.00 88.06 311 VAL A N 1
ATOM 2460 C CA . VAL A 1 311 ? 7.025 1.590 8.422 1.00 88.06 311 VAL A CA 1
ATOM 2461 C C . VAL A 1 311 ? 7.735 0.592 7.528 1.00 88.06 311 VAL A C 1
ATOM 2463 O O . VAL A 1 311 ? 8.660 -0.094 7.958 1.00 88.06 311 VAL A O 1
ATOM 2466 N N . TYR A 1 312 ? 7.335 0.572 6.262 1.00 88.88 312 TYR A N 1
ATOM 2467 C CA . TYR A 1 312 ? 7.996 -0.151 5.188 1.00 88.88 312 TYR A CA 1
ATOM 2468 C C . TYR A 1 312 ? 8.806 0.830 4.348 1.00 88.88 312 TYR A C 1
ATOM 2470 O O . TYR A 1 312 ? 8.260 1.679 3.644 1.00 88.88 312 TYR A O 1
ATOM 2478 N N . ASN A 1 313 ? 10.130 0.707 4.426 1.00 87.38 313 ASN A N 1
ATOM 2479 C CA . ASN A 1 313 ? 11.040 1.542 3.654 1.00 87.38 313 ASN A CA 1
ATOM 2480 C C . ASN A 1 313 ? 11.351 0.937 2.277 1.00 87.38 313 ASN A C 1
ATOM 2482 O O . ASN A 1 313 ? 11.063 -0.227 1.983 1.00 87.38 313 ASN A O 1
ATOM 2486 N N . LYS A 1 314 ? 12.020 1.724 1.429 1.00 87.56 314 LYS A N 1
ATOM 2487 C CA . LYS A 1 314 ? 12.411 1.288 0.080 1.00 87.56 314 LYS A CA 1
ATOM 2488 C C . LYS A 1 314 ? 13.286 0.028 0.058 1.00 87.56 314 LYS A C 1
ATOM 2490 O O . LYS A 1 314 ? 13.308 -0.676 -0.943 1.00 87.56 314 LYS A O 1
ATOM 2495 N N . TRP A 1 315 ? 14.043 -0.240 1.121 1.00 85.56 315 TRP A N 1
ATOM 2496 C CA . TRP A 1 315 ? 14.972 -1.366 1.176 1.00 85.56 315 TRP A CA 1
ATOM 2497 C C . TRP A 1 315 ? 14.250 -2.685 1.418 1.00 85.56 315 TRP A C 1
ATOM 2499 O O . TRP A 1 315 ? 14.620 -3.680 0.800 1.00 85.56 315 TRP A O 1
ATOM 2509 N N . ALA A 1 316 ? 13.203 -2.681 2.247 1.00 85.56 316 ALA A N 1
ATOM 2510 C CA . ALA A 1 316 ? 12.349 -3.848 2.449 1.00 85.56 316 ALA A CA 1
ATOM 2511 C C . ALA A 1 316 ? 11.715 -4.299 1.122 1.00 85.56 316 ALA A C 1
ATOM 2513 O O . ALA A 1 316 ? 11.787 -5.474 0.769 1.00 85.56 316 ALA A O 1
ATOM 2514 N N . ALA A 1 317 ? 11.188 -3.350 0.344 1.00 89.06 317 ALA A N 1
ATOM 2515 C CA . ALA A 1 317 ? 10.623 -3.624 -0.976 1.00 89.06 317 ALA A CA 1
ATOM 2516 C C . ALA A 1 317 ? 11.679 -4.100 -1.982 1.00 89.06 317 ALA A C 1
ATOM 2518 O O . ALA A 1 317 ? 11.477 -5.115 -2.644 1.00 89.06 317 ALA A O 1
ATOM 2519 N N . SER A 1 318 ? 12.835 -3.428 -2.060 1.00 88.62 318 SER A N 1
ATOM 2520 C CA . SER A 1 318 ? 13.930 -3.846 -2.949 1.00 88.62 318 SER A CA 1
ATOM 2521 C C . SER A 1 318 ? 14.438 -5.255 -2.630 1.00 88.62 318 SER A C 1
ATOM 2523 O O . SER A 1 318 ? 14.757 -6.009 -3.546 1.00 88.62 318 SER A O 1
ATOM 2525 N N . ALA A 1 319 ? 14.490 -5.633 -1.348 1.00 88.12 319 ALA A N 1
ATOM 2526 C CA . ALA A 1 319 ? 14.849 -6.988 -0.933 1.00 88.12 319 ALA A CA 1
ATOM 2527 C C . ALA A 1 319 ? 13.807 -8.031 -1.373 1.00 88.12 319 ALA A C 1
ATOM 2529 O O . ALA A 1 319 ? 14.165 -9.180 -1.613 1.00 88.12 319 ALA A O 1
ATOM 2530 N N . CYS A 1 320 ? 12.543 -7.626 -1.519 1.00 91.56 320 CYS A N 1
ATOM 2531 C CA . CYS A 1 320 ? 11.438 -8.480 -1.952 1.00 91.56 320 CYS A CA 1
ATOM 2532 C C . CYS A 1 320 ? 11.178 -8.443 -3.468 1.00 91.56 320 CYS A C 1
ATOM 2534 O O . CYS A 1 320 ? 10.116 -8.890 -3.893 1.00 91.56 320 CYS A O 1
ATOM 2536 N N . GLY A 1 321 ? 12.103 -7.927 -4.287 1.00 93.25 321 GLY A N 1
ATOM 2537 C CA . GLY A 1 321 ? 11.897 -7.742 -5.729 1.00 93.25 321 GLY A CA 1
ATOM 2538 C C . GLY A 1 321 ? 11.369 -8.996 -6.439 1.00 93.25 321 GLY A C 1
ATOM 2539 O O . GLY A 1 321 ? 11.992 -10.054 -6.391 1.00 93.25 321 GLY A O 1
ATOM 2540 N N . PHE A 1 322 ? 10.218 -8.869 -7.094 1.00 96.00 322 PHE A N 1
ATOM 2541 C CA . PHE A 1 322 ? 9.485 -9.958 -7.734 1.00 96.00 322 PHE A CA 1
ATOM 2542 C C . PHE A 1 322 ? 9.977 -10.202 -9.163 1.00 96.00 322 PHE A C 1
ATOM 2544 O O . PHE A 1 322 ? 10.368 -9.255 -9.848 1.00 96.00 322 PHE A O 1
ATOM 2551 N N . PRO A 1 323 ? 9.924 -11.446 -9.665 1.00 94.50 323 PRO A N 1
ATOM 2552 C CA . PRO A 1 323 ? 10.174 -11.701 -11.078 1.00 94.50 323 PRO A CA 1
ATOM 2553 C C . PRO A 1 323 ? 9.075 -11.076 -11.948 1.00 94.50 323 PRO A C 1
ATOM 2555 O O . PRO A 1 323 ? 7.908 -11.061 -11.552 1.00 94.50 323 PRO A O 1
ATOM 2558 N N . GLN A 1 324 ? 9.416 -10.671 -13.179 1.00 94.12 324 GLN A N 1
ATOM 2559 C CA . GLN A 1 324 ? 8.443 -10.194 -14.178 1.00 94.12 324 GLN A CA 1
ATOM 2560 C C . GLN A 1 324 ? 7.262 -11.164 -14.372 1.00 94.12 324 GLN A C 1
ATOM 2562 O O . GLN A 1 324 ? 6.135 -10.744 -14.640 1.00 94.12 324 GLN A O 1
ATOM 2567 N N . LYS A 1 325 ? 7.512 -12.467 -14.172 1.00 95.44 325 LYS A N 1
ATOM 2568 C CA . LYS A 1 325 ? 6.494 -13.522 -14.208 1.00 95.44 325 LYS A CA 1
ATOM 2569 C C . LYS A 1 325 ? 5.254 -13.183 -13.370 1.00 95.44 325 LYS A C 1
ATOM 2571 O O . LYS A 1 325 ? 4.167 -13.556 -13.785 1.00 95.44 325 LYS A O 1
ATOM 2576 N N . LEU A 1 326 ? 5.381 -12.446 -12.260 1.00 97.25 326 LEU A N 1
ATOM 2577 C CA . LEU A 1 326 ? 4.222 -12.023 -11.471 1.00 97.25 326 LEU A CA 1
ATOM 2578 C C . LEU A 1 326 ? 3.186 -11.291 -12.338 1.00 97.25 326 LEU A C 1
ATOM 2580 O O . LEU A 1 326 ? 2.029 -11.683 -12.349 1.00 97.25 326 LEU A O 1
ATOM 2584 N N . PHE A 1 327 ? 3.577 -10.262 -13.095 1.00 97.25 327 PHE A N 1
ATOM 2585 C CA . PHE A 1 327 ? 2.620 -9.493 -13.904 1.00 97.25 327 PHE A CA 1
ATOM 2586 C C . PHE A 1 327 ? 2.130 -10.256 -15.136 1.00 97.25 327 PHE A C 1
ATOM 2588 O O . PHE A 1 327 ? 1.003 -10.035 -15.570 1.00 97.25 327 PHE A O 1
ATOM 2595 N N . VAL A 1 328 ? 2.926 -11.197 -15.656 1.00 96.62 328 VAL A N 1
ATOM 2596 C CA . VAL A 1 328 ? 2.446 -12.165 -16.656 1.00 96.62 328 VAL A CA 1
ATOM 2597 C C . VAL A 1 328 ? 1.317 -13.009 -16.065 1.00 96.62 328 VAL A C 1
ATOM 2599 O O . VAL A 1 328 ? 0.247 -13.087 -16.657 1.00 96.62 328 VAL A O 1
ATOM 2602 N N . ASP A 1 329 ? 1.516 -13.558 -14.866 1.00 97.62 329 ASP A N 1
ATOM 2603 C CA . ASP A 1 329 ? 0.510 -14.375 -14.187 1.00 97.62 329 ASP A CA 1
ATOM 2604 C C . ASP A 1 329 ? -0.750 -13.563 -13.852 1.00 97.62 329 ASP A C 1
ATOM 2606 O O . ASP A 1 329 ? -1.855 -14.085 -13.977 1.00 97.62 329 ASP A O 1
ATOM 2610 N N . LEU A 1 330 ? -0.610 -12.286 -13.465 1.00 97.94 330 LEU A N 1
ATOM 2611 C CA . LEU A 1 330 ? -1.755 -11.397 -13.227 1.00 97.94 330 LEU A CA 1
ATOM 2612 C C . LEU A 1 330 ? -2.527 -11.094 -14.511 1.00 97.94 330 LEU A C 1
ATOM 2614 O O . LEU A 1 330 ? -3.755 -11.119 -14.492 1.00 97.94 330 LEU A O 1
ATOM 2618 N N . ARG A 1 331 ? -1.842 -10.832 -15.627 1.00 96.62 331 ARG A N 1
ATOM 2619 C CA . ARG A 1 331 ? -2.480 -10.668 -16.940 1.00 96.62 331 ARG A CA 1
ATOM 2620 C C . ARG A 1 331 ? -3.233 -11.933 -17.345 1.00 96.62 331 ARG A C 1
ATOM 2622 O O . ARG A 1 331 ? -4.378 -11.850 -17.773 1.00 96.62 331 ARG A O 1
ATOM 2629 N N . ASP A 1 332 ? -2.616 -13.094 -17.160 1.00 97.38 332 ASP A N 1
ATOM 2630 C CA . ASP A 1 332 ? -3.170 -14.383 -17.577 1.00 97.38 332 ASP A CA 1
ATOM 2631 C C . ASP A 1 332 ? -4.410 -14.805 -16.755 1.00 97.38 332 ASP A C 1
ATOM 2633 O O . ASP A 1 332 ? -5.102 -15.748 -17.136 1.00 97.38 332 ASP A O 1
ATOM 2637 N N . THR A 1 333 ? -4.759 -14.077 -15.682 1.00 97.62 333 THR A N 1
ATOM 2638 C CA . THR A 1 333 ? -6.073 -14.208 -15.017 1.00 97.62 333 THR A CA 1
ATOM 2639 C C . THR A 1 333 ? -7.246 -13.755 -15.894 1.00 97.62 333 THR A C 1
ATOM 2641 O O . THR A 1 333 ? -8.391 -14.065 -15.577 1.00 97.62 333 THR A O 1
ATOM 2644 N N . GLY A 1 334 ? -6.989 -13.009 -16.976 1.00 95.94 334 GLY A N 1
ATOM 2645 C CA . GLY A 1 334 ? -8.017 -12.440 -17.854 1.00 95.94 334 GLY A CA 1
ATOM 2646 C C . GLY A 1 334 ? -8.673 -11.165 -17.314 1.00 95.94 334 GLY A C 1
ATOM 2647 O O . GLY A 1 334 ? -9.572 -10.621 -17.953 1.00 95.94 334 GLY A O 1
ATOM 2648 N N . HIS A 1 335 ? -8.232 -10.658 -16.158 1.00 96.50 335 HIS A N 1
ATOM 2649 C CA . HIS A 1 335 ? -8.750 -9.422 -15.577 1.00 96.50 335 HIS A CA 1
ATOM 2650 C C . HIS A 1 335 ? -8.076 -8.176 -16.180 1.00 96.50 335 HIS A C 1
ATOM 2652 O O . HIS A 1 335 ? -6.848 -8.118 -16.312 1.00 96.50 335 HIS A O 1
ATOM 2658 N N . ILE A 1 336 ? -8.848 -7.122 -16.459 1.00 95.44 336 ILE A N 1
ATOM 2659 C CA . ILE A 1 336 ? -8.376 -5.890 -17.113 1.00 95.44 336 ILE A CA 1
ATOM 2660 C C . ILE A 1 336 ? -7.256 -5.184 -16.338 1.00 95.44 336 ILE A C 1
ATOM 2662 O O . ILE A 1 336 ? -6.305 -4.688 -16.935 1.00 95.44 336 ILE A O 1
ATOM 2666 N N . LEU A 1 337 ? -7.312 -5.190 -15.004 1.00 95.81 337 LEU A N 1
ATOM 2667 C CA . LEU A 1 337 ? -6.229 -4.639 -14.177 1.00 95.81 337 LEU A CA 1
ATOM 2668 C C . LEU A 1 337 ? -4.923 -5.438 -14.289 1.00 95.81 337 LEU A C 1
ATOM 2670 O O . LEU A 1 337 ? -3.855 -4.838 -14.247 1.00 95.81 337 LEU A O 1
ATOM 2674 N N . GLY A 1 338 ? -4.984 -6.761 -14.472 1.00 96.62 338 GLY A N 1
ATOM 2675 C CA . GLY A 1 338 ? -3.790 -7.579 -14.704 1.00 96.62 338 GLY A CA 1
ATOM 2676 C C . GLY A 1 338 ? -3.116 -7.226 -16.031 1.00 96.62 338 GLY A C 1
ATOM 2677 O O . GLY A 1 338 ? -1.901 -7.035 -16.082 1.00 96.62 338 GLY A O 1
ATOM 2678 N N . HIS A 1 339 ? -3.919 -7.042 -17.084 1.00 94.62 339 HIS A N 1
ATOM 2679 C CA . HIS A 1 339 ? -3.451 -6.518 -18.371 1.00 94.62 339 HIS A CA 1
ATOM 2680 C C . HIS A 1 339 ? -2.841 -5.121 -18.235 1.00 94.62 339 HIS A C 1
ATOM 2682 O O . HIS A 1 339 ? -1.724 -4.893 -18.696 1.00 94.62 339 HIS A O 1
ATOM 2688 N N . HIS A 1 340 ? -3.538 -4.215 -17.549 1.00 93.31 340 HIS A N 1
ATOM 2689 C CA . HIS A 1 340 ? -3.063 -2.855 -17.335 1.00 93.31 340 HIS A CA 1
ATOM 2690 C C . HIS A 1 340 ? -1.716 -2.820 -16.604 1.00 93.31 340 HIS A C 1
ATOM 2692 O O . HIS A 1 340 ? -0.809 -2.123 -17.045 1.00 93.31 340 HIS A O 1
ATOM 2698 N N . LEU A 1 341 ? -1.557 -3.591 -15.523 1.00 95.19 341 LEU A N 1
ATOM 2699 C CA . LEU A 1 341 ? -0.305 -3.673 -14.765 1.00 95.19 341 LEU A CA 1
ATOM 2700 C C . LEU A 1 341 ? 0.862 -4.172 -15.623 1.00 95.19 341 LEU A C 1
ATOM 2702 O O . LEU A 1 341 ? 1.952 -3.604 -15.562 1.00 95.19 341 LEU A O 1
ATOM 2706 N N . TYR A 1 342 ? 0.631 -5.198 -16.446 1.00 94.56 342 TYR A N 1
ATOM 2707 C CA . TYR A 1 342 ? 1.640 -5.729 -17.362 1.00 94.56 342 TYR A CA 1
ATOM 2708 C C . TYR A 1 342 ? 2.101 -4.678 -18.386 1.00 94.56 342 TYR A C 1
ATOM 2710 O O . TYR A 1 342 ? 3.300 -4.438 -18.527 1.00 94.56 342 TYR A O 1
ATOM 2718 N N . GLU A 1 343 ? 1.162 -3.998 -19.050 1.00 92.06 343 GLU A N 1
ATOM 2719 C CA . GLU A 1 343 ? 1.477 -2.943 -20.026 1.00 92.06 343 GLU A CA 1
ATOM 2720 C C . GLU A 1 343 ? 2.165 -1.737 -19.369 1.00 92.06 343 GLU A C 1
ATOM 2722 O O . GLU A 1 343 ? 3.141 -1.194 -19.895 1.00 92.06 343 GLU A O 1
ATOM 2727 N N . ARG A 1 344 ? 1.682 -1.330 -18.188 1.00 90.69 344 ARG A N 1
ATOM 2728 C CA . ARG A 1 344 ? 2.233 -0.223 -17.397 1.00 90.69 344 ARG A CA 1
ATOM 2729 C C . ARG A 1 344 ? 3.695 -0.469 -17.037 1.00 90.69 344 ARG A C 1
ATOM 2731 O O . ARG A 1 344 ? 4.521 0.427 -17.203 1.00 90.69 344 ARG A O 1
ATOM 2738 N N . GLN A 1 345 ? 3.993 -1.673 -16.556 1.00 94.00 345 GLN A N 1
ATOM 2739 C CA . GLN A 1 345 ? 5.336 -2.100 -16.177 1.00 94.00 345 GLN A CA 1
ATOM 2740 C C . GLN A 1 345 ? 6.293 -2.047 -17.360 1.00 94.00 345 GLN A C 1
ATOM 2742 O O . GLN A 1 345 ? 7.371 -1.471 -17.234 1.00 94.00 345 GLN A O 1
ATOM 2747 N N . GLU A 1 346 ? 5.886 -2.586 -18.513 1.00 93.00 346 GLU A N 1
ATOM 2748 C CA . GLU A 1 346 ? 6.702 -2.555 -19.726 1.00 93.00 346 GLU A CA 1
ATOM 2749 C C . GLU A 1 346 ? 7.081 -1.118 -20.106 1.00 93.00 346 GLU A C 1
ATOM 2751 O O . GLU A 1 346 ? 8.264 -0.816 -20.257 1.00 93.00 346 GLU A O 1
ATOM 2756 N N . VAL A 1 347 ? 6.101 -0.215 -20.204 1.00 91.25 347 VAL A N 1
ATOM 2757 C CA . VAL A 1 347 ? 6.350 1.185 -20.587 1.00 91.25 347 VAL A CA 1
ATOM 2758 C C . VAL A 1 347 ? 7.259 1.886 -19.576 1.00 91.25 347 VAL A C 1
ATOM 2760 O O . VAL A 1 347 ? 8.231 2.539 -19.961 1.00 91.25 347 VAL A O 1
ATOM 2763 N N . GLN A 1 348 ? 6.970 1.742 -18.282 1.00 91.12 348 GLN A N 1
ATOM 2764 C CA . GLN A 1 348 ? 7.701 2.447 -17.235 1.00 91.12 348 GLN A CA 1
ATOM 2765 C C . GLN A 1 348 ? 9.152 1.961 -17.115 1.00 91.12 348 GLN A C 1
ATOM 2767 O O . GLN A 1 348 ? 10.072 2.780 -17.056 1.00 91.12 348 GLN A O 1
ATOM 2772 N N . ASP A 1 349 ? 9.385 0.647 -17.111 1.00 93.56 349 ASP A N 1
ATOM 2773 C CA . ASP A 1 349 ? 10.736 0.106 -16.950 1.00 93.56 349 ASP A CA 1
ATOM 2774 C C . ASP A 1 349 ? 11.590 0.289 -18.211 1.00 93.56 349 ASP A C 1
ATOM 2776 O O . ASP A 1 349 ? 12.789 0.549 -18.088 1.00 93.56 349 ASP A O 1
ATOM 2780 N N . LEU A 1 350 ? 10.996 0.251 -19.413 1.00 94.25 350 LEU A N 1
ATOM 2781 C CA . LEU A 1 350 ? 11.702 0.636 -20.641 1.00 94.25 350 LEU A CA 1
ATOM 2782 C C . LEU A 1 350 ? 12.131 2.099 -20.604 1.00 94.25 350 LEU A C 1
ATOM 2784 O O . LEU A 1 350 ? 13.289 2.393 -20.905 1.00 94.25 350 LEU A O 1
ATOM 2788 N N . LYS A 1 351 ? 11.234 3.002 -20.193 1.00 92.94 351 LYS A N 1
ATOM 2789 C CA . LYS A 1 351 ? 11.549 4.429 -20.089 1.00 92.94 351 LYS A CA 1
ATOM 2790 C C . LYS A 1 351 ? 12.665 4.682 -19.082 1.00 92.94 351 LYS A C 1
ATOM 2792 O O . LYS A 1 351 ? 13.607 5.407 -19.389 1.00 92.94 351 LYS A O 1
ATOM 2797 N N . TYR A 1 352 ? 12.611 4.051 -17.908 1.00 92.94 352 TYR A N 1
ATOM 2798 C CA . TYR A 1 352 ? 13.684 4.168 -16.919 1.00 92.94 352 TYR A CA 1
ATOM 2799 C C . TYR A 1 352 ? 15.011 3.602 -17.418 1.00 92.94 352 TYR A C 1
ATOM 2801 O O . TYR A 1 352 ? 16.066 4.171 -17.128 1.00 92.94 352 TYR A O 1
ATOM 2809 N N . TYR A 1 353 ? 14.974 2.501 -18.167 1.00 95.75 353 TYR A N 1
ATOM 2810 C CA . TYR A 1 353 ? 16.176 1.933 -18.757 1.00 95.75 353 TYR A CA 1
ATOM 2811 C C . TYR A 1 353 ? 16.783 2.853 -19.821 1.00 95.75 353 TYR A C 1
ATOM 2813 O O . TYR A 1 353 ? 17.992 3.092 -19.814 1.00 95.75 353 TYR A O 1
ATOM 2821 N N . GLU A 1 354 ? 15.957 3.401 -20.710 1.00 94.81 354 GLU A N 1
ATOM 2822 C CA . GLU A 1 354 ? 16.373 4.373 -21.721 1.00 94.81 354 GLU A CA 1
ATOM 2823 C C . GLU A 1 354 ? 16.966 5.630 -21.076 1.00 94.81 354 GLU A C 1
ATOM 2825 O O . GLU A 1 354 ? 18.084 6.030 -21.417 1.00 94.81 354 GLU A O 1
ATOM 2830 N N . ASP A 1 355 ? 16.292 6.172 -20.061 1.00 94.56 355 ASP A N 1
ATOM 2831 C CA . ASP A 1 355 ? 16.749 7.354 -19.336 1.00 94.56 355 ASP A CA 1
ATOM 2832 C C . ASP A 1 355 ? 18.102 7.142 -18.654 1.00 94.56 355 ASP A C 1
ATOM 2834 O O . ASP A 1 355 ? 18.932 8.050 -18.615 1.00 94.56 355 ASP A O 1
ATOM 2838 N N . ALA A 1 356 ? 18.348 5.938 -18.134 1.00 95.81 356 ALA A N 1
ATOM 2839 C CA . ALA A 1 356 ? 19.605 5.572 -17.490 1.00 95.81 356 ALA A CA 1
ATOM 2840 C C . ALA A 1 356 ? 20.777 5.451 -18.489 1.00 95.81 356 ALA A C 1
ATOM 2842 O O . ALA A 1 356 ? 21.946 5.667 -18.126 1.00 95.81 356 ALA A O 1
ATOM 2843 N N . ARG A 1 357 ? 20.488 5.127 -19.758 1.00 95.31 357 ARG A N 1
ATOM 2844 C CA . ARG A 1 357 ? 21.491 5.008 -20.831 1.00 95.31 357 ARG A CA 1
ATOM 2845 C C . ARG A 1 357 ? 22.020 6.367 -21.278 1.00 95.31 357 ARG A C 1
ATOM 2847 O O . ARG A 1 357 ? 23.226 6.492 -21.504 1.00 95.31 357 ARG A O 1
ATOM 2854 N N . LEU A 1 358 ? 21.155 7.371 -21.373 1.00 94.00 358 LEU A N 1
ATOM 2855 C CA . LEU A 1 358 ? 21.485 8.685 -21.924 1.00 94.00 358 LEU A CA 1
ATOM 2856 C C . LEU A 1 358 ? 21.835 9.682 -20.799 1.00 94.00 358 LEU A C 1
ATOM 2858 O O . LEU A 1 358 ? 20.984 9.959 -19.957 1.00 94.00 358 LEU A O 1
ATOM 2862 N N . PRO A 1 359 ? 23.073 10.220 -20.726 1.00 94.75 359 PRO A N 1
ATOM 2863 C CA . PRO A 1 359 ? 23.513 11.105 -19.639 1.00 94.75 359 PRO A CA 1
ATOM 2864 C C . PRO A 1 359 ? 22.574 12.274 -19.307 1.00 94.75 359 PRO A C 1
ATOM 2866 O O . PRO A 1 359 ? 22.449 12.636 -18.138 1.00 94.75 359 PRO A O 1
ATOM 2869 N N . GLU A 1 360 ? 21.931 12.852 -20.316 1.00 95.62 360 GLU A N 1
ATOM 2870 C CA . GLU A 1 360 ? 21.056 14.023 -20.241 1.00 95.62 360 GLU A CA 1
ATOM 2871 C C . GLU A 1 360 ? 19.667 13.740 -19.654 1.00 95.62 360 GLU A C 1
ATOM 2873 O O . GLU A 1 360 ? 19.031 14.659 -19.141 1.00 95.62 360 GLU A O 1
ATOM 2878 N N . THR A 1 361 ? 19.209 12.488 -19.683 1.00 92.56 361 THR A N 1
ATOM 2879 C CA . THR A 1 361 ? 17.901 12.069 -19.149 1.00 92.56 361 THR A CA 1
ATOM 2880 C C . THR A 1 361 ? 18.014 11.293 -17.839 1.00 92.56 361 THR A C 1
ATOM 2882 O O . THR A 1 361 ? 16.996 10.896 -17.275 1.00 92.56 361 THR A O 1
ATOM 2885 N N . ARG A 1 362 ? 19.234 11.063 -17.328 1.00 92.94 362 ARG A N 1
ATOM 2886 C CA . ARG A 1 362 ? 19.456 10.243 -16.128 1.00 92.94 362 ARG A CA 1
ATOM 2887 C C . ARG A 1 362 ? 18.689 10.778 -14.932 1.00 92.94 362 ARG A C 1
ATOM 2889 O O . ARG A 1 362 ? 19.050 11.798 -14.337 1.00 92.94 362 ARG A O 1
ATOM 2896 N N . PHE A 1 363 ? 17.701 10.010 -14.489 1.00 86.25 363 PHE A N 1
ATOM 2897 C CA . PHE A 1 363 ? 16.988 10.298 -13.257 1.00 86.25 363 PHE A CA 1
ATOM 2898 C C . PHE A 1 363 ? 17.950 10.244 -12.063 1.00 86.25 363 PHE A C 1
ATOM 2900 O O . PHE A 1 363 ? 18.517 9.197 -11.745 1.00 86.25 363 PHE A O 1
ATOM 2907 N N . GLN A 1 364 ? 18.154 11.388 -11.403 1.00 88.06 364 GLN A N 1
ATOM 2908 C CA . GLN A 1 364 ? 19.075 11.534 -10.265 1.00 88.06 364 GLN A CA 1
ATOM 2909 C C . GLN A 1 364 ? 20.515 11.079 -10.574 1.00 88.06 364 GLN A C 1
ATOM 2911 O O . GLN A 1 364 ? 21.222 10.599 -9.689 1.00 88.06 364 GLN A O 1
ATOM 2916 N N . GLY A 1 365 ? 20.950 11.198 -11.834 1.00 92.88 365 GLY A N 1
ATOM 2917 C CA . GLY A 1 365 ? 22.289 10.789 -12.262 1.00 92.88 365 GLY A CA 1
ATOM 2918 C C . GLY A 1 365 ? 22.514 9.274 -12.331 1.00 92.88 365 GLY A C 1
ATOM 2919 O O . GLY A 1 365 ? 23.642 8.861 -12.597 1.00 92.88 365 GLY A O 1
ATOM 2920 N N . LYS A 1 366 ? 21.474 8.451 -12.129 1.00 93.81 366 LYS A N 1
ATOM 2921 C CA . LYS A 1 366 ? 21.572 6.987 -12.208 1.00 93.81 366 LYS A CA 1
ATOM 2922 C C . LYS A 1 366 ? 21.931 6.533 -13.618 1.00 93.81 366 LYS A C 1
ATOM 2924 O O . LYS A 1 366 ? 21.307 6.945 -14.593 1.00 93.81 366 LYS A O 1
ATOM 2929 N N . THR A 1 367 ? 22.940 5.683 -13.711 1.00 96.62 367 THR A N 1
ATOM 2930 C CA . THR A 1 367 ? 23.470 5.141 -14.964 1.00 96.62 367 THR A CA 1
ATOM 2931 C C . THR A 1 367 ? 22.775 3.838 -15.367 1.00 96.62 367 THR A C 1
ATOM 2933 O O . THR A 1 367 ? 22.074 3.215 -14.570 1.00 96.62 367 THR A O 1
ATOM 2936 N N . GLN A 1 368 ? 23.007 3.384 -16.603 1.00 96.62 368 GLN A N 1
ATOM 2937 C CA . GLN A 1 368 ? 22.579 2.063 -17.079 1.00 96.62 368 GLN A CA 1
ATOM 2938 C C . GLN A 1 368 ? 23.072 0.934 -16.159 1.00 96.62 368 GLN A C 1
ATOM 2940 O O . GLN A 1 368 ? 22.333 -0.003 -15.871 1.00 96.62 368 GLN A O 1
ATOM 2945 N N . GLU A 1 369 ? 24.306 1.043 -15.665 1.00 95.69 369 GLU A N 1
ATOM 2946 C CA . GLU A 1 369 ? 24.886 0.080 -14.730 1.00 95.69 369 GLU A CA 1
ATOM 2947 C C . GLU A 1 369 ? 24.127 0.068 -13.395 1.00 95.69 369 GLU A C 1
ATOM 2949 O O . GLU A 1 369 ? 23.795 -1.005 -12.890 1.00 95.69 369 GLU A O 1
ATOM 2954 N N . ASP A 1 370 ? 23.768 1.243 -12.864 1.00 95.38 370 ASP A N 1
ATOM 2955 C CA . ASP A 1 370 ? 22.954 1.350 -11.646 1.00 95.38 370 ASP A CA 1
ATOM 2956 C C . ASP A 1 370 ? 21.577 0.703 -11.833 1.00 95.38 370 ASP A C 1
ATOM 2958 O O . ASP A 1 370 ? 21.096 0.003 -10.937 1.00 95.38 370 ASP A O 1
ATOM 2962 N N . PHE A 1 371 ? 20.943 0.899 -12.995 1.00 95.88 371 PHE A N 1
ATOM 2963 C CA . PHE A 1 371 ? 19.668 0.255 -13.322 1.00 95.88 371 PHE A CA 1
ATOM 2964 C C . PHE A 1 371 ? 19.808 -1.270 -13.315 1.00 95.88 371 PHE A C 1
ATOM 2966 O O . PHE A 1 371 ? 19.063 -1.950 -12.610 1.00 95.88 371 PHE A O 1
ATOM 2973 N N . LEU A 1 372 ? 20.796 -1.819 -14.026 1.00 96.25 372 LEU A N 1
ATOM 2974 C CA . LEU A 1 372 ? 21.012 -3.267 -14.094 1.00 96.25 372 LEU A CA 1
ATOM 2975 C C . LEU A 1 372 ? 21.317 -3.861 -12.711 1.00 96.25 372 LEU A C 1
ATOM 2977 O O . LEU A 1 372 ? 20.781 -4.915 -12.370 1.00 96.25 372 LEU A O 1
ATOM 2981 N N . LYS A 1 373 ? 22.108 -3.172 -11.880 1.00 93.44 373 LYS A N 1
ATOM 2982 C CA . LYS A 1 373 ? 22.447 -3.624 -10.518 1.00 93.44 373 LYS A CA 1
ATOM 2983 C C . LYS A 1 373 ? 21.262 -3.594 -9.554 1.00 93.44 373 LYS A C 1
ATOM 2985 O O . LYS A 1 373 ? 21.206 -4.419 -8.647 1.00 93.44 373 LYS A O 1
ATOM 2990 N N . THR A 1 374 ? 20.338 -2.646 -9.709 1.00 90.94 374 THR A N 1
ATOM 2991 C CA . THR A 1 374 ? 19.294 -2.392 -8.696 1.00 90.94 374 THR A CA 1
ATOM 2992 C C . THR A 1 374 ? 17.890 -2.828 -9.102 1.00 90.94 374 THR A C 1
ATOM 2994 O O . THR A 1 374 ? 17.102 -3.186 -8.229 1.00 90.94 374 THR A O 1
ATOM 2997 N N . LYS A 1 375 ? 17.566 -2.818 -10.397 1.00 94.56 375 LYS A N 1
ATOM 2998 C CA . LYS A 1 375 ? 16.226 -3.108 -10.934 1.00 94.56 375 LYS A CA 1
ATOM 2999 C C . LYS A 1 375 ? 16.171 -4.385 -11.762 1.00 94.56 375 LYS A C 1
ATOM 3001 O O . LYS A 1 375 ? 15.104 -4.720 -12.260 1.00 94.56 375 LYS A O 1
ATOM 3006 N N . THR A 1 376 ? 17.276 -5.119 -11.895 1.00 95.62 376 THR A N 1
ATOM 3007 C CA . THR A 1 376 ? 17.302 -6.374 -12.656 1.00 95.62 376 THR A CA 1
ATOM 3008 C C . THR A 1 376 ? 18.036 -7.497 -11.922 1.00 95.62 376 THR A C 1
ATOM 3010 O O . THR A 1 376 ? 18.682 -7.271 -10.895 1.00 95.62 376 THR A O 1
ATOM 3013 N N . ASN A 1 377 ? 17.931 -8.722 -12.434 1.00 94.81 377 ASN A N 1
ATOM 3014 C CA . ASN A 1 377 ? 18.800 -9.853 -12.089 1.00 94.81 377 ASN A CA 1
ATOM 3015 C C . ASN A 1 377 ? 19.924 -10.072 -13.125 1.00 94.81 377 ASN A C 1
ATOM 3017 O O . ASN A 1 377 ? 20.586 -11.106 -13.085 1.00 94.81 377 ASN A O 1
ATOM 3021 N N . TRP A 1 378 ? 20.176 -9.119 -14.034 1.00 96.44 378 TRP A N 1
ATOM 3022 C CA . TRP A 1 378 ? 21.162 -9.279 -15.109 1.00 96.44 378 TRP A CA 1
ATOM 3023 C C . TRP A 1 378 ? 22.542 -9.669 -14.572 1.00 96.44 378 TRP A C 1
ATOM 3025 O O . TRP A 1 378 ? 23.080 -10.692 -14.969 1.00 96.44 378 TRP A O 1
ATOM 3035 N N . TYR A 1 379 ? 23.083 -8.920 -13.606 1.00 95.38 379 TYR A N 1
ATOM 3036 C CA . TYR A 1 379 ? 24.397 -9.221 -13.019 1.00 95.38 379 TYR A CA 1
ATOM 3037 C C . TYR A 1 379 ? 24.416 -10.458 -12.105 1.00 95.38 379 TYR A C 1
ATOM 3039 O O . TYR A 1 379 ? 25.491 -10.957 -11.780 1.00 95.38 379 TYR A O 1
ATOM 3047 N N . GLU A 1 380 ? 23.251 -10.964 -11.690 1.00 93.75 380 GLU A N 1
ATOM 3048 C CA . GLU A 1 380 ? 23.156 -12.243 -10.972 1.00 93.75 380 GLU A CA 1
ATOM 3049 C C . GLU A 1 380 ? 23.328 -13.422 -11.940 1.00 93.75 380 GLU A C 1
ATOM 3051 O O . GLU A 1 380 ? 23.905 -14.443 -11.570 1.00 93.75 380 GLU A O 1
ATOM 3056 N N . LEU A 1 381 ? 22.857 -13.266 -13.183 1.00 95.44 381 LEU A N 1
ATOM 3057 C CA . LEU A 1 381 ? 22.958 -14.264 -14.252 1.00 95.44 381 LEU A CA 1
ATOM 3058 C C . LEU A 1 381 ? 24.238 -14.120 -15.090 1.00 95.44 381 LEU A C 1
ATOM 3060 O O . LEU A 1 381 ? 24.758 -15.119 -15.586 1.00 95.44 381 LEU A O 1
ATOM 3064 N N . HIS A 1 382 ? 24.751 -12.895 -15.209 1.00 96.00 382 HIS A N 1
ATOM 3065 C CA . HIS A 1 382 ? 25.896 -12.508 -16.032 1.00 96.00 382 HIS A CA 1
ATOM 3066 C C . HIS A 1 382 ? 26.919 -11.733 -15.190 1.00 96.00 382 HIS A C 1
ATOM 3068 O O . HIS A 1 382 ? 26.911 -10.495 -15.179 1.00 96.00 382 HIS A O 1
ATOM 3074 N N . PRO A 1 383 ? 27.777 -12.434 -14.422 1.00 93.31 383 PRO A N 1
ATOM 3075 C CA . PRO A 1 383 ? 28.786 -11.793 -13.587 1.00 93.31 383 PRO A CA 1
ATOM 3076 C C . PRO A 1 383 ? 29.704 -10.865 -14.391 1.00 93.31 383 PRO A C 1
ATOM 3078 O O . PRO A 1 383 ? 30.015 -11.130 -15.553 1.00 93.31 383 PRO A O 1
ATOM 3081 N N . GLU A 1 384 ? 30.187 -9.791 -13.758 1.00 91.56 384 GLU A N 1
ATOM 3082 C CA . GLU A 1 384 ? 31.061 -8.812 -14.415 1.00 91.56 384 GLU A CA 1
ATOM 3083 C C . GLU A 1 384 ? 32.268 -9.492 -15.094 1.00 91.56 384 GLU A C 1
ATOM 3085 O O . GLU A 1 384 ? 33.068 -10.175 -14.452 1.00 91.56 384 GLU A O 1
ATOM 3090 N N . GLY A 1 385 ? 32.403 -9.283 -16.409 1.00 91.00 385 GLY A N 1
ATOM 3091 C CA . GLY A 1 385 ? 33.505 -9.822 -17.210 1.00 91.00 385 GLY A CA 1
ATOM 3092 C C . GLY A 1 385 ? 33.245 -11.178 -17.876 1.00 91.00 385 GLY A C 1
ATOM 3093 O O . GLY A 1 385 ? 34.163 -11.701 -18.508 1.00 91.00 385 GLY A O 1
ATOM 3094 N N . ASP A 1 386 ? 32.030 -11.732 -17.798 1.00 94.88 386 ASP A N 1
ATOM 3095 C CA . ASP A 1 386 ? 31.659 -12.976 -18.498 1.00 94.88 386 ASP A CA 1
ATOM 3096 C C . ASP A 1 386 ? 31.589 -12.838 -20.038 1.00 94.88 386 ASP A C 1
ATOM 3098 O O . ASP A 1 386 ? 31.561 -13.836 -20.757 1.00 94.88 386 ASP A O 1
ATOM 3102 N N . GLY A 1 387 ? 31.616 -11.601 -20.547 1.00 95.50 387 GLY A N 1
ATOM 3103 C CA . GLY A 1 387 ? 31.574 -11.276 -21.972 1.00 95.50 387 GLY A CA 1
ATOM 3104 C C . GLY A 1 387 ? 30.164 -11.208 -22.561 1.00 95.50 387 GLY A C 1
ATOM 3105 O O . GLY A 1 387 ? 30.035 -10.945 -23.760 1.00 95.50 387 GLY A O 1
ATOM 3106 N N . THR A 1 388 ? 29.119 -11.407 -21.754 1.00 96.38 388 THR A N 1
ATOM 3107 C CA . THR A 1 388 ? 27.732 -11.294 -22.204 1.00 96.38 388 THR A CA 1
ATOM 3108 C C . THR A 1 388 ? 27.404 -9.822 -22.498 1.00 96.38 388 THR A C 1
ATOM 3110 O O . THR A 1 388 ? 27.618 -8.960 -21.640 1.00 96.38 388 THR A O 1
ATOM 3113 N N . PRO A 1 389 ? 26.897 -9.485 -23.700 1.00 96.56 389 PRO A N 1
ATOM 3114 C CA . PRO A 1 389 ? 26.507 -8.116 -24.023 1.00 96.56 389 PRO A CA 1
ATOM 3115 C C . PRO A 1 389 ? 25.368 -7.633 -23.125 1.00 96.56 389 PRO A C 1
ATOM 3117 O O . PRO A 1 389 ? 24.394 -8.352 -22.943 1.00 96.56 389 PRO A O 1
ATOM 3120 N N . ILE A 1 390 ? 25.469 -6.402 -22.619 1.00 96.44 390 ILE A N 1
ATOM 3121 C CA . ILE A 1 390 ? 24.380 -5.736 -21.891 1.00 96.44 390 ILE A CA 1
ATOM 3122 C C . ILE A 1 390 ? 23.108 -5.730 -22.764 1.00 96.44 390 ILE A C 1
ATOM 3124 O O . ILE A 1 390 ? 23.214 -5.374 -23.942 1.00 96.44 390 ILE A O 1
ATOM 3128 N N . PRO A 1 391 ? 21.925 -6.073 -22.214 1.00 96.38 391 PRO A N 1
ATOM 3129 C CA . PRO A 1 391 ? 20.693 -6.180 -22.991 1.00 96.38 391 PRO A CA 1
ATOM 3130 C C . PRO A 1 391 ? 20.331 -4.839 -23.622 1.00 96.38 391 PRO A C 1
ATOM 3132 O O . PRO A 1 391 ? 20.550 -3.782 -23.027 1.00 96.38 391 PRO A O 1
ATOM 3135 N N . VAL A 1 392 ? 19.742 -4.845 -24.810 1.00 94.12 392 VAL A N 1
ATOM 3136 C CA . VAL A 1 392 ? 19.294 -3.610 -25.471 1.00 94.12 392 VAL A CA 1
ATOM 3137 C C . VAL A 1 392 ? 17.776 -3.545 -25.562 1.00 94.12 392 VAL A C 1
ATOM 3139 O O . VAL A 1 392 ? 17.101 -4.554 -25.735 1.00 94.12 392 VAL A O 1
ATOM 3142 N N . GLU A 1 393 ? 17.232 -2.329 -25.453 1.00 91.75 393 GLU A N 1
ATOM 3143 C CA . GLU A 1 393 ? 15.803 -2.062 -25.668 1.00 91.75 393 GLU A CA 1
ATOM 3144 C C . GLU A 1 393 ? 14.904 -3.005 -24.842 1.00 91.75 393 GLU A C 1
ATOM 3146 O O . GLU A 1 393 ? 15.027 -3.052 -23.619 1.00 91.75 393 GLU A O 1
ATOM 3151 N N . LYS A 1 394 ? 14.026 -3.776 -25.500 1.00 95.00 394 LYS A N 1
ATOM 3152 C CA . LYS A 1 394 ? 13.079 -4.701 -24.862 1.00 95.00 394 LYS A CA 1
ATOM 3153 C C . LYS A 1 394 ? 13.717 -5.943 -24.253 1.00 95.00 394 LYS A C 1
ATOM 3155 O O . LYS A 1 394 ? 13.085 -6.584 -23.417 1.00 95.00 394 LYS A O 1
ATOM 3160 N N . GLU A 1 395 ? 14.962 -6.267 -24.597 1.00 95.38 395 GLU A N 1
ATOM 3161 C CA . GLU A 1 395 ? 15.662 -7.410 -24.004 1.00 95.38 395 GLU A CA 1
ATOM 3162 C C . GLU A 1 395 ? 15.862 -7.241 -22.497 1.00 95.38 395 GLU A C 1
ATOM 3164 O O . GLU A 1 395 ? 15.989 -8.241 -21.796 1.00 95.38 395 GLU A O 1
ATOM 3169 N N . VAL A 1 396 ? 15.880 -6.004 -21.982 1.00 96.44 396 VAL A N 1
ATOM 3170 C CA . VAL A 1 396 ? 16.063 -5.746 -20.547 1.00 96.44 396 VAL A CA 1
ATOM 3171 C C . VAL A 1 396 ? 14.897 -6.282 -19.713 1.00 96.44 396 VAL A C 1
ATOM 3173 O O . VAL A 1 396 ? 15.102 -6.692 -18.573 1.00 96.44 396 VAL A O 1
ATOM 3176 N N . LEU A 1 397 ? 13.688 -6.328 -20.283 1.00 94.50 397 LEU A N 1
ATOM 3177 C CA . LEU A 1 397 ? 12.453 -6.635 -19.557 1.00 94.50 397 LEU A CA 1
ATOM 3178 C C . LEU A 1 397 ? 12.453 -8.035 -18.944 1.00 94.50 397 LEU A C 1
ATOM 3180 O O . LEU A 1 397 ? 11.970 -8.197 -17.829 1.00 94.50 397 LEU A O 1
ATOM 3184 N N . GLN A 1 398 ? 13.079 -9.013 -19.606 1.00 94.38 398 GLN A N 1
ATOM 3185 C CA . GLN A 1 398 ? 13.184 -10.384 -19.088 1.00 94.38 398 GLN A CA 1
ATOM 3186 C C . GLN A 1 398 ? 14.010 -10.482 -17.791 1.00 94.38 398 GLN A C 1
ATOM 3188 O O . GLN A 1 398 ? 13.935 -11.487 -17.086 1.00 94.38 398 GLN A O 1
ATOM 3193 N N . TYR A 1 399 ? 14.800 -9.447 -17.483 1.00 95.88 399 TYR A N 1
ATOM 3194 C CA . TYR A 1 399 ? 15.639 -9.376 -16.288 1.00 95.88 399 TYR A CA 1
ATOM 3195 C C . TYR A 1 399 ? 15.055 -8.476 -15.203 1.00 95.88 399 TYR A C 1
ATOM 3197 O O . TYR A 1 399 ? 15.579 -8.453 -14.089 1.00 95.88 399 TYR A O 1
ATOM 3205 N N . VAL A 1 400 ? 14.015 -7.698 -15.512 1.00 96.25 400 VAL A N 1
ATOM 3206 C CA . VAL A 1 400 ? 13.472 -6.702 -14.589 1.00 96.25 400 VAL A CA 1
ATOM 3207 C C . VAL A 1 400 ? 12.877 -7.374 -13.354 1.00 96.25 400 VAL A C 1
ATOM 3209 O O . VAL A 1 400 ? 12.116 -8.343 -13.426 1.00 96.25 400 VAL A O 1
ATOM 3212 N N . LYS A 1 401 ? 13.227 -6.806 -12.201 1.00 95.88 401 LYS A N 1
ATOM 3213 C CA . LYS A 1 401 ? 12.608 -7.073 -10.910 1.00 95.88 401 LYS A CA 1
ATOM 3214 C C . LYS A 1 401 ? 11.510 -6.044 -10.682 1.00 95.88 401 LYS A C 1
ATOM 3216 O O . LYS A 1 401 ? 11.776 -4.839 -10.639 1.00 95.88 401 LYS A O 1
ATOM 3221 N N . ILE A 1 402 ? 10.293 -6.521 -10.477 1.00 96.50 402 ILE A N 1
ATOM 3222 C CA . ILE A 1 402 ? 9.169 -5.685 -10.069 1.00 96.50 402 ILE A CA 1
ATOM 3223 C C . ILE A 1 402 ? 9.363 -5.378 -8.583 1.00 96.50 402 ILE A C 1
ATOM 3225 O O . ILE A 1 402 ? 9.403 -6.283 -7.749 1.00 96.50 402 ILE A O 1
ATOM 3229 N N . ILE A 1 403 ? 9.538 -4.104 -8.247 1.00 95.44 403 ILE A N 1
ATOM 3230 C CA . ILE A 1 403 ? 9.699 -3.671 -6.858 1.00 95.44 403 ILE A CA 1
ATOM 3231 C C . ILE A 1 403 ? 8.381 -3.048 -6.445 1.00 95.44 403 ILE A C 1
ATOM 3233 O O . ILE A 1 403 ? 8.074 -1.967 -6.921 1.00 95.44 403 ILE A O 1
ATOM 3237 N N . LEU A 1 404 ? 7.642 -3.746 -5.588 1.00 95.94 404 LEU A N 1
ATOM 3238 C CA . LEU A 1 404 ? 6.330 -3.315 -5.126 1.00 95.94 404 LEU A CA 1
ATOM 3239 C C . LEU A 1 404 ? 6.466 -2.710 -3.734 1.00 95.94 404 LEU A C 1
ATOM 3241 O O . LEU A 1 404 ? 6.662 -3.443 -2.764 1.00 95.94 404 LEU A O 1
ATOM 3245 N N . TYR A 1 405 ? 6.417 -1.386 -3.619 1.00 95.38 405 TYR A N 1
ATOM 3246 C CA . TYR A 1 405 ? 6.631 -0.725 -2.329 1.00 95.38 405 TYR A CA 1
ATOM 3247 C C . TYR A 1 405 ? 5.402 -0.821 -1.417 1.00 95.38 405 TYR A C 1
ATOM 3249 O O . TYR A 1 405 ? 5.503 -1.282 -0.276 1.00 95.38 405 TYR A O 1
ATOM 3257 N N . ASP A 1 406 ? 4.241 -0.430 -1.932 1.00 97.94 406 ASP A N 1
ATOM 3258 C CA . ASP A 1 406 ? 3.032 -0.221 -1.128 1.00 97.94 406 ASP A CA 1
ATOM 3259 C C . ASP A 1 406 ? 2.345 -1.520 -0.725 1.00 97.94 406 ASP A C 1
ATOM 3261 O O . ASP A 1 406 ? 1.699 -1.600 0.320 1.00 97.94 406 ASP A O 1
ATOM 3265 N N . VAL A 1 407 ? 2.523 -2.578 -1.518 1.00 97.44 407 VAL A N 1
ATOM 3266 C CA . VAL A 1 407 ? 1.882 -3.876 -1.281 1.00 97.44 407 VAL A CA 1
ATOM 3267 C C . VAL A 1 407 ? 2.355 -4.537 0.024 1.00 97.44 407 VAL A C 1
ATOM 3269 O O . VAL A 1 407 ? 1.579 -5.232 0.679 1.00 97.44 407 VAL A O 1
ATOM 3272 N N . LEU A 1 408 ? 3.604 -4.287 0.441 1.00 95.19 408 LEU A N 1
ATOM 3273 C CA . LEU A 1 408 ? 4.147 -4.777 1.714 1.00 95.19 408 LEU A CA 1
ATOM 3274 C C . LEU A 1 408 ? 3.429 -4.101 2.890 1.00 95.19 408 LEU A C 1
ATOM 3276 O O . LEU A 1 408 ? 2.979 -4.775 3.817 1.00 95.19 408 LEU A O 1
ATOM 3280 N N . ALA A 1 409 ? 3.270 -2.775 2.817 1.00 95.44 409 ALA A N 1
ATOM 3281 C CA . ALA A 1 409 ? 2.513 -2.003 3.798 1.00 95.44 409 ALA A CA 1
ATOM 3282 C C . ALA A 1 409 ? 1.035 -2.430 3.812 1.00 95.44 409 ALA A C 1
ATOM 3284 O O . ALA A 1 409 ? 0.450 -2.634 4.877 1.00 95.44 409 ALA A O 1
ATOM 3285 N N . ALA A 1 410 ? 0.443 -2.647 2.637 1.00 98.12 410 ALA A N 1
ATOM 3286 C CA . ALA A 1 410 ? -0.931 -3.106 2.491 1.00 98.12 410 ALA A CA 1
ATOM 3287 C C . ALA A 1 410 ? -1.172 -4.468 3.157 1.00 98.12 410 ALA A C 1
ATOM 3289 O O . ALA A 1 410 ? -2.151 -4.613 3.892 1.00 98.12 410 ALA A O 1
ATOM 3290 N N . LEU A 1 411 ? -0.269 -5.439 2.974 1.00 97.38 411 LEU A N 1
ATOM 3291 C CA . LEU A 1 411 ? -0.374 -6.755 3.610 1.00 97.38 411 LEU A CA 1
ATOM 3292 C C . LEU A 1 411 ? -0.418 -6.646 5.141 1.00 97.38 411 LEU A C 1
ATOM 3294 O O . LEU A 1 411 ? -1.222 -7.308 5.797 1.00 97.38 411 LEU A O 1
ATOM 3298 N N . ASP A 1 412 ? 0.386 -5.759 5.722 1.00 95.06 412 ASP A N 1
ATOM 3299 C CA . ASP A 1 412 ? 0.497 -5.636 7.177 1.00 95.06 412 ASP A CA 1
ATOM 3300 C C . ASP A 1 412 ? -0.695 -4.920 7.844 1.00 95.06 412 ASP A C 1
ATOM 3302 O O . ASP A 1 412 ? -0.941 -5.037 9.058 1.00 95.06 412 ASP A O 1
ATOM 3306 N N . THR A 1 413 ? -1.537 -4.252 7.047 1.00 96.50 413 THR A N 1
ATOM 3307 C CA . THR A 1 413 ? -2.843 -3.763 7.521 1.00 96.50 413 THR A CA 1
ATOM 3308 C C . THR A 1 413 ? -3.754 -4.893 7.992 1.00 96.50 413 THR A C 1
ATOM 3310 O O . THR A 1 413 ? -4.664 -4.646 8.791 1.00 96.50 413 THR A O 1
ATOM 3313 N N . ALA A 1 414 ? -3.476 -6.137 7.587 1.00 96.25 414 ALA A N 1
ATOM 3314 C CA . ALA A 1 414 ? -4.186 -7.315 8.053 1.00 96.25 414 ALA A CA 1
ATOM 3315 C C . ALA A 1 414 ? -3.937 -7.601 9.535 1.00 96.25 414 ALA A C 1
ATOM 3317 O O . ALA A 1 414 ? -4.850 -8.079 10.195 1.00 96.25 414 ALA A O 1
ATOM 3318 N N . GLY A 1 415 ? -2.778 -7.243 10.100 1.00 92.50 415 GLY A N 1
ATOM 3319 C CA . GLY A 1 415 ? -2.461 -7.489 11.514 1.00 92.50 415 GLY A CA 1
ATOM 3320 C C . GLY A 1 415 ? -1.242 -8.375 11.726 1.00 92.50 415 GLY A C 1
ATOM 3321 O O . GLY A 1 415 ? -0.905 -9.202 10.884 1.00 92.50 415 GLY A O 1
ATOM 3322 N N . LYS A 1 416 ? -0.625 -8.228 12.905 1.00 90.50 416 LYS A N 1
ATOM 3323 C CA . LYS A 1 416 ? 0.532 -9.027 13.325 1.00 90.50 416 LYS A CA 1
ATOM 3324 C C . LYS A 1 416 ? 0.258 -10.533 13.278 1.00 90.50 416 LYS A C 1
ATOM 3326 O O . LYS A 1 416 ? 1.126 -11.291 12.889 1.00 90.50 416 LYS A O 1
ATOM 3331 N N . ASP A 1 417 ? -0.949 -10.972 13.619 1.00 93.62 417 ASP A N 1
ATOM 3332 C CA . ASP A 1 417 ? -1.335 -12.385 13.555 1.00 93.62 417 ASP A CA 1
ATOM 3333 C C . ASP A 1 417 ? -1.347 -12.949 12.127 1.00 93.62 417 ASP A C 1
ATOM 3335 O O . ASP A 1 417 ? -0.946 -14.090 11.937 1.00 93.62 417 ASP A O 1
ATOM 3339 N N . VAL A 1 418 ? -1.749 -12.159 11.126 1.00 95.12 418 VAL A N 1
ATOM 3340 C CA . VAL A 1 418 ? -1.630 -12.553 9.711 1.00 95.12 418 VAL A CA 1
ATOM 3341 C C . VAL A 1 418 ? -0.163 -12.599 9.290 1.00 95.12 418 VAL A C 1
ATOM 3343 O O . VAL A 1 418 ? 0.279 -13.581 8.700 1.00 95.12 418 VAL A O 1
ATOM 3346 N N . ARG A 1 419 ? 0.598 -11.558 9.633 1.00 93.69 419 ARG A N 1
ATOM 3347 C CA . ARG A 1 419 ? 2.028 -11.447 9.324 1.00 93.69 419 ARG A CA 1
ATOM 3348 C C . ARG A 1 419 ? 2.849 -12.602 9.901 1.00 93.69 419 ARG A C 1
ATOM 3350 O O . ARG A 1 419 ? 3.664 -13.184 9.190 1.00 93.69 419 ARG A O 1
ATOM 3357 N N . ASP A 1 420 ? 2.616 -12.927 11.169 1.00 92.88 420 ASP A N 1
ATOM 3358 C CA . ASP A 1 420 ? 3.282 -14.019 11.875 1.00 92.88 420 ASP A CA 1
ATOM 3359 C C . ASP A 1 420 ? 2.875 -15.375 11.283 1.00 92.88 420 ASP A C 1
ATOM 3361 O O . ASP A 1 420 ? 3.739 -16.206 11.031 1.00 92.88 420 ASP A O 1
ATOM 3365 N N . ALA A 1 421 ? 1.578 -15.596 11.023 1.00 95.62 421 ALA A N 1
ATOM 3366 C CA . ALA A 1 421 ? 1.083 -16.870 10.497 1.00 95.62 421 ALA A CA 1
ATOM 3367 C C . ALA A 1 421 ? 1.601 -17.176 9.087 1.00 95.62 421 ALA A C 1
ATOM 3369 O O . ALA A 1 421 ? 1.870 -18.329 8.767 1.00 95.62 421 ALA A O 1
ATOM 3370 N N . LEU A 1 422 ? 1.753 -16.150 8.249 1.00 96.69 422 LEU A N 1
ATOM 3371 C CA . LEU A 1 422 ? 2.359 -16.288 6.927 1.00 96.69 422 LEU A CA 1
ATOM 3372 C C . LEU A 1 422 ? 3.894 -16.341 6.973 1.00 96.69 422 LEU A C 1
ATOM 3374 O O . LEU A 1 422 ? 4.527 -16.544 5.937 1.00 96.69 422 LEU A O 1
ATOM 3378 N N . GLU A 1 423 ? 4.498 -16.111 8.143 1.00 95.94 423 GLU A N 1
ATOM 3379 C CA . GLU A 1 423 ? 5.948 -16.052 8.337 1.00 95.94 423 GLU A CA 1
ATOM 3380 C C . GLU A 1 423 ? 6.638 -15.129 7.318 1.00 95.94 423 GLU A C 1
ATOM 3382 O O . GLU A 1 423 ? 7.733 -15.424 6.834 1.00 95.94 423 GLU A O 1
ATOM 3387 N N . VAL A 1 424 ? 5.986 -14.018 6.948 1.00 92.50 424 VAL A N 1
ATOM 3388 C CA . VAL A 1 424 ? 6.517 -13.087 5.932 1.00 92.50 424 VAL A CA 1
ATOM 3389 C C . VAL A 1 424 ? 7.643 -12.220 6.477 1.00 92.50 424 VAL A C 1
ATOM 3391 O O . VAL A 1 424 ? 8.337 -11.573 5.703 1.00 92.50 424 VAL A O 1
ATOM 3394 N N . LEU A 1 425 ? 7.856 -12.232 7.793 1.00 87.31 425 LEU A N 1
ATOM 3395 C CA . LEU A 1 425 ? 8.977 -11.617 8.490 1.00 87.31 425 LEU A CA 1
ATOM 3396 C C . LEU A 1 425 ? 9.803 -12.701 9.199 1.00 87.31 425 LEU A C 1
ATOM 3398 O O . LEU A 1 425 ? 9.249 -13.599 9.824 1.00 87.31 425 LEU A O 1
ATOM 3402 N N . GLN A 1 426 ? 11.125 -12.592 9.143 1.00 77.31 426 GLN A N 1
ATOM 3403 C CA . GLN A 1 426 ? 12.075 -13.381 9.928 1.00 77.31 426 GLN A CA 1
ATOM 3404 C C . GLN A 1 426 ? 12.628 -12.518 11.066 1.00 77.31 426 GLN A C 1
ATOM 3406 O O . GLN A 1 426 ? 12.877 -11.334 10.839 1.00 77.31 426 GLN A O 1
ATOM 3411 N N . PRO A 1 427 ? 12.883 -13.074 12.261 1.00 65.31 427 PRO A N 1
ATOM 3412 C CA . PRO A 1 427 ? 13.614 -12.363 13.307 1.00 65.31 427 PRO A CA 1
ATOM 3413 C C . PRO A 1 427 ? 14.984 -11.926 12.784 1.00 65.31 427 PRO A C 1
ATOM 3415 O O . PRO A 1 427 ? 15.649 -12.702 12.091 1.00 65.31 427 PRO A O 1
ATOM 3418 N N . ALA A 1 428 ? 15.448 -10.721 13.120 1.00 61.59 428 ALA A N 1
ATOM 3419 C CA . ALA A 1 428 ? 16.775 -10.306 12.679 1.00 61.59 428 ALA A CA 1
ATOM 3420 C C . ALA A 1 428 ? 17.852 -11.197 13.321 1.00 61.59 428 ALA A C 1
ATOM 3422 O O . ALA A 1 428 ? 18.131 -11.124 14.517 1.00 61.59 428 ALA A O 1
ATOM 3423 N N . THR A 1 429 ? 18.511 -12.037 12.523 1.00 46.19 429 THR A N 1
ATOM 3424 C CA . THR A 1 429 ? 19.605 -12.896 12.992 1.00 46.19 429 THR A CA 1
ATOM 3425 C C . THR A 1 429 ? 20.912 -12.105 13.080 1.00 46.19 429 THR A C 1
ATOM 3427 O O . THR A 1 429 ? 21.887 -12.385 12.380 1.00 46.19 429 THR A O 1
ATOM 3430 N N . GLY A 1 430 ? 20.950 -11.071 13.915 1.00 48.31 430 GLY A N 1
ATOM 3431 C CA . GLY A 1 430 ? 22.176 -10.338 14.208 1.00 48.31 430 GLY A CA 1
ATOM 3432 C C . GLY A 1 430 ? 22.990 -11.056 15.281 1.00 48.31 430 GLY A C 1
ATOM 3433 O O . GLY A 1 430 ? 22.788 -10.810 16.466 1.00 48.31 430 GLY A O 1
ATOM 3434 N N . ARG A 1 431 ? 23.956 -11.911 14.907 1.00 41.78 431 ARG A N 1
ATOM 3435 C CA . ARG A 1 431 ? 25.057 -12.218 15.840 1.00 41.78 431 ARG A CA 1
ATOM 3436 C C . ARG A 1 431 ? 25.835 -10.924 16.056 1.00 41.78 431 ARG A C 1
ATOM 3438 O O . ARG A 1 431 ? 26.348 -10.351 15.093 1.00 41.78 431 ARG A O 1
ATOM 3445 N N . GLY A 1 432 ? 25.926 -10.477 17.305 1.00 44.41 432 GLY A N 1
ATOM 3446 C CA . GLY A 1 432 ? 26.831 -9.399 17.680 1.00 44.41 432 GLY A CA 1
ATOM 3447 C C . GLY A 1 432 ? 28.255 -9.712 17.209 1.00 44.41 432 GLY A C 1
ATOM 3448 O O . GLY A 1 432 ? 28.646 -10.874 17.053 1.00 44.41 432 GLY A O 1
ATOM 3449 N N . LYS A 1 433 ? 29.062 -8.671 16.970 1.00 43.03 433 LYS A N 1
ATOM 3450 C CA . LYS A 1 433 ? 30.484 -8.814 16.595 1.00 43.03 433 LYS A CA 1
ATOM 3451 C C . LYS A 1 433 ? 31.312 -9.606 17.618 1.00 43.03 433 LYS A C 1
ATOM 3453 O O . LYS A 1 433 ? 32.433 -9.998 17.312 1.00 43.03 433 LYS A O 1
ATOM 3458 N N . ASP A 1 434 ? 30.783 -9.827 18.814 1.00 58.81 434 ASP A N 1
ATOM 3459 C CA . ASP A 1 434 ? 31.398 -10.603 19.885 1.00 58.81 434 ASP A CA 1
ATOM 3460 C C . ASP A 1 434 ? 31.201 -12.125 19.736 1.00 58.81 434 ASP A C 1
ATOM 3462 O O . ASP A 1 434 ? 31.684 -12.891 20.570 1.00 58.81 434 ASP A O 1
ATOM 3466 N N . GLY A 1 435 ? 30.513 -12.583 18.683 1.00 40.94 435 GLY A N 1
ATOM 3467 C CA . GLY A 1 435 ? 30.273 -14.005 18.435 1.00 40.94 435 GLY A CA 1
ATOM 3468 C C . GLY A 1 435 ? 29.319 -14.646 19.442 1.00 40.94 435 GLY A C 1
ATOM 3469 O O . GLY A 1 435 ? 29.087 -15.857 19.367 1.00 40.94 435 GLY A O 1
ATOM 3470 N N . LYS A 1 436 ? 28.737 -13.862 20.355 1.00 40.22 436 LYS A N 1
ATOM 3471 C CA . LYS A 1 436 ? 27.684 -14.335 21.240 1.00 40.22 436 LYS A CA 1
ATOM 3472 C C . LYS A 1 436 ? 26.366 -14.231 20.486 1.00 40.22 436 LYS A C 1
ATOM 3474 O O . LYS A 1 436 ? 26.037 -13.212 19.881 1.00 40.22 436 LYS A O 1
ATOM 3479 N N . GLN A 1 437 ? 25.594 -15.315 20.514 1.00 34.31 437 GLN A N 1
ATOM 3480 C CA . GLN A 1 437 ? 24.154 -15.170 20.366 1.00 34.31 437 GLN A CA 1
ATOM 3481 C C . GLN A 1 437 ? 23.715 -14.305 21.544 1.00 34.31 437 GLN A C 1
ATOM 3483 O O . GLN A 1 437 ? 23.662 -14.783 22.677 1.00 34.31 437 GLN A O 1
ATOM 3488 N N . HIS A 1 438 ? 23.450 -13.025 21.291 1.00 36.72 438 HIS A N 1
ATOM 3489 C CA . HIS A 1 438 ? 22.516 -12.316 22.142 1.00 36.72 438 HIS A CA 1
ATOM 3490 C C . HIS A 1 438 ? 21.221 -13.107 22.010 1.00 36.72 438 HIS A C 1
ATOM 3492 O O . HIS A 1 438 ? 20.669 -13.223 20.917 1.00 36.72 438 HIS A O 1
ATOM 3498 N N . LEU A 1 439 ? 20.878 -13.816 23.088 1.00 26.69 439 LEU A N 1
ATOM 3499 C CA . LEU A 1 439 ? 19.637 -14.560 23.212 1.00 26.69 439 LEU A CA 1
ATOM 3500 C C . LEU A 1 439 ? 18.519 -13.691 22.654 1.00 26.69 439 LEU A C 1
ATOM 3502 O O . LEU A 1 439 ? 18.398 -12.531 23.049 1.00 26.69 439 LEU A O 1
ATOM 3506 N N . ASN A 1 440 ? 17.762 -14.270 21.720 1.00 29.59 440 ASN A N 1
ATOM 3507 C CA . ASN A 1 440 ? 16.517 -13.714 21.229 1.00 29.59 440 ASN A CA 1
ATOM 3508 C C . ASN A 1 440 ? 15.761 -13.123 22.414 1.00 29.59 440 ASN A C 1
ATOM 3510 O O . ASN A 1 440 ? 15.467 -13.824 23.386 1.00 29.59 440 ASN A O 1
ATOM 3514 N N . TRP A 1 441 ? 15.482 -11.831 22.326 1.00 27.14 441 TRP A N 1
ATOM 3515 C CA . TRP A 1 441 ? 14.484 -11.197 23.155 1.00 27.14 441 TRP A CA 1
ATOM 3516 C C . TRP A 1 441 ? 13.140 -11.826 22.761 1.00 27.14 441 TRP A C 1
ATOM 3518 O O . TRP A 1 441 ? 12.481 -11.380 21.832 1.00 27.14 441 TRP A O 1
ATOM 3528 N N . ASP A 1 442 ? 12.779 -12.939 23.405 1.00 25.06 442 ASP A N 1
ATOM 3529 C CA . ASP A 1 442 ? 11.469 -13.596 23.252 1.00 25.06 442 ASP A CA 1
ATOM 3530 C C . ASP A 1 442 ? 10.354 -12.832 23.986 1.00 25.06 442 ASP A C 1
ATOM 3532 O O . ASP A 1 442 ? 9.174 -13.158 23.875 1.00 25.06 442 ASP A O 1
ATOM 3536 N N . GLY A 1 443 ? 10.707 -11.739 24.663 1.00 24.31 443 GLY A N 1
ATOM 3537 C CA . GLY A 1 443 ? 9.742 -10.829 25.229 1.00 24.31 443 GLY A CA 1
ATOM 3538 C C . GLY A 1 443 ? 8.976 -10.103 24.131 1.00 24.31 443 GLY A C 1
ATOM 3539 O O . GLY A 1 443 ? 9.337 -8.988 23.764 1.00 24.31 443 GLY A O 1
ATOM 3540 N N . THR A 1 444 ? 7.790 -10.607 23.795 1.00 27.38 444 THR A N 1
ATOM 3541 C CA . THR A 1 444 ? 6.614 -9.743 23.935 1.00 27.38 444 THR A CA 1
ATOM 3542 C C . THR A 1 444 ? 6.584 -9.232 25.380 1.00 27.38 444 THR A C 1
ATOM 3544 O O . THR A 1 444 ? 5.803 -9.684 26.217 1.00 27.38 444 THR A O 1
ATOM 3547 N N . VAL A 1 445 ? 7.465 -8.285 25.700 1.00 24.36 445 VAL A N 1
ATOM 3548 C CA . VAL A 1 445 ? 7.043 -7.181 26.541 1.00 24.36 445 VAL A CA 1
ATOM 3549 C C . VAL A 1 445 ? 5.883 -6.587 25.744 1.00 24.36 445 VAL A C 1
ATOM 3551 O O . VAL A 1 445 ? 5.915 -6.582 24.509 1.00 24.36 445 VAL A O 1
ATOM 3554 N N . GLY A 1 446 ? 4.815 -6.155 26.405 1.00 28.19 446 GLY A N 1
ATOM 3555 C CA . GLY A 1 446 ? 3.876 -5.261 25.737 1.00 28.19 446 GLY A CA 1
ATOM 3556 C C . GLY A 1 446 ? 4.624 -4.050 25.152 1.00 28.19 446 GLY A C 1
ATOM 3557 O O . GLY A 1 446 ? 5.859 -4.014 25.160 1.00 28.19 446 GLY A O 1
ATOM 3558 N N . PRO A 1 447 ? 3.925 -2.988 24.727 1.00 27.12 447 PRO A N 1
ATOM 3559 C CA . PRO A 1 447 ? 4.584 -1.686 24.800 1.00 27.12 447 PRO A CA 1
ATOM 3560 C C . PRO A 1 447 ? 5.346 -1.650 26.135 1.00 27.12 447 PRO A C 1
ATOM 3562 O O . PRO A 1 447 ? 4.760 -1.968 27.180 1.00 27.12 447 PRO A O 1
ATOM 3565 N N . SER A 1 448 ? 6.660 -1.390 26.118 1.00 34.97 448 SER A N 1
ATOM 3566 C CA . SER A 1 448 ? 7.243 -0.887 27.354 1.00 34.97 448 SER A CA 1
ATOM 3567 C C . SER A 1 448 ? 6.346 0.287 27.741 1.00 34.97 448 SER A C 1
ATOM 3569 O O . SER A 1 448 ? 5.814 0.966 26.855 1.00 34.97 448 SER A O 1
ATOM 3571 N N . GLU A 1 449 ? 6.109 0.511 29.032 1.00 40.12 449 GLU A N 1
ATOM 3572 C CA . GLU A 1 449 ? 5.295 1.656 29.465 1.00 40.12 449 GLU A CA 1
ATOM 3573 C C . GLU A 1 449 ? 5.802 2.999 28.881 1.00 40.12 449 GLU A C 1
ATOM 3575 O O . GLU A 1 449 ? 5.085 3.992 28.958 1.00 40.12 449 GLU A O 1
ATOM 3580 N N . ASP A 1 450 ? 6.968 3.000 28.219 1.00 37.62 450 ASP A N 1
ATOM 3581 C CA . ASP A 1 450 ? 7.646 4.157 27.670 1.00 37.62 450 ASP A CA 1
ATOM 3582 C C . ASP A 1 450 ? 7.534 4.357 26.134 1.00 37.62 450 ASP A C 1
ATOM 3584 O O . ASP A 1 450 ? 7.574 5.514 25.731 1.00 37.62 450 ASP A O 1
ATOM 3588 N N . TYR A 1 451 ? 7.383 3.334 25.257 1.00 41.97 451 TYR A N 1
ATOM 3589 C CA . TYR A 1 451 ? 7.354 3.556 23.781 1.00 41.97 451 TYR A CA 1
ATOM 3590 C C . TYR A 1 451 ? 6.581 2.485 22.952 1.00 41.97 451 TYR A C 1
ATOM 3592 O O . TYR A 1 451 ? 6.977 1.320 22.939 1.00 41.97 451 TYR A O 1
ATOM 3600 N N . PRO A 1 452 ? 5.529 2.842 22.177 1.00 48.78 452 PRO A N 1
ATOM 3601 C CA . PRO A 1 452 ? 4.669 1.892 21.437 1.00 48.78 452 PRO A CA 1
ATOM 3602 C C . PRO A 1 452 ? 4.912 1.780 19.910 1.00 48.78 452 PRO A C 1
ATOM 3604 O O . PRO A 1 452 ? 4.013 1.355 19.179 1.00 48.78 452 PRO A O 1
ATOM 3607 N N . ILE A 1 453 ? 6.082 2.167 19.390 1.00 44.94 453 ILE A N 1
ATOM 3608 C CA . ILE A 1 453 ? 6.380 2.129 17.941 1.00 44.94 453 ILE A CA 1
ATOM 3609 C C . ILE A 1 453 ? 7.177 0.854 17.597 1.00 44.94 453 ILE A C 1
ATOM 3611 O O . ILE A 1 453 ? 8.296 0.694 18.078 1.00 44.94 453 ILE A O 1
ATOM 3615 N N . GLU A 1 454 ? 6.623 -0.037 16.758 1.00 45.03 454 GLU A N 1
ATOM 3616 C CA . GLU A 1 454 ? 7.328 -1.225 16.233 1.00 45.03 454 GLU A CA 1
ATOM 3617 C C . GLU A 1 454 ? 8.143 -0.848 14.981 1.00 45.03 454 GLU A C 1
ATOM 3619 O O . GLU A 1 454 ? 7.604 -0.330 13.999 1.00 45.03 454 GLU A O 1
ATOM 3624 N N . PHE A 1 455 ? 9.447 -1.138 14.985 1.00 45.66 455 PHE A N 1
ATOM 3625 C CA . PHE A 1 455 ? 10.349 -0.789 13.886 1.00 45.66 455 PHE A CA 1
ATOM 3626 C C . PHE A 1 455 ? 10.797 -2.021 13.092 1.00 45.66 455 PHE A C 1
ATOM 3628 O O . PHE A 1 455 ? 11.566 -2.854 13.571 1.00 45.66 455 PHE A O 1
ATOM 3635 N N . HIS A 1 456 ? 10.421 -2.098 11.815 1.00 45.22 456 HIS A N 1
ATOM 3636 C CA . HIS A 1 456 ? 10.936 -3.119 10.897 1.00 45.22 456 HIS A CA 1
ATOM 3637 C C . HIS A 1 456 ? 11.977 -2.507 9.951 1.00 45.22 456 HIS A C 1
ATOM 3639 O O . HIS A 1 456 ? 11.684 -1.999 8.871 1.00 45.22 456 HIS A O 1
ATOM 3645 N N . TRP A 1 457 ? 13.232 -2.513 10.398 1.00 45.06 457 TRP A N 1
ATOM 3646 C CA . TRP A 1 457 ? 14.372 -1.968 9.667 1.00 45.06 457 TRP A CA 1
ATOM 3647 C C . TRP A 1 457 ? 14.931 -2.951 8.627 1.00 45.06 457 TRP A C 1
ATOM 3649 O O . TRP A 1 457 ? 15.393 -4.038 8.970 1.00 45.06 457 TRP A O 1
ATOM 3659 N N . TYR A 1 458 ? 15.049 -2.496 7.376 1.00 39.31 458 TYR A N 1
ATOM 3660 C CA . TYR A 1 458 ? 16.036 -3.012 6.420 1.00 39.31 458 TYR A CA 1
ATOM 3661 C C . TYR A 1 458 ? 17.190 -2.032 6.267 1.00 39.31 458 TYR A C 1
ATOM 3663 O O . TYR A 1 458 ? 16.984 -0.858 5.970 1.00 39.31 458 TYR A O 1
ATOM 3671 N N . TRP A 1 459 ? 18.390 -2.556 6.495 1.00 29.70 459 TRP A N 1
ATOM 3672 C CA . TRP A 1 459 ? 19.707 -1.920 6.506 1.00 29.70 459 TRP A CA 1
ATOM 3673 C C . TRP A 1 459 ? 19.943 -0.723 5.560 1.00 29.70 459 TRP A C 1
ATOM 3675 O O . TRP A 1 459 ? 19.786 -0.850 4.349 1.00 29.70 459 TRP A O 1
ATOM 3685 N N . GLN A 1 460 ? 20.575 0.338 6.096 1.00 26.20 460 GLN A N 1
ATOM 3686 C CA . GLN A 1 460 ? 21.843 0.855 5.546 1.00 26.20 460 GLN A CA 1
ATOM 3687 C C . GLN A 1 460 ? 22.676 1.656 6.575 1.00 26.20 460 GLN A C 1
ATOM 3689 O O . GLN A 1 460 ? 22.156 2.491 7.307 1.00 26.20 460 GLN A O 1
ATOM 3694 N N . LEU A 1 461 ? 23.994 1.402 6.599 1.00 22.95 461 LEU A N 1
ATOM 3695 C CA . LEU A 1 461 ? 25.019 2.052 7.432 1.00 22.95 461 LEU A CA 1
ATOM 3696 C C . LEU A 1 461 ? 25.925 2.967 6.573 1.00 22.95 461 LEU A C 1
ATOM 3698 O O . LEU A 1 461 ? 26.386 2.536 5.519 1.00 22.95 461 LEU A O 1
ATOM 3702 N N . ARG A 1 462 ? 26.295 4.121 7.160 1.00 24.58 462 ARG A N 1
ATOM 3703 C CA . ARG A 1 462 ? 27.435 5.056 6.922 1.00 24.58 462 ARG A CA 1
ATOM 3704 C C . ARG A 1 462 ? 27.371 6.146 5.842 1.00 24.58 462 ARG A C 1
ATOM 3706 O O . ARG A 1 462 ? 27.370 5.848 4.657 1.00 24.58 462 ARG A O 1
ATOM 3713 N N . VAL A 1 463 ? 27.719 7.366 6.292 1.00 22.88 463 VAL A N 1
ATOM 3714 C CA . VAL A 1 463 ? 28.880 8.138 5.787 1.00 22.88 463 VAL A CA 1
ATOM 3715 C C . VAL A 1 463 ? 29.686 8.725 6.970 1.00 22.88 463 VAL A C 1
ATOM 3717 O O . VAL A 1 463 ? 29.116 9.254 7.917 1.00 22.88 463 VAL A O 1
ATOM 3720 N N . HIS A 1 464 ? 31.020 8.583 6.929 1.00 24.70 464 HIS A N 1
ATOM 3721 C CA . HIS A 1 464 ? 32.011 9.266 7.784 1.00 24.70 464 HIS A CA 1
ATOM 3722 C C . HIS A 1 464 ? 32.152 10.745 7.367 1.00 24.70 464 HIS A C 1
ATOM 3724 O O . HIS A 1 464 ? 32.201 11.035 6.180 1.00 24.70 464 HIS A O 1
ATOM 3730 N N . ASN A 1 465 ? 32.265 11.706 8.288 1.00 26.03 465 ASN A N 1
ATOM 3731 C CA . ASN A 1 465 ? 33.566 12.147 8.807 1.00 26.03 465 ASN A CA 1
ATOM 3732 C C . ASN A 1 465 ? 33.401 12.925 10.126 1.00 26.03 465 ASN A C 1
ATOM 3734 O O . ASN A 1 465 ? 33.132 14.117 10.118 1.00 26.03 465 ASN A O 1
ATOM 3738 N N . HIS A 1 466 ? 33.594 12.262 11.262 1.00 25.55 466 HIS A N 1
ATOM 3739 C CA . HIS A 1 466 ? 34.695 12.502 12.200 1.00 25.55 466 HIS A CA 1
ATOM 3740 C C . HIS A 1 466 ? 34.518 11.606 13.429 1.00 25.55 466 HIS A C 1
ATOM 3742 O O . HIS A 1 466 ? 33.449 11.068 13.692 1.00 25.55 466 HIS A O 1
ATOM 3748 N N . GLN A 1 467 ? 35.641 11.338 14.083 1.00 33.84 467 GLN A N 1
ATOM 3749 C CA . GLN A 1 467 ? 35.835 10.329 15.116 1.00 33.84 467 GLN A CA 1
ATOM 3750 C C . GLN A 1 467 ? 34.780 10.393 16.232 1.00 33.84 467 GLN A C 1
ATOM 3752 O O . GLN A 1 467 ? 34.725 11.370 16.969 1.00 33.84 467 GLN A O 1
ATOM 3757 N N . ALA A 1 468 ? 34.038 9.305 16.432 1.00 27.06 468 ALA A N 1
ATOM 3758 C CA . ALA A 1 468 ? 33.454 8.987 17.727 1.00 27.06 468 ALA A CA 1
ATOM 3759 C C . ALA A 1 468 ? 33.412 7.468 17.902 1.00 27.06 468 ALA A C 1
ATOM 3761 O O . ALA A 1 468 ? 32.844 6.723 17.104 1.00 27.06 468 ALA A O 1
ATOM 3762 N N . VAL A 1 469 ? 34.102 7.026 18.945 1.00 32.06 469 VAL A N 1
ATOM 3763 C CA . VAL A 1 469 ? 34.032 5.688 19.510 1.00 32.06 469 VAL A CA 1
ATOM 3764 C C . VAL A 1 469 ? 32.669 5.578 20.187 1.00 32.06 469 VAL A C 1
ATOM 3766 O O . VAL A 1 469 ? 32.432 6.224 21.199 1.00 32.06 469 VAL A O 1
ATOM 3769 N N . GLY A 1 470 ? 31.773 4.791 19.613 1.00 30.08 470 GLY A N 1
ATOM 3770 C CA . GLY A 1 470 ? 30.476 4.470 20.191 1.00 30.08 470 GLY A CA 1
ATOM 3771 C C . GLY A 1 470 ? 29.782 3.480 19.273 1.00 30.08 470 GLY A C 1
ATOM 3772 O O . GLY A 1 470 ? 29.765 3.678 18.059 1.00 30.08 470 GLY A O 1
ATOM 3773 N N . GLY A 1 471 ? 29.297 2.368 19.821 1.00 31.44 471 GLY A N 1
ATOM 3774 C CA . GLY A 1 471 ? 28.400 1.476 19.089 1.00 31.44 471 GLY A CA 1
ATOM 3775 C C . GLY A 1 471 ? 27.099 2.194 18.695 1.00 31.44 471 GLY A C 1
ATOM 3776 O O . GLY A 1 471 ? 26.962 3.393 18.952 1.00 31.44 471 GLY A O 1
ATOM 3777 N N . PRO A 1 472 ? 26.113 1.487 18.107 1.00 35.19 472 PRO A N 1
ATOM 3778 C CA . PRO A 1 472 ? 24.737 1.978 18.205 1.00 35.19 472 PRO A CA 1
ATOM 3779 C C . PRO A 1 472 ? 24.458 2.326 19.681 1.00 35.19 472 PRO A C 1
ATOM 3781 O O . PRO A 1 472 ? 25.041 1.661 20.548 1.00 35.19 472 PRO A O 1
ATOM 3784 N N . PRO A 1 473 ? 23.626 3.334 20.002 1.00 40.12 473 PRO A N 1
ATOM 3785 C CA . PRO A 1 473 ? 23.092 3.418 21.355 1.00 40.12 473 PRO A CA 1
ATOM 3786 C C . PRO A 1 473 ? 22.597 2.018 21.734 1.00 40.12 473 PRO A C 1
ATOM 3788 O O . PRO A 1 473 ? 21.897 1.369 20.951 1.00 40.12 473 PRO A O 1
ATOM 3791 N N . GLU A 1 474 ? 23.089 1.498 22.859 1.00 36.72 474 GLU A N 1
ATOM 3792 C CA . GLU A 1 474 ? 22.664 0.199 23.370 1.00 36.72 474 GLU A CA 1
ATOM 3793 C C . GLU A 1 474 ? 21.129 0.213 23.446 1.00 36.72 474 GLU A C 1
ATOM 3795 O O . GLU A 1 474 ? 20.570 1.008 24.195 1.00 36.72 474 GLU A O 1
ATOM 3800 N N . GLY A 1 475 ? 20.444 -0.606 22.634 1.00 39.97 475 GLY A N 1
ATOM 3801 C CA . GLY A 1 475 ? 18.986 -0.772 22.727 1.00 39.97 475 GLY A CA 1
ATOM 3802 C C . GLY A 1 475 ? 18.168 -0.763 21.430 1.00 39.97 475 GLY A C 1
ATOM 3803 O O . GLY A 1 475 ? 17.020 -1.184 21.479 1.00 39.97 475 GLY A O 1
ATOM 3804 N N . LEU A 1 476 ? 18.704 -0.357 20.271 1.00 38.91 476 LEU A N 1
ATOM 3805 C CA . LEU A 1 476 ? 17.951 -0.426 19.002 1.00 38.91 476 LEU A CA 1
ATOM 3806 C C . LEU A 1 476 ? 18.248 -1.735 18.253 1.00 38.91 476 LEU A C 1
ATOM 3808 O O . LEU A 1 476 ? 19.237 -1.850 17.527 1.00 38.91 476 LEU A O 1
ATOM 3812 N N . SER A 1 477 ? 17.394 -2.737 18.476 1.00 41.44 477 SER A N 1
ATOM 3813 C CA . SER A 1 477 ? 17.384 -4.002 17.736 1.00 41.44 477 SER A CA 1
ATOM 3814 C C . SER A 1 477 ? 16.691 -3.818 16.382 1.00 41.44 477 SER A C 1
ATOM 3816 O O . SER A 1 477 ? 15.709 -3.092 16.263 1.00 41.44 477 SER A O 1
ATOM 3818 N N . LEU A 1 478 ? 17.205 -4.476 15.343 1.00 51.53 478 LEU A N 1
ATOM 3819 C CA . LEU A 1 478 ? 16.420 -4.718 14.133 1.00 51.53 478 LEU A CA 1
ATOM 3820 C C . LEU A 1 478 ? 15.397 -5.792 14.520 1.00 51.53 478 LEU A C 1
ATOM 3822 O O . LEU A 1 478 ? 15.813 -6.884 14.895 1.00 51.53 478 LEU A O 1
ATOM 3826 N N . ASP A 1 479 ? 14.096 -5.521 14.467 1.00 55.06 479 ASP A N 1
ATOM 3827 C CA . ASP A 1 479 ? 13.142 -6.528 14.955 1.00 55.06 479 ASP A CA 1
ATOM 3828 C C . ASP A 1 479 ? 12.885 -7.630 13.926 1.00 55.06 479 ASP A C 1
ATOM 3830 O O . ASP A 1 479 ? 12.701 -8.793 14.292 1.00 55.06 479 ASP A O 1
ATOM 3834 N N . ALA A 1 480 ? 12.922 -7.305 12.628 1.00 68.31 480 ALA A N 1
ATOM 3835 C CA . ALA A 1 480 ? 12.624 -8.291 11.602 1.00 68.31 480 ALA A CA 1
ATOM 3836 C C . ALA A 1 480 ? 13.092 -7.935 10.190 1.00 68.31 480 ALA A C 1
ATOM 3838 O O . ALA A 1 480 ? 13.183 -6.766 9.812 1.00 68.31 480 ALA A O 1
ATOM 3839 N N . THR A 1 481 ? 13.293 -8.982 9.392 1.00 78.62 481 THR A N 1
ATOM 3840 C CA . THR A 1 481 ? 13.573 -8.932 7.962 1.00 78.62 481 THR A CA 1
ATOM 3841 C C . THR A 1 481 ? 12.493 -9.701 7.156 1.00 78.62 481 THR A C 1
ATOM 3843 O O . THR A 1 481 ? 12.414 -10.887 7.458 1.00 78.62 481 THR A O 1
ATOM 3846 N N . PRO A 1 482 ? 11.681 -9.218 6.160 1.00 84.69 482 PRO A N 1
ATOM 3847 C CA . PRO A 1 482 ? 11.151 -10.038 5.079 1.00 84.69 482 PRO A CA 1
ATOM 3848 C C . PRO A 1 482 ? 11.802 -11.393 4.840 1.00 84.69 482 PRO A C 1
ATOM 3850 O O . PRO A 1 482 ? 12.929 -11.527 4.357 1.00 84.69 482 PRO A O 1
ATOM 3853 N N . ASN A 1 483 ? 11.000 -12.410 5.126 1.00 93.00 483 ASN A N 1
ATOM 3854 C CA . ASN A 1 483 ? 11.156 -13.729 4.563 1.00 93.00 483 ASN A CA 1
ATOM 3855 C C . ASN A 1 483 ? 10.775 -13.639 3.083 1.00 93.00 483 ASN A C 1
ATOM 3857 O O . ASN A 1 483 ? 9.608 -13.805 2.734 1.00 93.00 483 ASN A O 1
ATOM 3861 N N . VAL A 1 484 ? 11.742 -13.296 2.229 1.00 92.75 484 VAL A N 1
ATOM 3862 C CA . VAL A 1 484 ? 11.484 -12.964 0.819 1.00 92.75 484 VAL A CA 1
ATOM 3863 C C . VAL A 1 484 ? 10.637 -14.033 0.107 1.00 92.75 484 VAL A C 1
ATOM 3865 O O . VAL A 1 484 ? 9.620 -13.646 -0.466 1.00 92.75 484 VAL A O 1
ATOM 3868 N N . PRO A 1 485 ? 10.935 -15.348 0.195 1.00 96.38 485 PRO A N 1
ATOM 3869 C CA . PRO A 1 485 ? 10.093 -16.375 -0.424 1.00 96.38 485 PRO A CA 1
ATOM 3870 C C . PRO A 1 485 ? 8.637 -16.363 0.060 1.00 96.38 485 PRO A C 1
ATOM 3872 O O . PRO A 1 485 ? 7.723 -16.376 -0.762 1.00 96.38 485 PRO A O 1
ATOM 3875 N N . ASN A 1 486 ? 8.406 -16.290 1.375 1.00 96.56 486 ASN A N 1
ATOM 3876 C CA . ASN A 1 486 ? 7.049 -16.313 1.930 1.00 96.56 486 ASN A CA 1
ATOM 3877 C C . ASN A 1 486 ? 6.288 -15.020 1.621 1.00 96.56 486 ASN A C 1
ATOM 3879 O O . ASN A 1 486 ? 5.106 -15.067 1.290 1.00 96.56 486 ASN A O 1
ATOM 3883 N N . MET A 1 487 ? 6.967 -13.871 1.683 1.00 96.00 487 MET A N 1
ATOM 3884 C CA . MET A 1 487 ? 6.407 -12.573 1.307 1.00 96.00 487 MET A CA 1
ATOM 3885 C C . MET A 1 487 ? 5.972 -12.580 -0.165 1.00 96.00 487 MET A C 1
ATOM 3887 O O . MET A 1 487 ? 4.848 -12.191 -0.482 1.00 96.00 487 MET A O 1
ATOM 3891 N N . GLN A 1 488 ? 6.831 -13.080 -1.058 1.00 96.81 488 GLN A N 1
ATOM 3892 C CA . GLN A 1 488 ? 6.529 -13.165 -2.485 1.00 96.81 488 GLN A CA 1
ATOM 3893 C C . GLN A 1 488 ? 5.384 -14.132 -2.785 1.00 96.81 488 GLN A C 1
ATOM 3895 O O . GLN A 1 488 ? 4.485 -13.792 -3.556 1.00 96.81 488 GLN A O 1
ATOM 3900 N N . LEU A 1 489 ? 5.388 -15.307 -2.151 1.00 97.81 489 LEU A N 1
ATOM 3901 C CA . LEU A 1 489 ? 4.327 -16.299 -2.296 1.00 97.81 489 LEU A CA 1
ATOM 3902 C C . LEU A 1 489 ? 2.980 -15.750 -1.811 1.00 97.81 489 LEU A C 1
ATOM 3904 O O . LEU A 1 489 ? 1.989 -15.850 -2.532 1.00 97.81 489 LEU A O 1
ATOM 3908 N N . ALA A 1 490 ? 2.946 -15.131 -0.627 1.00 98.12 490 ALA A N 1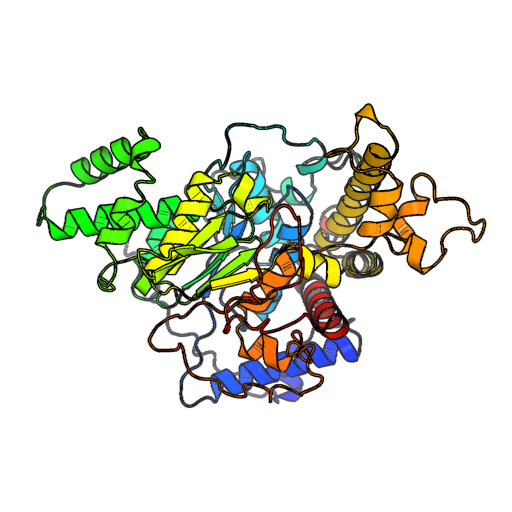
ATOM 3909 C CA . ALA A 1 490 ? 1.727 -14.568 -0.058 1.00 98.12 490 ALA A CA 1
ATOM 3910 C C . ALA A 1 490 ? 1.131 -13.469 -0.947 1.00 98.12 490 ALA A C 1
ATOM 3912 O O . ALA A 1 490 ? -0.065 -13.488 -1.235 1.00 98.12 490 ALA A O 1
ATOM 3913 N N . ILE A 1 491 ? 1.964 -12.537 -1.419 1.00 98.00 491 ILE A N 1
ATOM 3914 C CA . ILE A 1 491 ? 1.521 -11.449 -2.297 1.00 98.00 491 ILE A CA 1
ATOM 3915 C C . ILE A 1 491 ? 1.057 -11.997 -3.653 1.00 98.00 491 ILE A C 1
ATOM 3917 O O . ILE A 1 491 ? -0.021 -11.623 -4.104 1.00 98.00 491 ILE A O 1
ATOM 3921 N N . SER A 1 492 ? 1.801 -12.920 -4.275 1.00 98.19 492 SER A N 1
ATOM 3922 C CA . SER A 1 492 ? 1.396 -13.553 -5.543 1.00 98.19 492 SER A CA 1
ATOM 3923 C C . SER A 1 492 ? 0.039 -14.248 -5.423 1.00 98.19 492 SER A C 1
ATOM 3925 O O . SER A 1 492 ? -0.857 -13.991 -6.229 1.00 98.19 492 SER A O 1
ATOM 3927 N N . ALA A 1 493 ? -0.135 -15.073 -4.384 1.00 98.38 493 ALA A N 1
ATOM 3928 C CA . ALA A 1 493 ? -1.374 -15.801 -4.128 1.00 98.38 493 ALA A CA 1
ATOM 3929 C C . ALA A 1 493 ? -2.568 -14.850 -3.978 1.00 98.38 493 ALA A C 1
ATOM 3931 O O . ALA A 1 493 ? -3.591 -15.042 -4.634 1.00 98.38 493 ALA A O 1
ATOM 3932 N N . LEU A 1 494 ? -2.423 -13.804 -3.155 1.00 98.50 494 LEU A N 1
ATOM 3933 C CA . LEU A 1 494 ? -3.485 -12.832 -2.895 1.00 98.50 494 LEU A CA 1
ATOM 3934 C C . LEU A 1 494 ? -3.834 -12.004 -4.133 1.00 98.50 494 LEU A C 1
ATOM 3936 O O . LEU A 1 494 ? -5.012 -11.800 -4.406 1.00 98.50 494 LEU A O 1
ATOM 3940 N N . LEU A 1 495 ? -2.842 -11.548 -4.904 1.00 98.44 495 LEU A N 1
ATOM 3941 C CA . LEU A 1 495 ? -3.091 -10.766 -6.118 1.00 98.44 495 LEU A CA 1
ATOM 3942 C C . LEU A 1 495 ? -3.783 -11.604 -7.197 1.00 98.44 495 LEU A C 1
ATOM 3944 O O . LEU A 1 495 ? -4.796 -11.176 -7.748 1.00 98.44 495 LEU A O 1
ATOM 3948 N N . LYS A 1 496 ? -3.280 -12.812 -7.476 1.00 98.38 496 LYS A N 1
ATOM 3949 C CA . LYS A 1 496 ? -3.906 -13.716 -8.451 1.00 98.38 496 LYS A CA 1
ATOM 3950 C C . LYS A 1 496 ? -5.311 -14.097 -8.015 1.00 98.38 496 LYS A C 1
ATOM 3952 O O . LYS A 1 496 ? -6.242 -13.996 -8.807 1.00 98.38 496 LYS A O 1
ATOM 3957 N N . GLY A 1 497 ? -5.476 -14.477 -6.752 1.00 98.12 497 GLY A N 1
ATOM 3958 C CA . GLY A 1 497 ? -6.775 -14.857 -6.226 1.00 98.12 497 GLY A CA 1
ATOM 3959 C C . GLY A 1 497 ? -7.795 -13.716 -6.268 1.00 98.12 497 GLY A C 1
ATOM 3960 O O . GLY A 1 497 ? -8.944 -13.949 -6.643 1.00 98.12 497 GLY A O 1
ATOM 3961 N N . ALA A 1 498 ? -7.364 -12.476 -6.005 1.00 98.12 498 ALA A N 1
ATOM 3962 C CA . ALA A 1 498 ? -8.201 -11.285 -6.138 1.00 98.12 498 ALA A CA 1
ATOM 3963 C C . ALA A 1 498 ? -8.789 -11.131 -7.546 1.00 98.12 498 ALA A C 1
ATOM 3965 O O . ALA A 1 498 ? -9.993 -10.886 -7.676 1.00 98.12 498 ALA A O 1
ATOM 3966 N N . LEU A 1 499 ? -7.931 -11.248 -8.566 1.00 98.25 499 LEU A N 1
ATOM 3967 C CA . LEU A 1 499 ? -8.270 -11.007 -9.968 1.00 98.25 499 LEU A CA 1
ATOM 3968 C C . LEU A 1 499 ? -9.050 -12.172 -10.577 1.00 98.25 499 LEU A C 1
ATOM 3970 O O . LEU A 1 499 ? -10.092 -11.934 -11.181 1.00 98.25 499 LEU A O 1
ATOM 3974 N N . THR A 1 500 ? -8.615 -13.420 -10.356 1.00 97.69 500 THR A N 1
ATOM 3975 C CA . THR A 1 500 ? -9.359 -14.609 -10.802 1.00 97.69 500 THR A CA 1
ATOM 3976 C C . THR A 1 500 ? -10.774 -14.576 -10.242 1.00 97.69 500 THR A C 1
ATOM 3978 O O . THR A 1 500 ? -11.732 -14.721 -10.992 1.00 97.69 500 THR A O 1
ATOM 3981 N N . ARG A 1 501 ? -10.929 -14.322 -8.935 1.00 96.56 501 ARG A N 1
ATOM 3982 C CA . ARG A 1 501 ? -12.255 -14.307 -8.316 1.00 96.56 501 ARG A CA 1
ATOM 3983 C C . ARG A 1 501 ? -13.142 -13.185 -8.856 1.00 96.56 501 ARG A C 1
ATOM 3985 O O . ARG A 1 501 ? -14.325 -13.415 -9.060 1.00 96.56 501 ARG A O 1
ATOM 3992 N N . ALA A 1 502 ? -12.582 -11.999 -9.107 1.00 96.94 502 ALA A N 1
ATOM 3993 C CA . ALA A 1 502 ? -13.336 -10.906 -9.724 1.00 96.94 502 ALA A CA 1
ATOM 3994 C C . ALA A 1 502 ? -13.853 -11.307 -11.118 1.00 96.94 502 ALA A C 1
ATOM 3996 O O . ALA A 1 502 ? -15.028 -11.107 -11.410 1.00 96.94 502 ALA A O 1
ATOM 3997 N N . VAL A 1 503 ? -13.022 -11.972 -11.928 1.00 96.88 503 VAL A N 1
ATOM 3998 C CA . VAL A 1 503 ? -13.438 -12.513 -13.231 1.00 96.88 503 VAL A CA 1
ATOM 3999 C C . VAL A 1 503 ? -14.563 -13.544 -13.090 1.00 96.88 503 VAL A C 1
ATOM 4001 O O . VAL A 1 503 ? -15.549 -13.468 -13.820 1.00 96.88 503 VAL A O 1
ATOM 4004 N N . GLU A 1 504 ? -14.461 -14.480 -12.143 1.00 96.25 504 GLU A N 1
ATOM 4005 C CA . GLU A 1 504 ? -15.520 -15.471 -11.883 1.00 96.25 504 GLU A CA 1
ATOM 4006 C C . GLU A 1 504 ? -16.850 -14.841 -11.463 1.00 96.25 504 GLU A C 1
ATOM 4008 O O . GLU A 1 504 ? -17.918 -15.348 -11.803 1.00 96.25 504 GLU A O 1
ATOM 4013 N N . GLU A 1 505 ? -16.782 -13.729 -10.733 1.00 95.75 505 GLU A N 1
ATOM 4014 C CA . GLU A 1 505 ? -17.935 -12.942 -10.289 1.00 95.75 505 GLU A CA 1
ATOM 4015 C C . GLU A 1 505 ? -18.502 -12.045 -11.409 1.00 95.75 505 GLU A C 1
ATOM 4017 O O . GLU A 1 505 ? -19.520 -11.381 -11.213 1.00 95.75 505 GLU A O 1
ATOM 4022 N N . GLY A 1 506 ? -17.899 -12.067 -12.604 1.00 95.94 506 GLY A N 1
ATOM 4023 C CA . GLY A 1 506 ? -18.330 -11.277 -13.758 1.00 95.94 506 GLY A CA 1
ATOM 4024 C C . GLY A 1 506 ? -17.895 -9.816 -13.671 1.00 95.94 506 GLY A C 1
ATOM 4025 O O . GLY A 1 506 ? -18.631 -8.921 -14.086 1.00 95.94 506 GLY A O 1
ATOM 4026 N N . HIS A 1 507 ? -16.732 -9.555 -13.079 1.00 95.38 507 HIS A N 1
ATOM 4027 C CA . HIS A 1 507 ? -16.181 -8.218 -12.912 1.00 95.38 507 HIS A CA 1
ATOM 4028 C C . HIS A 1 507 ? -14.834 -8.093 -13.628 1.00 95.38 507 HIS A C 1
ATOM 4030 O O . HIS A 1 507 ? -13.937 -8.919 -13.456 1.00 95.38 507 HIS A O 1
ATOM 4036 N N . GLY A 1 508 ? -14.691 -7.041 -14.440 1.00 92.88 508 GLY A N 1
ATOM 4037 C CA . GLY A 1 508 ? -13.396 -6.643 -14.986 1.00 92.88 508 GLY A CA 1
ATOM 4038 C C . GLY A 1 508 ? -12.804 -7.610 -16.013 1.00 92.88 508 GLY A C 1
ATOM 4039 O O . GLY A 1 508 ? -11.589 -7.582 -16.213 1.00 92.88 508 GLY A O 1
ATOM 4040 N N . HIS A 1 509 ? -13.605 -8.467 -16.657 1.00 94.50 509 HIS A N 1
ATOM 4041 C CA . HIS A 1 509 ? -13.098 -9.378 -17.686 1.00 94.50 509 HIS A CA 1
ATOM 4042 C C . HIS A 1 509 ? -12.579 -8.580 -18.890 1.00 94.50 509 HIS A C 1
ATOM 4044 O O . HIS A 1 509 ? -13.262 -7.691 -19.389 1.00 94.50 509 HIS A O 1
ATOM 4050 N N . VAL A 1 510 ? -11.382 -8.897 -19.389 1.00 89.12 510 VAL A N 1
ATOM 4051 C CA . VAL A 1 510 ? -10.693 -8.105 -20.425 1.00 89.12 510 VAL A CA 1
ATOM 4052 C C . VAL A 1 510 ? -11.518 -7.901 -21.707 1.00 89.12 510 VAL A C 1
ATOM 4054 O O . VAL A 1 510 ? -11.515 -6.803 -22.262 1.00 89.12 510 VAL A O 1
ATOM 4057 N N . ASP A 1 511 ? -12.282 -8.912 -22.131 1.00 87.56 511 ASP A N 1
ATOM 4058 C CA . ASP A 1 511 ? -13.168 -8.848 -23.308 1.00 87.56 511 ASP A CA 1
ATOM 4059 C C . ASP A 1 511 ? -14.263 -7.766 -23.218 1.00 87.56 511 ASP A C 1
ATOM 4061 O O . ASP A 1 511 ? -14.825 -7.378 -24.238 1.00 87.56 511 ASP A O 1
ATOM 4065 N N . GLU A 1 512 ? -14.571 -7.252 -22.024 1.00 81.50 512 GLU A N 1
ATOM 4066 C CA . GLU A 1 512 ? -15.523 -6.145 -21.848 1.00 81.50 512 GLU A CA 1
ATOM 4067 C C . GLU A 1 512 ? -14.904 -4.773 -22.175 1.00 81.50 512 GLU A C 1
ATOM 4069 O O . GLU A 1 512 ? -15.624 -3.782 -22.310 1.00 81.50 512 GLU A O 1
ATOM 4074 N N . TYR A 1 513 ? -13.573 -4.701 -22.302 1.00 77.75 513 TYR A N 1
ATOM 4075 C CA . TYR A 1 513 ? -12.805 -3.453 -22.369 1.00 77.75 513 TYR A CA 1
ATOM 4076 C C . TYR A 1 513 ? -11.946 -3.300 -23.636 1.00 77.75 513 TYR A C 1
ATOM 4078 O O . TYR A 1 513 ? -11.435 -2.201 -23.882 1.00 77.75 513 TYR A O 1
ATOM 4086 N N . ILE A 1 514 ? -11.755 -4.367 -24.423 1.00 72.25 514 ILE A N 1
ATOM 4087 C CA . ILE A 1 514 ? -10.992 -4.362 -25.689 1.00 72.25 514 ILE A CA 1
ATOM 4088 C C . ILE A 1 514 ? -11.926 -4.163 -26.877 1.00 72.25 514 ILE A C 1
ATOM 4090 O O . ILE A 1 514 ? -11.605 -3.257 -27.699 1.00 72.25 514 ILE A O 1
#

Foldseek 3Di:
DDDPPPPPDDPPPDDDPPDDDPVRVLVVLAFPPDDPLLSVLSVLLLVLVVCCVVDPPNPDQAEEEEEEQPLLACQVLLLVLLLLLCCSSSLHHYQAYEHEAPPQVLRLLVVQLSCQLLVNNQHAGEYEYNLDPDDPRDCLSQDQPVPRDTLLSSPPDPVPPVPSPRYHHYPLVSVCVQLVPPVQAAHEYEAEAALVSVLLNQQLQVVVQVCVVVVCPDDPVVSVVVNVVCVVDVVNSQPLVVLVVCQPVLPRGSLRRHNAYQYAAAWDFDQDPVVRFTQTQHDPGPNCVSNVSSVSRVSSNCRRNLHAYEYFYQQLLLVLFAALVLLVLLVVLQFSSSVVNNSSCQVVLLVQLVLQPDQVSHDVRHHNVNCCVRFFCCCVVPPPPNPDDDDDRSRRNNGGTHRRRSNLSSQCSSDPSSCVSLVQKDFPQDDDPVNDPPPPPPDPPDPPPNHNYDYQDDDDDDDDDDDDPDDPPPDDGNGTHGPSVSNNSSSSSSSSSSRSVSVVVVGRRNVVRD

pLDDT: mean 81.38, std 20.27, range [22.88, 98.69]

Radius of gyration: 23.83 Å; Cα contacts (8 Å, |Δi|>4): 784; chains: 1; bounding box: 76×60×58 Å

Sequence (514 aa):
MSSSSDAGSQPFAEETPPGLTEEEMFAEETPPGLTEEERGVYQTLYQVRKDRKNSRIPKHVPRVIVITDIAKDYDDLVAMILLKELHRLRLIKLLGFVVNLQPTKTRSKYARGALNTLGLYDMPVAWGEKATEANDVAPYEFESEFNAKKCTFLSLHEEKDSDDPNVIESGIKFMEKIVSDSTFNDITFLLISSLSDMATLVQRTQARNRMRHYGSDSDDENESELLAELMENPSTRLNLDTLDEMKGRKQGTLAKYIRRVVLQGGFTPTFDPDTQEYNLENDQSANNKTDSASAQFVHKFLAVNDVPAIVYNKWAASACGFPQKLFVDLRDTGHILGHHLYERQEVQDLKYYEDARLPETRFQGKTQEDFLKTKTNWYELHPEGDGTPIPVEKEVLQYVKIILYDVLAALDTAGKDVRDALEVLQPATGRGKDGKQHLNWDGTVGPSEDYPIEFHWYWQLRVHNHQAVGGPPEGLSLDATPNVPNMQLAISALLKGALTRAVEEGHGHVDEYI

InterPro domains:
  IPR036452 Ribonucleoside hydrolase-like [G3DSA:3.90.245.10] (43-447)
  IPR036452 Ribonucleoside hydrolase-like [SSF53590] (63-204)